Protein AF-0000000078983022 (afdb_homodimer)

Solvent-accessible surface area (backbone atoms only — not comparable to full-atom values): 29493 Å² total; per-residue (Å²): 124,82,78,79,50,70,63,56,61,50,49,46,60,62,44,46,67,91,56,93,69,57,63,48,58,48,50,51,35,32,40,56,67,71,28,56,52,91,87,38,58,45,30,54,67,38,52,44,62,33,37,40,83,76,70,50,48,67,67,56,51,52,51,30,51,51,51,36,36,74,72,46,35,33,43,73,49,76,54,89,94,40,47,32,37,28,59,23,74,58,29,38,52,59,44,58,72,48,41,59,65,60,68,48,87,75,76,80,64,66,86,43,29,16,38,40,37,23,66,65,70,68,28,35,52,55,49,52,56,47,51,72,38,95,63,36,40,75,78,37,98,44,31,34,39,34,67,36,73,63,69,89,84,40,68,59,27,33,24,25,37,43,45,82,76,33,71,17,66,72,57,30,45,68,67,54,35,66,68,56,52,49,51,36,49,51,51,28,50,46,39,48,52,48,54,73,71,51,74,70,89,79,64,49,61,54,56,36,48,30,50,48,29,37,49,49,39,56,44,42,63,51,44,75,67,48,73,81,63,54,73,76,58,52,56,91,81,65,44,61,69,61,23,50,52,33,51,51,54,51,46,69,76,43,64,85,56,60,56,63,69,54,54,55,77,110,124,81,79,79,50,70,63,56,60,51,49,47,60,62,44,46,69,90,57,92,70,56,63,48,57,48,50,51,34,32,40,57,66,71,28,57,53,91,88,37,60,45,30,54,68,37,52,44,63,34,36,39,83,76,70,52,46,68,67,57,50,52,52,28,51,50,50,35,36,73,71,45,36,32,43,74,49,76,55,89,93,41,49,31,35,28,61,21,74,59,29,36,53,61,45,58,72,48,41,60,65,61,68,49,86,76,75,80,67,65,86,43,29,17,37,39,37,24,68,64,70,68,26,34,52,52,50,51,57,46,50,73,38,94,63,35,40,75,80,38,98,46,30,33,39,33,66,37,74,63,69,89,86,38,68,59,27,33,23,26,37,44,45,82,76,32,68,18,65,72,58,31,45,68,66,54,35,66,68,56,52,48,51,38,49,51,50,27,49,45,40,47,51,48,55,72,71,50,73,71,88,80,63,49,59,53,55,36,48,29,49,47,29,36,49,48,38,56,46,42,62,50,44,75,66,48,71,84,63,56,74,75,59,53,56,90,82,64,44,62,68,62,23,50,52,32,51,51,54,52,46,67,76,41,62,85,55,60,58,64,67,54,53,54,78,108

InterPro domains:
  IPR011965 Phenylacetic acid degradation operon negative regulatory protein PaaX [PIRSF020623] (9-246)
  IPR012906 Transcriptional repressor PaaX-like, N-terminal [PF07848] (24-90)
  IPR013225 Transcriptional repressor PaaX-like, C-terminal [PF08223] (203-245)
  IPR036388 Winged helix-like DNA-binding domain superfamily [G3DSA:1.10.10.10] (21-104)
  IPR036390 Winged helix DNA-binding domain superfamily [SSF46785] (40-102)

Sequence (532 aa):
MTRHTPWFDTAVTRLADPQNQRVWSIIVSLLGDLARRKGDRISGSALTRITQPMGIKPEAMRVALHRLRKDGWIESSREGRSSVHYLSEYGRTQSDRVTPRIYTRTPELPEAWHILIAEDGSSLNTLNDLLLTDTYIGIGRTVALGSGPVPGDCDDLAGFEVSARAIPGWLQTRLFPEDLGTACQSLHQDCAELRAAGVPGLLTPFQVATLRTLLVHRWRRVALRHPDLPAAFQPRGWMGPACREQVFALLDALPLPPLPALNEAEMTRHTPWFDTAVTRLADPQNQRVWSIIVSLLGDLARRKGDRISGSALTRITQPMGIKPEAMRVALHRLRKDGWIESSREGRSSVHYLSEYGRTQSDRVTPRIYTRTPELPEAWHILIAEDGSSLNTLNDLLLTDTYIGIGRTVALGSGPVPGDCDDLAGFEVSARAIPGWLQTRLFPEDLGTACQSLHQDCAELRAAGVPGLLTPFQVATLRTLLVHRWRRVALRHPDLPAAFQPRGWMGPACREQVFALLDALPLPPLPALNEAE

Foldseek 3Di:
DPPPPVLLLLLLVLLQDPPPDQPLLLVLLLQLQQPLDPPGKAWLVLVCLLCVSNVQDSVSNVVSQVVCVVVQQKDWDDDDPIIIMHGGPVNSVVSVVCVCLLPPLDDDFFPKKKKKFADDDPRQVVVVVVCVDLAWDDQDSGMIMGGDADDPPNVRIDMDIDDDDDADPVSLCVQQPPVLQVLLVSLLVSLVVSVVVPDDPDDALSSLSNSSSSLSSSSSVNRSSHDRHDPSSHDPPRCNSVSSNSSVVSCVSRDRDHNCSSHVVD/DPPPPVLLLLLLVLLQDPPPDQLLLLVLLLQLQQPLDDPGKAWLVLVCLLCVSNVQDSVSNVVSQVVCVVVQQKDWDDDDPIIIMHGGPVNSVVSVVCVCLLPPLDDDFFPKKKKKFADDDPRQVVVVVVCVDLAWDDQDSGMIMGGDADDPPNVRIDMDIDDDDDADPVSLCVQQPPVLQVLLVSLLVSLVVSVVVPDDPDDALSSLSNSSSSLSSSSSVNSSSHDRHDPSSHDPPRCNSVSSNSSVVSCVSRDRDHSCSSHVVD

Organism: Ruegeria pomeroyi (strain ATCC 700808 / DSM 15171 / DSS-3) (NCBI:txid246200)

Nearest PDB structures (foldseek):
  3l09-assembly2_C  TM=8.494E-01  e=8.749E-16  Jannaschia sp. CCS1
  8a39-assembly2_BP1-2  TM=8.095E-01  e=1.792E-13  Escherichia coli W
  4y66-assembly2_C  TM=5.696E-01  e=6.146E-02  Giardia lamblia ATCC 50803
  8q87-assembly1_Aj  TM=5.608E-01  e=5.267E-01  Gallus gallus
  8cq7-assembly1_M  TM=4.837E-01  e=9.937E-01  Candida albicans

Structure (mmCIF, N/CA/C/O backbone):
data_AF-0000000078983022-model_v1
#
loop_
_entity.id
_entity.type
_entity.pdbx_description
1 polymer 'PaaX domain protein'
#
loop_
_atom_site.group_PDB
_atom_site.id
_atom_site.type_symbol
_atom_site.label_atom_id
_atom_site.label_alt_id
_atom_site.label_comp_id
_atom_site.label_asym_id
_atom_site.label_entity_id
_atom_site.label_seq_id
_atom_site.pdbx_PDB_ins_code
_atom_site.Cartn_x
_atom_site.Cartn_y
_atom_site.Cartn_z
_atom_site.occupancy
_atom_site.B_iso_or_equiv
_atom_site.auth_seq_id
_atom_site.auth_comp_id
_atom_site.auth_asym_id
_atom_site.auth_atom_id
_atom_site.pdbx_PDB_model_num
ATOM 1 N N . MET A 1 1 ? -10.453 58.125 26.984 1 31.95 1 MET A N 1
ATOM 2 C CA . MET A 1 1 ? -11.406 57.031 27.016 1 31.95 1 MET A CA 1
ATOM 3 C C . MET A 1 1 ? -11.156 56.062 25.859 1 31.95 1 MET A C 1
ATOM 5 O O . MET A 1 1 ? -11.305 56.438 24.688 1 31.95 1 MET A O 1
ATOM 9 N N . THR A 1 2 ? -10.07 55.281 25.859 1 42.16 2 THR A N 1
ATOM 10 C CA . THR A 1 2 ? -9.695 54.438 24.75 1 42.16 2 THR A CA 1
ATOM 11 C C . THR A 1 2 ? -10.922 53.781 24.125 1 42.16 2 THR A C 1
ATOM 13 O O . THR A 1 2 ? -11.766 53.219 24.828 1 42.16 2 THR A O 1
ATOM 16 N N . ARG A 1 3 ? -11.508 54.375 23.172 1 46.09 3 ARG A N 1
ATOM 17 C CA . ARG A 1 3 ? -12.727 54.031 22.469 1 46.09 3 ARG A CA 1
ATOM 18 C C . ARG A 1 3 ? -12.914 52.5 22.438 1 46.09 3 ARG A C 1
ATOM 20 O O . ARG A 1 3 ? -12.094 51.781 21.875 1 46.09 3 ARG A O 1
ATOM 27 N N . HIS A 1 4 ? -13.484 51.875 23.531 1 53.34 4 HIS A N 1
ATOM 28 C CA . HIS A 1 4 ? -13.898 50.5 23.703 1 53.34 4 HIS A CA 1
ATOM 29 C C . HIS A 1 4 ? -14.633 50 22.453 1 53.34 4 HIS A C 1
ATOM 31 O O . HIS A 1 4 ? -15.641 50.562 22.047 1 53.34 4 HIS A O 1
ATOM 37 N N . THR A 1 5 ? -13.914 49.469 21.438 1 65.31 5 THR A N 1
ATOM 38 C CA . THR A 1 5 ? -14.531 48.844 20.266 1 65.31 5 THR A CA 1
ATOM 39 C C . THR A 1 5 ? -15.156 47.5 20.609 1 65.31 5 THR A C 1
ATOM 41 O O . THR A 1 5 ? -14.453 46.5 20.703 1 65.31 5 THR A O 1
ATOM 44 N N . PRO A 1 6 ? -16.469 47.5 21.047 1 85.44 6 PRO A N 1
ATOM 45 C CA . PRO A 1 6 ? -17.188 46.281 21.422 1 85.44 6 PRO A CA 1
ATOM 46 C C . PRO A 1 6 ? -16.859 45.094 20.5 1 85.44 6 PRO A C 1
ATOM 48 O O . PRO A 1 6 ? -16.734 43.969 20.969 1 85.44 6 PRO A O 1
ATOM 51 N N . TRP A 1 7 ? -16.562 45.406 19.312 1 93.12 7 TRP A N 1
ATOM 52 C CA . TRP A 1 7 ? -16.25 44.344 18.359 1 93.12 7 TRP A CA 1
ATOM 53 C C . TRP A 1 7 ? -14.898 43.719 18.656 1 93.12 7 TRP A C 1
ATOM 55 O O . TRP A 1 7 ? -14.75 42.5 18.609 1 93.12 7 TRP A O 1
ATOM 65 N N . PHE A 1 8 ? -13.898 44.531 18.969 1 95.12 8 PHE A N 1
ATOM 66 C CA . PHE A 1 8 ? -12.547 44.062 19.25 1 95.12 8 PHE A CA 1
ATOM 67 C C . PHE A 1 8 ? -12.539 43.125 20.453 1 95.12 8 PHE A C 1
ATOM 69 O O . PHE A 1 8 ? -11.945 42.031 20.391 1 95.12 8 PHE A O 1
ATOM 76 N N . ASP A 1 9 ? -13.172 43.531 21.5 1 93.81 9 ASP A N 1
ATOM 77 C CA . ASP A 1 9 ? -13.211 42.688 22.703 1 93.81 9 ASP A CA 1
ATOM 78 C C . ASP A 1 9 ? -13.867 41.344 22.438 1 93.81 9 ASP A C 1
ATOM 80 O O . ASP A 1 9 ? -13.391 40.312 22.906 1 93.81 9 ASP A O 1
ATOM 84 N N . THR A 1 10 ? -14.914 41.406 21.672 1 93.94 10 THR A N 1
ATOM 85 C CA . THR A 1 10 ? -15.602 40.188 21.297 1 93.94 10 THR A CA 1
ATOM 86 C C . THR A 1 10 ? -14.695 39.281 20.438 1 93.94 10 THR A C 1
ATOM 88 O O . THR A 1 10 ? -14.648 38.062 20.641 1 93.94 10 THR A O 1
ATOM 91 N N . ALA A 1 11 ? -14 39.906 19.5 1 96.38 11 ALA A N 1
ATOM 92 C CA . ALA A 1 11 ? -13.109 39.188 18.609 1 96.38 11 ALA A CA 1
ATOM 93 C C . ALA A 1 11 ? -11.969 38.5 19.375 1 96.38 11 ALA A C 1
ATOM 95 O O . ALA A 1 11 ? -11.633 37.344 19.109 1 96.38 11 ALA A O 1
ATOM 96 N N . VAL A 1 12 ? -11.391 39.188 20.328 1 95.69 12 VAL A N 1
ATOM 97 C CA . VAL A 1 12 ? -10.305 38.656 21.125 1 95.69 12 VAL A CA 1
ATOM 98 C C . VAL A 1 12 ? -10.805 37.438 21.922 1 95.69 12 VAL A C 1
ATOM 100 O O . VAL A 1 12 ? -10.148 36.406 21.953 1 95.69 12 VAL A O 1
ATOM 103 N N . THR A 1 13 ? -11.984 37.562 22.5 1 92.69 13 THR A N 1
ATOM 104 C CA . THR A 1 13 ? -12.562 36.469 23.297 1 92.69 13 THR A CA 1
ATOM 105 C C . THR A 1 13 ? -12.852 35.25 22.438 1 92.69 13 THR A C 1
ATOM 107 O O . THR A 1 13 ? -12.555 34.125 22.828 1 92.69 13 THR A O 1
ATOM 110 N N . ARG A 1 14 ? -13.328 35.469 21.25 1 92.62 14 ARG A N 1
ATOM 111 C CA . ARG A 1 14 ? -13.703 34.375 20.359 1 92.62 14 ARG A CA 1
ATOM 112 C C . ARG A 1 14 ? -12.469 33.688 19.797 1 92.62 14 ARG A C 1
ATOM 114 O O . ARG A 1 14 ? -12.469 32.438 19.625 1 92.62 14 ARG A O 1
ATOM 121 N N . LEU A 1 15 ? -11.484 34.469 19.516 1 94.19 15 LEU A N 1
ATOM 122 C CA . LEU A 1 15 ? -10.312 33.906 18.859 1 94.19 15 LEU A CA 1
ATOM 123 C C . LEU A 1 15 ? -9.336 33.344 19.875 1 94.19 15 LEU A C 1
ATOM 125 O O . LEU A 1 15 ? -8.445 32.562 19.516 1 94.19 15 LEU A O 1
ATOM 129 N N . ALA A 1 16 ? -9.484 33.875 21.062 1 87 16 ALA A N 1
ATOM 130 C CA . ALA A 1 16 ? -8.609 33.312 22.094 1 87 16 ALA A CA 1
ATOM 131 C C . ALA A 1 16 ? -8.922 31.859 22.359 1 87 16 ALA A C 1
ATOM 133 O O . ALA A 1 16 ? -10.086 31.453 22.375 1 87 16 ALA A O 1
ATOM 134 N N . ASP A 1 17 ? -7.906 30.953 22.109 1 72.19 17 ASP A N 1
ATOM 135 C CA . ASP A 1 17 ? -8.023 29.5 22.219 1 72.19 17 ASP A CA 1
ATOM 136 C C . ASP A 1 17 ? -8.445 29.094 23.641 1 72.19 17 ASP A C 1
ATOM 138 O O . ASP A 1 17 ? -7.805 29.484 24.609 1 72.19 17 ASP A O 1
ATOM 142 N N . PRO A 1 18 ? -9.633 28.422 23.672 1 57.41 18 PRO A N 1
ATOM 143 C CA . PRO A 1 18 ? -10.062 27.969 25 1 57.41 18 PRO A CA 1
ATOM 144 C C . PRO A 1 18 ? -9.047 27.047 25.672 1 57.41 18 PRO A C 1
ATOM 146 O O . PRO A 1 18 ? -9.094 26.859 26.891 1 57.41 18 PRO A O 1
ATOM 149 N N . GLN A 1 19 ? -8.188 26.469 24.875 1 60.03 19 GLN A N 1
ATOM 150 C CA . GLN A 1 19 ? -7.273 25.484 25.469 1 60.03 19 GLN A CA 1
ATOM 151 C C . GLN A 1 19 ? -5.988 26.156 25.938 1 60.03 19 GLN A C 1
ATOM 153 O O . GLN A 1 19 ? -5.637 27.25 25.469 1 60.03 19 GLN A O 1
ATOM 158 N N . ASN A 1 20 ? -5.574 25.844 27.156 1 58.62 20 ASN A N 1
ATOM 159 C CA . ASN A 1 20 ? -4.363 26.328 27.812 1 58.62 20 ASN A CA 1
ATOM 160 C C . ASN A 1 20 ? -3.236 26.547 26.797 1 58.62 20 ASN A C 1
ATOM 162 O O . ASN A 1 20 ? -2.516 25.609 26.453 1 58.62 20 ASN A O 1
ATOM 166 N N . GLN A 1 21 ? -3.266 27.609 26.156 1 69.06 21 GLN A N 1
ATOM 167 C CA . GLN A 1 21 ? -2.258 27.953 25.172 1 69.06 21 GLN A CA 1
ATOM 168 C C . GLN A 1 21 ? -0.939 28.344 25.828 1 69.06 21 GLN A C 1
ATOM 170 O O . GLN A 1 21 ? -0.934 29.047 26.844 1 69.06 21 GLN A O 1
ATOM 175 N N . ARG A 1 22 ? 0.133 27.766 25.281 1 84.69 22 ARG A N 1
ATOM 176 C CA . ARG A 1 22 ? 1.463 28.141 25.75 1 84.69 22 ARG A CA 1
ATOM 177 C C . ARG A 1 22 ? 1.871 29.5 25.172 1 84.69 22 ARG A C 1
ATOM 179 O O . ARG A 1 22 ? 1.783 29.719 23.953 1 84.69 22 ARG A O 1
ATOM 186 N N . VAL A 1 23 ? 2.186 30.391 26.141 1 93 23 VAL A N 1
ATOM 187 C CA . VAL A 1 23 ? 2.541 31.766 25.766 1 93 23 VAL A CA 1
ATOM 188 C C . VAL A 1 23 ? 3.65 31.734 24.719 1 93 23 VAL A C 1
ATOM 190 O O . VAL A 1 23 ? 3.646 32.531 23.797 1 93 23 VAL A O 1
ATOM 193 N N . TRP A 1 24 ? 4.59 30.797 24.891 1 92.56 24 TRP A N 1
ATOM 194 C CA . TRP A 1 24 ? 5.699 30.766 23.938 1 92.56 24 TRP A CA 1
ATOM 195 C C . TRP A 1 24 ? 5.199 30.484 22.531 1 92.56 24 TRP A C 1
ATOM 197 O O . TRP A 1 24 ? 5.715 31.031 21.562 1 92.56 24 TRP A O 1
ATOM 207 N N . SER A 1 25 ? 4.129 29.688 22.391 1 93.81 25 SER A N 1
ATOM 208 C CA . SER A 1 25 ? 3.605 29.375 21.062 1 93.81 25 SER A CA 1
ATOM 209 C C . SER A 1 25 ? 2.963 30.609 20.438 1 93.81 25 SER A C 1
ATOM 211 O O . SER A 1 25 ? 3.049 30.797 19.219 1 93.81 25 SER A O 1
ATOM 213 N N . ILE A 1 26 ? 2.312 31.422 21.266 1 95.31 26 ILE A N 1
ATOM 214 C CA . ILE A 1 26 ? 1.7 32.656 20.781 1 95.31 26 ILE A CA 1
ATOM 215 C C . ILE A 1 26 ? 2.783 33.594 20.281 1 95.31 26 ILE A C 1
ATOM 217 O O . ILE A 1 26 ? 2.631 34.219 19.219 1 95.31 26 ILE A O 1
ATOM 221 N N . ILE A 1 27 ? 3.859 33.656 21 1 95.81 27 ILE A N 1
ATOM 222 C CA . ILE A 1 27 ? 4.953 34.562 20.625 1 95.81 27 ILE A CA 1
ATOM 223 C C . ILE A 1 27 ? 5.562 34.094 19.297 1 95.81 27 ILE A C 1
ATOM 225 O O . ILE A 1 27 ? 5.875 34.938 18.438 1 95.81 27 ILE A O 1
ATOM 229 N N . VAL A 1 28 ? 5.73 32.844 19.141 1 95.88 28 VAL A N 1
ATOM 230 C CA . VAL A 1 28 ? 6.273 32.312 17.906 1 95.88 28 VAL A CA 1
ATOM 231 C C . VAL A 1 28 ? 5.352 32.656 16.734 1 95.88 28 VAL A C 1
ATOM 233 O O . VAL A 1 28 ? 5.82 33.094 15.68 1 95.88 28 VAL A O 1
ATOM 236 N N . SER A 1 29 ? 4.043 32.562 16.906 1 96.44 29 SER A N 1
ATOM 237 C CA . SER A 1 29 ? 3.082 32.938 15.867 1 96.44 29 SER A CA 1
ATOM 238 C C . SER A 1 29 ? 3.127 34.438 15.586 1 96.44 29 SER A C 1
ATOM 240 O O . SER A 1 29 ? 3.078 34.844 14.422 1 96.44 29 SER A O 1
ATOM 242 N N . LEU A 1 30 ? 3.227 35.156 16.656 1 97.44 30 LEU A N 1
ATOM 243 C CA . LEU A 1 30 ? 3.256 36.625 16.547 1 97.44 30 LEU A CA 1
ATOM 244 C C . LEU A 1 30 ? 4.469 37.094 15.742 1 97.44 30 LEU A C 1
ATOM 246 O O . LEU A 1 30 ? 4.328 37.812 14.758 1 97.44 30 LEU A O 1
ATOM 250 N N . LEU A 1 31 ? 5.652 36.656 16.141 1 97.44 31 LEU A N 1
ATOM 251 C CA . LEU A 1 31 ? 6.867 37.062 15.438 1 97.44 31 LEU A CA 1
ATOM 252 C C . LEU A 1 31 ? 6.906 36.469 14.031 1 97.44 31 LEU A C 1
ATOM 254 O O . LEU A 1 31 ? 7.402 37.125 13.102 1 97.44 31 LEU A O 1
ATOM 258 N N . GLY A 1 32 ? 6.383 35.25 13.883 1 96.5 32 GLY A N 1
ATOM 259 C CA . GLY A 1 32 ? 6.348 34.594 12.586 1 96.5 32 GLY A CA 1
ATOM 260 C C . GLY A 1 32 ? 5.418 35.281 11.594 1 96.5 32 GLY A C 1
ATOM 261 O O . GLY A 1 32 ? 5.523 35.062 10.391 1 96.5 32 GLY A O 1
ATOM 262 N N . ASP A 1 33 ? 4.477 36 12.094 1 97.19 33 ASP A N 1
ATOM 263 C CA . ASP A 1 33 ? 3.541 36.719 11.234 1 97.19 33 ASP A CA 1
ATOM 264 C C . ASP A 1 33 ? 3.957 38.188 11.07 1 97.19 33 ASP A C 1
ATOM 266 O O . ASP A 1 33 ? 4.109 38.688 9.945 1 97.19 33 ASP A O 1
ATOM 270 N N . LEU A 1 34 ? 4.34 38.875 12.18 1 97.5 34 LEU A N 1
ATOM 271 C CA . LEU A 1 34 ? 4.523 40.312 12.188 1 97.5 34 LEU A CA 1
ATOM 272 C C . LEU A 1 34 ? 5.977 40.688 11.914 1 97.5 34 LEU A C 1
ATOM 274 O O . LEU A 1 34 ? 6.27 41.812 11.477 1 97.5 34 LEU A O 1
ATOM 278 N N . ALA A 1 35 ? 6.887 39.812 12.164 1 96.62 35 ALA A N 1
ATOM 279 C CA . ALA A 1 35 ? 8.312 40.094 12.055 1 96.62 35 ALA A CA 1
ATOM 280 C C . ALA A 1 35 ? 9.062 38.906 11.445 1 96.62 35 ALA A C 1
ATOM 282 O O . ALA A 1 35 ? 10.055 38.438 12.008 1 96.62 35 ALA A O 1
ATOM 283 N N . ARG A 1 36 ? 8.664 38.562 10.32 1 93 36 ARG A N 1
ATOM 284 C CA . ARG A 1 36 ? 9.141 37.312 9.688 1 93 36 ARG A CA 1
ATOM 285 C C . ARG A 1 36 ? 10.484 37.562 9 1 93 36 ARG A C 1
ATOM 287 O O . ARG A 1 36 ? 11.336 36.656 8.977 1 93 36 ARG A O 1
ATOM 294 N N . ARG A 1 37 ? 10.828 38.688 8.445 1 92.69 37 ARG A N 1
ATOM 295 C CA . ARG A 1 37 ? 12 38.938 7.609 1 92.69 37 ARG A CA 1
ATOM 296 C C . ARG A 1 37 ? 13.234 39.219 8.469 1 92.69 37 ARG A C 1
ATOM 298 O O . ARG A 1 37 ? 13.117 39.656 9.609 1 92.69 37 ARG A O 1
ATOM 305 N N . LYS A 1 38 ? 14.289 38.875 7.777 1 93.69 38 LYS A N 1
ATOM 306 C CA . LYS A 1 38 ? 15.547 39.219 8.422 1 93.69 38 LYS A CA 1
ATOM 307 C C . LYS A 1 38 ? 15.617 40.719 8.727 1 93.69 38 LYS A C 1
ATOM 309 O O . LYS A 1 38 ? 15.328 41.562 7.867 1 93.69 38 LYS A O 1
ATOM 314 N N . GLY A 1 39 ? 16 41.062 9.977 1 91.94 39 GLY A N 1
ATOM 315 C CA . GLY A 1 39 ? 16.094 42.469 10.367 1 91.94 39 GLY A CA 1
ATOM 316 C C . GLY A 1 39 ? 14.867 42.969 11.102 1 91.94 39 GLY A C 1
ATOM 317 O O . GLY A 1 39 ? 14.922 43.969 11.789 1 91.94 39 GLY A O 1
ATOM 318 N N . ASP A 1 40 ? 13.703 42.312 10.867 1 96 40 ASP A N 1
ATOM 319 C CA . ASP A 1 40 ? 12.492 42.688 11.594 1 96 40 ASP A CA 1
ATOM 320 C C . ASP A 1 40 ? 12.664 42.469 13.102 1 96 40 ASP A C 1
ATOM 322 O O . ASP A 1 40 ? 13.258 41.5 13.531 1 96 40 ASP A O 1
ATOM 326 N N . ARG A 1 41 ? 12.188 43.406 13.867 1 95.5 41 ARG A N 1
ATOM 327 C CA . ARG A 1 41 ? 12.258 43.281 15.32 1 95.5 41 ARG A CA 1
ATOM 328 C C . ARG A 1 41 ? 11.062 43.969 15.977 1 95.5 41 ARG A C 1
ATOM 330 O O . ARG A 1 41 ? 10.461 44.875 15.391 1 95.5 41 ARG A O 1
ATOM 337 N N . ILE A 1 42 ? 10.727 43.531 17.062 1 96.62 42 ILE A N 1
ATOM 338 C CA . ILE A 1 42 ? 9.625 44.125 17.828 1 96.62 42 ILE A CA 1
ATOM 339 C C . ILE A 1 42 ? 10.086 44.375 19.266 1 96.62 42 ILE A C 1
ATOM 341 O O . ILE A 1 42 ? 10.734 43.531 19.875 1 96.62 42 ILE A O 1
ATOM 345 N N . SER A 1 43 ? 9.766 45.562 19.797 1 95.62 43 SER A N 1
ATOM 346 C CA . SER A 1 43 ? 10.172 45.938 21.141 1 95.62 43 SER A CA 1
ATOM 347 C C . SER A 1 43 ? 9.398 45.156 22.203 1 95.62 43 SER A C 1
ATOM 349 O O . SER A 1 43 ? 8.289 44.688 21.938 1 95.62 43 SER A O 1
ATOM 351 N N . GLY A 1 44 ? 10.047 45 23.375 1 94.56 44 GLY A N 1
ATOM 352 C CA . GLY A 1 44 ? 9.359 44.375 24.484 1 94.56 44 GLY A CA 1
ATOM 353 C C . GLY A 1 44 ? 8.039 45.031 24.828 1 94.56 44 GLY A C 1
ATOM 354 O O . GLY A 1 44 ? 7.051 44.344 25.125 1 94.56 44 GLY A O 1
ATOM 355 N N . SER A 1 45 ? 8.031 46.344 24.797 1 93.44 45 SER A N 1
ATOM 356 C CA . SER A 1 45 ? 6.816 47.094 25.094 1 93.44 45 SER A CA 1
ATOM 357 C C . SER A 1 45 ? 5.719 46.812 24.078 1 93.44 45 SER A C 1
ATOM 359 O O . SER A 1 45 ? 4.547 46.688 24.438 1 93.44 45 SER A O 1
ATOM 361 N N . ALA A 1 46 ? 6.098 46.75 22.844 1 95.75 46 ALA A N 1
ATOM 362 C CA . ALA A 1 46 ? 5.133 46.438 21.797 1 95.75 46 ALA A CA 1
ATOM 363 C C . ALA A 1 46 ? 4.57 45 21.984 1 95.75 46 ALA A C 1
ATOM 365 O O . ALA A 1 46 ? 3.363 44.812 21.828 1 95.75 46 ALA A O 1
ATOM 366 N N . LEU A 1 47 ? 5.453 44.062 22.281 1 96.81 47 LEU A N 1
ATOM 367 C CA . LEU A 1 47 ? 5.004 42.688 22.531 1 96.81 47 LEU A CA 1
ATOM 368 C C . LEU A 1 47 ? 3.988 42.656 23.672 1 96.81 47 LEU A C 1
ATOM 370 O O . LEU A 1 47 ? 2.955 41.969 23.547 1 96.81 47 LEU A O 1
ATOM 374 N N . THR A 1 48 ? 4.293 43.344 24.656 1 94.69 48 THR A N 1
ATOM 375 C CA . THR A 1 48 ? 3.412 43.375 25.812 1 94.69 48 THR A CA 1
ATOM 376 C C . THR A 1 48 ? 2.068 44 25.453 1 94.69 48 THR A C 1
ATOM 378 O O . THR A 1 48 ? 1.016 43.5 25.828 1 94.69 48 THR A O 1
ATOM 381 N N . ARG A 1 49 ? 2.078 45.062 24.703 1 95.5 49 ARG A N 1
ATOM 382 C CA . ARG A 1 49 ? 0.855 45.781 24.312 1 95.5 49 ARG A CA 1
ATOM 383 C C . ARG A 1 49 ? -0.008 44.906 23.406 1 95.5 49 ARG A C 1
ATOM 385 O O . ARG A 1 49 ? -1.237 44.938 23.484 1 95.5 49 ARG A O 1
ATOM 392 N N . ILE A 1 50 ? 0.624 44.156 22.578 1 97.06 50 ILE A N 1
ATOM 393 C CA . ILE A 1 50 ? -0.09 43.281 21.641 1 97.06 50 ILE A CA 1
ATOM 394 C C . ILE A 1 50 ? -0.744 42.125 22.391 1 97.06 50 ILE A C 1
ATOM 396 O O . ILE A 1 50 ? -1.85 41.719 22.047 1 97.06 50 ILE A O 1
ATOM 400 N N . THR A 1 51 ? -0.091 41.625 23.469 1 95.94 51 THR A N 1
ATOM 401 C CA . THR A 1 51 ? -0.535 40.375 24.062 1 95.94 51 THR A CA 1
ATOM 402 C C . THR A 1 51 ? -1.396 40.656 25.297 1 95.94 51 THR A C 1
ATOM 404 O O . THR A 1 51 ? -2.098 39.75 25.766 1 95.94 51 THR A O 1
ATOM 407 N N . GLN A 1 52 ? -1.365 41.844 25.719 1 94.69 52 GLN A N 1
ATOM 408 C CA . GLN A 1 52 ? -2.09 42.188 26.938 1 94.69 52 GLN A CA 1
ATOM 409 C C . GLN A 1 52 ? -3.582 41.906 26.797 1 94.69 52 GLN A C 1
ATOM 411 O O . GLN A 1 52 ? -4.199 41.312 27.688 1 94.69 52 GLN A O 1
ATOM 416 N N . PRO A 1 53 ? -4.188 42.281 25.672 1 94.75 53 PRO A N 1
ATOM 417 C CA . PRO A 1 53 ? -5.621 42 25.531 1 94.75 53 PRO A CA 1
ATOM 418 C C . PRO A 1 53 ? -5.945 40.531 25.531 1 94.75 53 PRO A C 1
ATOM 420 O O . PRO A 1 53 ? -7.102 40.125 25.719 1 94.75 53 PRO A O 1
ATOM 423 N N . MET A 1 54 ? -4.965 39.656 25.312 1 94 54 MET A N 1
ATOM 424 C CA . MET A 1 54 ? -5.156 38.219 25.266 1 94 54 MET A CA 1
ATOM 425 C C . MET A 1 54 ? -5.148 37.625 26.672 1 94 54 MET A C 1
ATOM 427 O O . MET A 1 54 ? -5.34 36.406 26.844 1 94 54 MET A O 1
ATOM 431 N N . GLY A 1 55 ? -4.805 38.406 27.594 1 91.69 55 GLY A N 1
ATOM 432 C CA . GLY A 1 55 ? -4.75 37.938 28.969 1 91.69 55 GLY A CA 1
ATOM 433 C C . GLY A 1 55 ? -3.367 37.5 29.391 1 91.69 55 GLY A C 1
ATOM 434 O O . GLY A 1 55 ? -3.211 36.844 30.438 1 91.69 55 GLY A O 1
ATOM 435 N N . ILE A 1 56 ? -2.379 37.812 28.641 1 94 56 ILE A N 1
ATOM 436 C CA . ILE A 1 56 ? -1.016 37.406 28.969 1 94 56 ILE A CA 1
ATOM 437 C C . ILE A 1 56 ? -0.353 38.5 29.828 1 94 56 ILE A C 1
ATOM 439 O O . ILE A 1 56 ? -0.184 39.625 29.375 1 94 56 ILE A O 1
ATOM 443 N N . LYS A 1 57 ? 0.061 38.062 30.969 1 94.06 57 LYS A N 1
ATOM 444 C CA . LYS A 1 57 ? 0.718 39 31.891 1 94.06 57 LYS A CA 1
ATOM 445 C C . LYS A 1 57 ? 2.156 39.281 31.453 1 94.06 57 LYS A C 1
ATOM 447 O O . LYS A 1 57 ? 2.812 38.406 30.891 1 94.06 57 LYS A O 1
ATOM 452 N N . PRO A 1 58 ? 2.551 40.469 31.844 1 93.25 58 PRO A N 1
ATOM 453 C CA . PRO A 1 58 ? 3.926 40.812 31.484 1 93.25 58 PRO A CA 1
ATOM 454 C C . PRO A 1 58 ? 4.949 39.812 32 1 93.25 58 PRO A C 1
ATOM 456 O O . PRO A 1 58 ? 5.926 39.5 31.312 1 93.25 58 PRO A O 1
ATOM 459 N N . GLU A 1 59 ? 4.715 39.281 33.188 1 94.94 59 GLU A N 1
ATOM 460 C CA . GLU A 1 59 ? 5.637 38.312 33.75 1 94.94 59 GLU A CA 1
ATOM 461 C C . GLU A 1 59 ? 5.688 37.031 32.938 1 94.94 59 GLU A C 1
ATOM 463 O O . GLU A 1 59 ? 6.762 36.469 32.688 1 94.94 59 GLU A O 1
ATOM 468 N N . ALA A 1 60 ? 4.52 36.594 32.531 1 94.19 60 ALA A N 1
ATOM 469 C CA . ALA A 1 60 ? 4.449 35.406 31.703 1 94.19 60 ALA A CA 1
ATOM 470 C C . ALA A 1 60 ? 5.141 35.625 30.359 1 94.19 60 ALA A C 1
ATOM 472 O O . ALA A 1 60 ? 5.781 34.719 29.828 1 94.19 60 ALA A O 1
ATOM 473 N N . MET A 1 61 ? 5.016 36.812 29.828 1 94.12 61 MET A N 1
ATOM 474 C CA . MET A 1 61 ? 5.672 37.188 28.578 1 94.12 61 MET A CA 1
ATOM 475 C C . MET A 1 61 ? 7.188 37.125 28.719 1 94.12 61 MET A C 1
ATOM 477 O O . MET A 1 61 ? 7.879 36.562 27.859 1 94.12 61 MET A O 1
ATOM 481 N N . ARG A 1 62 ? 7.641 37.688 29.812 1 93.69 62 ARG A N 1
ATOM 482 C CA . ARG A 1 62 ? 9.078 37.688 30.062 1 93.69 62 ARG A CA 1
ATOM 483 C C . ARG A 1 62 ? 9.625 36.281 30.203 1 93.69 62 ARG A C 1
ATOM 485 O O . ARG A 1 62 ? 10.695 35.969 29.672 1 93.69 62 ARG A O 1
ATOM 492 N N . VAL A 1 63 ? 8.938 35.438 30.859 1 95.44 63 VAL A N 1
ATOM 493 C CA . VAL A 1 63 ? 9.328 34.062 31.031 1 95.44 63 VAL A CA 1
ATOM 494 C C . VAL A 1 63 ? 9.367 33.344 29.688 1 95.44 63 VAL A C 1
ATOM 496 O O . VAL A 1 63 ? 10.328 32.625 29.375 1 95.44 63 VAL A O 1
ATOM 499 N N . ALA A 1 64 ? 8.32 33.562 28.875 1 95.88 64 ALA A N 1
ATOM 500 C CA . ALA A 1 64 ? 8.242 32.938 27.547 1 95.88 64 ALA A CA 1
ATOM 501 C C . ALA A 1 64 ? 9.391 33.406 26.656 1 95.88 64 ALA A C 1
ATOM 503 O O . ALA A 1 64 ? 9.992 32.594 25.938 1 95.88 64 ALA A O 1
ATOM 504 N N . LEU A 1 65 ? 9.719 34.688 26.688 1 95.75 65 LEU A N 1
ATOM 505 C CA . LEU A 1 65 ? 10.812 35.25 25.906 1 95.75 65 LEU A CA 1
ATOM 506 C C . LEU A 1 65 ? 12.148 34.625 26.328 1 95.75 65 LEU A C 1
ATOM 508 O O . LEU A 1 65 ? 12.984 34.312 25.484 1 95.75 65 LEU A O 1
ATOM 512 N N . HIS A 1 66 ? 12.281 34.562 27.594 1 95.88 66 HIS A N 1
ATOM 513 C CA . HIS A 1 66 ? 13.5 33.969 28.109 1 95.88 66 HIS A CA 1
ATOM 514 C C . HIS A 1 66 ? 13.648 32.531 27.625 1 95.88 66 HIS A C 1
ATOM 516 O O . HIS A 1 66 ? 14.734 32.125 27.188 1 95.88 66 HIS A O 1
ATOM 522 N N . ARG A 1 67 ? 12.648 31.75 27.766 1 95.5 67 ARG A N 1
ATOM 523 C CA . ARG A 1 67 ? 12.672 30.359 27.328 1 95.5 67 ARG A CA 1
ATOM 524 C C . ARG A 1 67 ? 12.961 30.266 25.828 1 95.5 67 ARG A C 1
ATOM 526 O O . ARG A 1 67 ? 13.75 29.422 25.406 1 95.5 67 ARG A O 1
ATOM 533 N N . LEU A 1 68 ? 12.305 31.047 25 1 97.12 68 LEU A N 1
ATOM 534 C CA . LEU A 1 68 ? 12.492 31.031 23.562 1 97.12 68 LEU A CA 1
ATOM 535 C C . LEU A 1 68 ? 13.922 31.391 23.188 1 97.12 68 LEU A C 1
ATOM 537 O O . LEU A 1 68 ? 14.477 30.859 22.234 1 97.12 68 LEU A O 1
ATOM 541 N N . ARG A 1 69 ? 14.484 32.312 23.953 1 96.62 69 ARG A N 1
ATOM 542 C CA . ARG A 1 69 ? 15.891 32.656 23.75 1 96.62 69 ARG A CA 1
ATOM 543 C C . ARG A 1 69 ? 16.812 31.5 24.109 1 96.62 69 ARG A C 1
ATOM 545 O O . ARG A 1 69 ? 17.75 31.203 23.359 1 96.62 69 ARG A O 1
ATOM 552 N N . LYS A 1 70 ? 16.531 30.906 25.219 1 96.75 70 LYS A N 1
ATOM 553 C CA . LYS A 1 70 ? 17.312 29.766 25.672 1 96.75 70 LYS A CA 1
ATOM 554 C C . LYS A 1 70 ? 17.25 28.625 24.656 1 96.75 70 LYS A C 1
ATOM 556 O O . LYS A 1 70 ? 18.266 27.953 24.406 1 96.75 70 LYS A O 1
ATOM 561 N N . ASP A 1 71 ? 16.078 28.469 24.094 1 96 71 ASP A N 1
ATOM 562 C CA . ASP A 1 71 ? 15.875 27.391 23.109 1 96 71 ASP A CA 1
ATOM 563 C C . ASP A 1 71 ? 16.422 27.797 21.734 1 96 71 ASP A C 1
ATOM 565 O O . ASP A 1 71 ? 16.391 27 20.797 1 96 71 ASP A O 1
ATOM 569 N N . GLY A 1 72 ? 16.875 29 21.562 1 97.06 72 GLY A N 1
ATOM 570 C CA . GLY A 1 72 ? 17.531 29.453 20.359 1 97.06 72 GLY A CA 1
ATOM 571 C C . GLY A 1 72 ? 16.578 29.969 19.297 1 97.06 72 GLY A C 1
ATOM 572 O O . GLY A 1 72 ? 16.969 30.188 18.156 1 97.06 72 GLY A O 1
ATOM 573 N N . TRP A 1 73 ? 15.336 30.125 19.625 1 96.25 73 TRP A N 1
ATOM 574 C CA . TRP A 1 73 ? 14.305 30.516 18.672 1 96.25 73 TRP A CA 1
ATOM 575 C C . TRP A 1 73 ? 14.328 32.031 18.422 1 96.25 73 TRP A C 1
ATOM 577 O O . TRP A 1 73 ? 14.016 32.5 17.328 1 96.25 73 TRP A O 1
ATOM 587 N N . ILE A 1 74 ? 14.609 32.844 19.469 1 96.88 74 ILE A N 1
ATOM 588 C CA . ILE A 1 74 ? 14.586 34.312 19.391 1 96.88 74 ILE A CA 1
ATOM 589 C C . ILE A 1 74 ? 15.883 34.875 19.938 1 96.88 74 ILE A C 1
ATOM 591 O O . ILE A 1 74 ? 16.578 34.219 20.719 1 96.88 74 ILE A O 1
ATOM 595 N N . GLU A 1 75 ? 16.25 36 19.469 1 97.19 75 GLU A N 1
ATOM 596 C CA . GLU A 1 75 ? 17.344 36.812 19.984 1 97.19 75 GLU A CA 1
ATOM 597 C C . GLU A 1 75 ? 16.844 38.188 20.453 1 97.19 75 GLU A C 1
ATOM 599 O O . GLU A 1 75 ? 15.766 38.625 20.047 1 97.19 75 GLU A O 1
ATOM 604 N N . SER A 1 76 ? 17.516 38.719 21.359 1 95.25 76 SER A N 1
ATOM 605 C CA . SER A 1 76 ? 17.172 40.031 21.891 1 95.25 76 SER A CA 1
ATOM 606 C C . SER A 1 76 ? 18.391 40.969 21.906 1 95.25 76 SER A C 1
ATOM 608 O O . SER A 1 76 ? 19.516 40.5 22.047 1 95.25 76 SER A O 1
ATOM 610 N N . SER A 1 77 ? 18.156 42.188 21.672 1 93.19 77 SER A N 1
ATOM 611 C CA . SER A 1 77 ? 19.188 43.219 21.797 1 93.19 77 SER A CA 1
ATOM 612 C C . SER A 1 77 ? 18.625 44.469 22.438 1 93.19 77 SER A C 1
ATOM 614 O O . SER A 1 77 ? 17.406 44.625 22.578 1 93.19 77 SER A O 1
ATOM 616 N N . ARG A 1 78 ? 19.547 45.344 22.891 1 92.88 78 ARG A N 1
ATOM 617 C CA . ARG A 1 78 ? 19.141 46.594 23.5 1 92.88 78 ARG A CA 1
ATOM 618 C C . ARG A 1 78 ? 19.219 47.75 22.5 1 92.88 78 ARG A C 1
ATOM 620 O O . ARG A 1 78 ? 20.203 47.844 21.766 1 92.88 78 ARG A O 1
ATOM 627 N N . GLU A 1 79 ? 18.203 48.406 22.453 1 86.56 79 GLU A N 1
ATOM 628 C CA . GLU A 1 79 ? 18.172 49.625 21.703 1 86.56 79 GLU A CA 1
ATOM 629 C C . GLU A 1 79 ? 17.75 50.812 22.578 1 86.56 79 GLU A C 1
ATOM 631 O O . GLU A 1 79 ? 16.562 51.062 22.766 1 86.56 79 GLU A O 1
ATOM 636 N N . GLY A 1 80 ? 18.719 51.594 22.891 1 84.5 80 GLY A N 1
ATOM 637 C CA . GLY A 1 80 ? 18.438 52.594 23.891 1 84.5 80 GLY A CA 1
ATOM 638 C C . GLY A 1 80 ? 18 52.031 25.219 1 84.5 80 GLY A C 1
ATOM 639 O O . GLY A 1 80 ? 18.719 51.219 25.828 1 84.5 80 GLY A O 1
ATOM 640 N N . ARG A 1 81 ? 16.875 52.438 25.641 1 85.19 81 ARG A N 1
ATOM 641 C CA . ARG A 1 81 ? 16.359 51.969 26.938 1 85.19 81 ARG A CA 1
ATOM 642 C C . ARG A 1 81 ? 15.414 50.781 26.766 1 85.19 81 ARG A C 1
ATOM 644 O O . ARG A 1 81 ? 14.875 50.281 27.734 1 85.19 81 ARG A O 1
ATOM 651 N N . SER A 1 82 ? 15.25 50.406 25.531 1 86.88 82 SER A N 1
ATOM 652 C CA . SER A 1 82 ? 14.273 49.375 25.266 1 86.88 82 SER A CA 1
ATOM 653 C C . SER A 1 82 ? 14.945 48.125 24.703 1 86.88 82 SER A C 1
ATOM 655 O O . SER A 1 82 ? 15.984 48.219 24.047 1 86.88 82 SER A O 1
ATOM 657 N N . SER A 1 83 ? 14.398 47.031 25.172 1 92.94 83 SER A N 1
ATOM 658 C CA . SER A 1 83 ? 14.836 45.781 24.578 1 92.94 83 SER A CA 1
ATOM 659 C C . SER A 1 83 ? 14 45.438 23.344 1 92.94 83 SER A C 1
ATOM 661 O O . SER A 1 83 ? 12.789 45.656 23.328 1 92.94 83 SER A O 1
ATOM 663 N N . VAL A 1 84 ? 14.664 44.969 22.297 1 95.62 84 VAL A N 1
ATOM 664 C CA . VAL A 1 84 ? 13.984 44.5 21.094 1 95.62 84 VAL A CA 1
ATOM 665 C C . VAL A 1 84 ? 14.219 43.031 20.891 1 95.62 84 VAL A C 1
ATOM 667 O O . VAL A 1 84 ? 15.258 42.5 21.281 1 95.62 84 VAL A O 1
ATOM 670 N N . HIS A 1 85 ? 13.242 42.375 20.297 1 96.81 85 HIS A N 1
ATOM 671 C CA . HIS A 1 85 ? 13.25 40.938 20.109 1 96.81 85 HIS A CA 1
ATOM 672 C C . HIS A 1 85 ? 12.992 40.562 18.656 1 96.81 85 HIS A C 1
ATOM 674 O O . HIS A 1 85 ? 12.203 41.219 17.969 1 96.81 85 HIS A O 1
ATOM 680 N N . TYR A 1 86 ? 13.68 39.531 18.172 1 97.25 86 TYR A N 1
ATOM 681 C CA . TYR A 1 86 ? 13.523 39.062 16.797 1 97.25 86 TYR A CA 1
ATOM 682 C C . TYR A 1 86 ? 13.844 37.594 16.672 1 97.25 86 TYR A C 1
ATOM 684 O O . TYR A 1 86 ? 14.469 37 17.547 1 97.25 86 TYR A O 1
ATOM 692 N N . LEU A 1 87 ? 13.32 36.938 15.586 1 97.56 87 LEU A N 1
ATOM 693 C CA . LEU A 1 87 ? 13.617 35.562 15.32 1 97.56 87 LEU A CA 1
ATOM 694 C C . LEU A 1 87 ? 15.109 35.344 15.055 1 97.56 87 LEU A C 1
ATOM 696 O O . LEU A 1 87 ? 15.719 36.125 14.305 1 97.56 87 LEU A O 1
ATOM 700 N N . SER A 1 88 ? 15.664 34.312 15.719 1 97.81 88 SER A N 1
ATOM 701 C CA . SER A 1 88 ? 17.031 33.906 15.375 1 97.81 88 SER A CA 1
ATOM 702 C C . SER A 1 88 ? 17.094 33.344 13.969 1 97.81 88 SER A C 1
ATOM 704 O O . SER A 1 88 ? 16.062 33.188 13.305 1 97.81 88 SER A O 1
ATOM 706 N N . GLU A 1 89 ? 18.328 33.062 13.516 1 97.12 89 GLU A N 1
ATOM 707 C CA . GLU A 1 89 ? 18.453 32.375 12.234 1 97.12 89 GLU A CA 1
ATOM 708 C C . GLU A 1 89 ? 17.734 31.016 12.258 1 97.12 89 GLU A C 1
ATOM 710 O O . GLU A 1 89 ? 17.062 30.656 11.297 1 97.12 89 GLU A O 1
ATOM 715 N N . TYR A 1 90 ? 17.891 30.328 13.328 1 96.5 90 TYR A N 1
ATOM 716 C CA . TYR A 1 90 ? 17.203 29.062 13.516 1 96.5 90 TYR A CA 1
ATOM 717 C C . TYR A 1 90 ? 15.695 29.25 13.5 1 96.5 90 TYR A C 1
ATOM 719 O O . TYR A 1 90 ? 14.984 28.562 12.75 1 96.5 90 TYR A O 1
ATOM 727 N N . GLY A 1 91 ? 15.203 30.141 14.281 1 96.38 91 GLY A N 1
ATOM 728 C CA . GLY A 1 91 ? 13.773 30.422 14.352 1 96.38 91 GLY A CA 1
ATOM 729 C C . GLY A 1 91 ? 13.172 30.797 13.016 1 96.38 91 GLY A C 1
ATOM 730 O O . GLY A 1 91 ? 12.078 30.359 12.664 1 96.38 91 GLY A O 1
ATOM 731 N N . ARG A 1 92 ? 1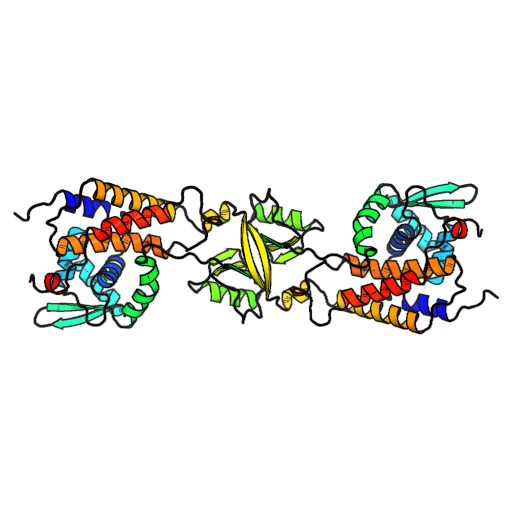3.93 31.594 12.32 1 97.06 92 ARG A N 1
ATOM 732 C CA . ARG A 1 92 ? 13.469 32.031 11 1 97.06 92 ARG A CA 1
ATOM 733 C C . ARG A 1 92 ? 13.406 30.844 10.039 1 97.06 92 ARG A C 1
ATOM 735 O O . ARG A 1 92 ? 12.438 30.703 9.281 1 97.06 92 ARG A O 1
ATOM 742 N N . THR A 1 93 ? 14.406 30.062 10.094 1 95.88 93 THR A N 1
ATOM 743 C CA . THR A 1 93 ? 14.445 28.875 9.227 1 95.88 93 THR A CA 1
ATOM 744 C C . THR A 1 93 ? 13.273 27.953 9.531 1 95.88 93 THR A C 1
ATOM 746 O O . THR A 1 93 ? 12.609 27.453 8.617 1 95.88 93 THR A O 1
ATOM 749 N N . GLN A 1 94 ? 13.078 27.734 10.828 1 93.88 94 GLN A N 1
ATOM 750 C CA . GLN A 1 94 ? 11.977 26.859 11.25 1 93.88 94 GLN A CA 1
ATOM 751 C C . GLN A 1 94 ? 10.633 27.453 10.844 1 93.88 94 GLN A C 1
ATOM 753 O O . GLN A 1 94 ? 9.734 26.734 10.414 1 93.88 94 GLN A O 1
ATOM 758 N N . SER A 1 95 ? 10.469 28.766 10.945 1 95.31 95 SER A N 1
ATOM 759 C CA . SER A 1 95 ? 9.219 29.438 10.578 1 95.31 95 SER A CA 1
ATOM 760 C C . SER A 1 95 ? 9 29.391 9.07 1 95.31 95 SER A C 1
ATOM 762 O O . SER A 1 95 ? 7.879 29.141 8.617 1 95.31 95 SER A O 1
ATOM 764 N N . ASP A 1 96 ? 10.047 29.562 8.328 1 94.88 96 ASP A N 1
ATOM 765 C CA . ASP A 1 96 ? 9.961 29.594 6.875 1 94.88 96 ASP A CA 1
ATOM 766 C C . ASP A 1 96 ? 9.531 28.234 6.328 1 94.88 96 ASP A C 1
ATOM 768 O O . ASP A 1 96 ? 8.859 28.156 5.301 1 94.88 96 ASP A O 1
ATOM 772 N N . ARG A 1 97 ? 9.883 27.203 6.969 1 90.56 97 ARG A N 1
ATOM 773 C CA . ARG A 1 97 ? 9.562 25.844 6.543 1 90.56 97 ARG A CA 1
ATOM 774 C C . ARG A 1 97 ? 8.055 25.625 6.512 1 90.56 97 ARG A C 1
ATOM 776 O O . ARG A 1 97 ? 7.543 24.922 5.641 1 90.56 97 ARG A O 1
ATOM 783 N N . VAL A 1 98 ? 7.348 26.266 7.418 1 91.75 98 VAL A N 1
ATOM 784 C CA . VAL A 1 98 ? 5.93 25.953 7.555 1 91.75 98 VAL A CA 1
ATOM 785 C C . VAL A 1 98 ? 5.086 27.109 7.039 1 91.75 98 VAL A C 1
ATOM 787 O O . VAL A 1 98 ? 3.875 26.984 6.859 1 91.75 98 VAL A O 1
ATOM 790 N N . THR A 1 99 ? 5.715 28.234 6.695 1 94.75 99 THR A N 1
ATOM 791 C CA . THR A 1 99 ? 5.027 29.453 6.27 1 94.75 99 THR A CA 1
ATOM 792 C C . THR A 1 99 ? 4.125 29.172 5.074 1 94.75 99 THR A C 1
ATOM 794 O O . THR A 1 99 ? 2.957 29.578 5.059 1 94.75 99 THR A O 1
ATOM 797 N N . PRO A 1 100 ? 4.57 28.359 4.133 1 91.88 100 PRO A N 1
ATOM 798 C CA . PRO A 1 100 ? 3.689 28.109 2.988 1 91.88 100 PRO A CA 1
ATOM 799 C C . PRO A 1 100 ? 2.408 27.375 3.377 1 91.88 100 PRO A C 1
ATOM 801 O O . PRO A 1 100 ? 1.336 27.688 2.842 1 91.88 100 PRO A O 1
ATOM 804 N N . ARG A 1 101 ? 2.486 26.516 4.293 1 91.12 101 ARG A N 1
ATOM 805 C CA . ARG A 1 101 ? 1.321 25.75 4.727 1 91.12 101 ARG A CA 1
ATOM 806 C C . ARG A 1 101 ? 0.313 26.641 5.441 1 91.12 101 ARG A C 1
ATOM 808 O O . ARG A 1 101 ? -0.895 26.406 5.363 1 91.12 101 ARG A O 1
ATOM 815 N N . ILE A 1 102 ? 0.833 27.625 6.027 1 94.88 102 ILE A N 1
ATOM 816 C CA . ILE A 1 102 ? -0.012 28.5 6.836 1 94.88 102 ILE A CA 1
ATOM 817 C C . ILE A 1 102 ? -0.657 29.562 5.945 1 94.88 102 ILE A C 1
ATOM 819 O O . ILE A 1 102 ? -1.838 29.875 6.105 1 94.88 102 ILE A O 1
ATOM 823 N N . TYR A 1 103 ? 0.058 30.047 4.953 1 96.25 103 TYR A N 1
ATOM 824 C CA . TYR A 1 103 ? -0.382 31.281 4.324 1 96.25 103 TYR A CA 1
ATOM 825 C C . TYR A 1 103 ? -0.798 31.047 2.877 1 96.25 103 TYR A C 1
ATOM 827 O O . TYR A 1 103 ? -1.215 31.984 2.186 1 96.25 103 TYR A O 1
ATOM 835 N N . THR A 1 104 ? -0.685 29.859 2.402 1 93.88 104 THR A N 1
ATOM 836 C CA . THR A 1 104 ? -1.182 29.578 1.06 1 93.88 104 THR A CA 1
ATOM 837 C C . THR A 1 104 ? -2.707 29.531 1.045 1 93.88 104 THR A C 1
ATOM 839 O O . THR A 1 104 ? -3.316 28.688 1.704 1 93.88 104 THR A O 1
ATOM 842 N N . ARG A 1 105 ? -3.25 30.391 0.287 1 94 105 ARG A N 1
ATOM 843 C CA . ARG A 1 105 ? -4.699 30.547 0.246 1 94 105 ARG A CA 1
ATOM 844 C C . ARG A 1 105 ? -5.367 29.359 -0.435 1 94 105 ARG A C 1
ATOM 846 O O . ARG A 1 105 ? -6.406 28.875 0.021 1 94 105 ARG A O 1
ATOM 853 N N . THR A 1 106 ? -4.746 28.922 -1.564 1 90.5 106 THR A N 1
ATOM 854 C CA . THR A 1 106 ? -5.273 27.812 -2.348 1 90.5 106 THR A CA 1
ATOM 855 C C . THR A 1 106 ? -4.211 26.734 -2.547 1 90.5 106 THR A C 1
ATOM 857 O O . THR A 1 106 ? -3.535 26.703 -3.578 1 90.5 106 THR A O 1
ATOM 860 N N . PRO A 1 107 ? -4.113 25.906 -1.571 1 86.81 107 PRO A N 1
ATOM 861 C CA . PRO A 1 107 ? -3.088 24.875 -1.721 1 86.81 107 PRO A CA 1
ATOM 862 C C . PRO A 1 107 ? -3.346 23.969 -2.916 1 86.81 107 PRO A C 1
ATOM 864 O O . PRO A 1 107 ? -4.496 23.641 -3.217 1 86.81 107 PRO A O 1
ATOM 867 N N . GLU A 1 108 ? -2.264 23.688 -3.633 1 84.31 108 GLU A N 1
ATOM 868 C CA . GLU A 1 108 ? -2.318 22.672 -4.684 1 84.31 108 GLU A CA 1
ATOM 869 C C . GLU A 1 108 ? -2.088 21.281 -4.117 1 84.31 108 GLU A C 1
ATOM 871 O O . GLU A 1 108 ? -1.083 21.031 -3.445 1 84.31 108 GLU A O 1
ATOM 876 N N . LEU A 1 109 ? -3.049 20.469 -4.297 1 81.88 109 LEU A N 1
ATOM 877 C CA . LEU A 1 109 ? -2.924 19.109 -3.779 1 81.88 109 LEU A CA 1
ATOM 878 C C . LEU A 1 109 ? -2.123 18.234 -4.734 1 81.88 109 LEU A C 1
ATOM 880 O O . LEU A 1 109 ? -2.273 18.344 -5.953 1 81.88 109 LEU A O 1
ATOM 884 N N . PRO A 1 110 ? -1.188 17.5 -4.137 1 81.31 110 PRO A N 1
ATOM 885 C CA . PRO A 1 110 ? -0.457 16.578 -5.008 1 81.31 110 PRO A CA 1
ATOM 886 C C . PRO A 1 110 ? -1.379 15.625 -5.766 1 81.31 110 PRO A C 1
ATOM 888 O O . PRO A 1 110 ? -2.398 15.188 -5.23 1 81.31 110 PRO A O 1
ATOM 891 N N . GLU A 1 111 ? -1.07 15.422 -6.996 1 79.81 111 GLU A N 1
ATOM 892 C CA . GLU A 1 111 ? -1.883 14.547 -7.836 1 79.81 111 GLU A CA 1
ATOM 893 C C . GLU A 1 111 ? -1.41 13.102 -7.742 1 79.81 111 GLU A C 1
ATOM 895 O O . GLU A 1 111 ? -2.203 12.172 -7.906 1 79.81 111 GLU A O 1
ATOM 900 N N . ALA A 1 112 ? -0.084 13.016 -7.559 1 87.56 112 ALA A N 1
ATOM 901 C CA . ALA A 1 112 ? 0.507 11.68 -7.504 1 87.56 112 ALA A CA 1
ATOM 902 C C . ALA A 1 112 ? 0.843 11.289 -6.066 1 87.56 112 ALA A C 1
ATOM 904 O O . ALA A 1 112 ? 1.331 12.109 -5.289 1 87.56 112 ALA A O 1
ATOM 905 N N . TRP A 1 113 ? 0.533 10.117 -5.723 1 93.5 113 TRP A N 1
ATOM 906 C CA . TRP A 1 113 ? 0.838 9.57 -4.402 1 93.5 113 TRP A CA 1
ATOM 907 C C . TRP A 1 113 ? 1.489 8.195 -4.516 1 93.5 113 TRP A C 1
ATOM 909 O O . TRP A 1 113 ? 1.385 7.539 -5.555 1 93.5 113 TRP A O 1
ATOM 919 N N . HIS A 1 114 ? 2.238 7.883 -3.502 1 95.69 114 HIS A N 1
ATOM 920 C CA . HIS A 1 114 ? 2.824 6.551 -3.455 1 95.69 114 HIS A CA 1
ATOM 921 C C . HIS A 1 114 ? 2.779 5.977 -2.043 1 95.69 114 HIS A C 1
ATOM 923 O O . HIS A 1 114 ? 2.621 6.719 -1.071 1 95.69 114 HIS A O 1
ATOM 929 N N . ILE A 1 115 ? 2.846 4.707 -1.987 1 96.5 115 ILE A N 1
ATOM 930 C CA . ILE A 1 115 ? 2.959 4.02 -0.705 1 96.5 115 ILE A CA 1
ATOM 931 C C . ILE A 1 115 ? 4.289 3.277 -0.634 1 96.5 115 ILE A C 1
ATOM 933 O O . ILE A 1 115 ? 4.777 2.766 -1.646 1 96.5 115 ILE A O 1
ATOM 937 N N . LEU A 1 116 ? 4.855 3.342 0.518 1 96.88 116 LEU A N 1
ATOM 938 C CA . LEU A 1 116 ? 6.023 2.535 0.846 1 96.88 116 LEU A CA 1
ATOM 939 C C . LEU A 1 116 ? 5.676 1.466 1.876 1 96.88 116 LEU A C 1
ATOM 941 O O . LEU A 1 116 ? 4.938 1.731 2.828 1 96.88 116 LEU A O 1
ATOM 945 N N . ILE A 1 117 ? 6.117 0.262 1.598 1 97.06 117 ILE A N 1
ATOM 946 C CA . ILE A 1 117 ? 5.82 -0.865 2.475 1 97.06 117 ILE A CA 1
ATOM 947 C C . ILE A 1 117 ? 7.117 -1.477 2.992 1 97.06 117 ILE A C 1
ATOM 949 O O . ILE A 1 117 ? 8.039 -1.748 2.215 1 97.06 117 ILE A O 1
ATOM 953 N N . ALA A 1 118 ? 7.164 -1.657 4.305 1 96.44 118 ALA A N 1
ATOM 954 C CA . ALA A 1 118 ? 8.32 -2.293 4.934 1 96.44 118 ALA A CA 1
ATOM 955 C C . ALA A 1 118 ? 7.98 -3.711 5.387 1 96.44 118 ALA A C 1
ATOM 957 O O . ALA A 1 118 ? 6.812 -4.043 5.602 1 96.44 118 ALA A O 1
ATOM 958 N N . GLU A 1 119 ? 8.914 -4.551 5.379 1 91.5 119 GLU A N 1
ATOM 959 C CA . GLU A 1 119 ? 8.805 -5.844 6.043 1 91.5 119 GLU A CA 1
ATOM 960 C C . GLU A 1 119 ? 9.164 -5.738 7.523 1 91.5 119 GLU A C 1
ATOM 962 O O . GLU A 1 119 ? 8.617 -4.898 8.242 1 91.5 119 GLU A O 1
ATOM 967 N N . ASP A 1 120 ? 9.984 -6.426 8.141 1 87.12 120 ASP A N 1
ATOM 968 C CA . ASP A 1 120 ? 10.523 -6.324 9.492 1 87.12 120 ASP A CA 1
ATOM 969 C C . ASP A 1 120 ? 12.008 -5.957 9.469 1 87.12 120 ASP A C 1
ATOM 971 O O . ASP A 1 120 ? 12.586 -5.746 8.398 1 87.12 120 ASP A O 1
ATOM 975 N N . GLY A 1 121 ? 12.508 -5.676 10.648 1 88.94 121 GLY A N 1
ATOM 976 C CA . GLY A 1 121 ? 13.945 -5.465 10.773 1 88.94 121 GLY A CA 1
ATOM 977 C C . GLY A 1 121 ? 14.398 -4.133 10.211 1 88.94 121 GLY A C 1
ATOM 978 O O . GLY A 1 121 ? 13.844 -3.086 10.555 1 88.94 121 GLY A O 1
ATOM 979 N N . SER A 1 122 ? 15.367 -4.223 9.312 1 89.25 122 SER A N 1
ATOM 980 C CA . SER A 1 122 ? 16.047 -3.037 8.789 1 89.25 122 SER A CA 1
ATOM 981 C C . SER A 1 122 ? 15.094 -2.186 7.953 1 89.25 122 SER A C 1
ATOM 983 O O . SER A 1 122 ? 15.125 -0.956 8.031 1 89.25 122 SER A O 1
ATOM 985 N N . SER A 1 123 ? 14.266 -2.795 7.148 1 93.06 123 SER A N 1
ATOM 986 C CA . SER A 1 123 ? 13.352 -2.043 6.297 1 93.06 123 SER A CA 1
ATOM 987 C C . SER A 1 123 ? 12.352 -1.238 7.125 1 93.06 123 SER A C 1
ATOM 989 O O . SER A 1 123 ? 11.992 -0.119 6.758 1 93.06 123 SER A O 1
ATOM 991 N N . LEU A 1 124 ? 11.961 -1.814 8.273 1 93.12 124 LEU A N 1
ATOM 992 C CA . LEU A 1 124 ? 11.047 -1.1 9.156 1 93.12 124 LEU A CA 1
ATOM 993 C C . LEU A 1 124 ? 11.727 0.123 9.773 1 93.12 124 LEU A C 1
ATOM 995 O O . LEU A 1 124 ? 11.102 1.172 9.93 1 93.12 124 LEU A O 1
ATOM 999 N N . ASN A 1 125 ? 12.961 -0.025 10.141 1 93.25 125 ASN A N 1
ATOM 1000 C CA . ASN A 1 125 ? 13.719 1.114 10.648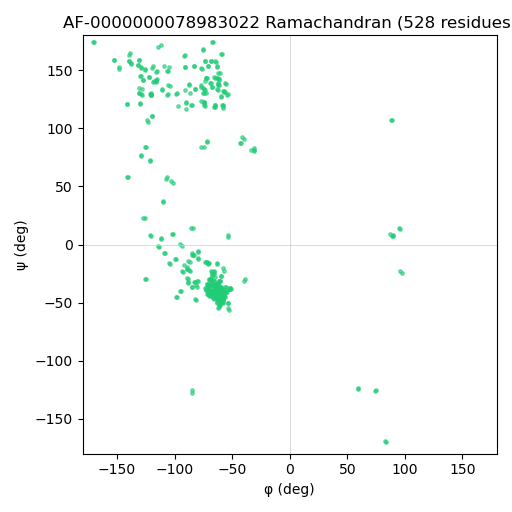 1 93.25 125 ASN A CA 1
ATOM 1001 C C . ASN A 1 125 ? 13.797 2.24 9.617 1 93.25 125 ASN A C 1
ATOM 1003 O O . ASN A 1 125 ? 13.648 3.414 9.969 1 93.25 125 ASN A O 1
ATOM 1007 N N . THR A 1 126 ? 14.055 1.842 8.406 1 93.5 126 THR A N 1
ATOM 1008 C CA . THR A 1 126 ? 14.102 2.814 7.324 1 93.5 126 THR A CA 1
ATOM 1009 C C . THR A 1 126 ? 12.766 3.547 7.199 1 93.5 126 THR A C 1
ATOM 1011 O O . THR A 1 126 ? 12.734 4.773 7.078 1 93.5 126 THR A O 1
ATOM 1014 N N . LEU A 1 127 ? 11.664 2.846 7.227 1 94.06 127 LEU A N 1
ATOM 1015 C CA . LEU A 1 127 ? 10.336 3.439 7.133 1 94.06 127 LEU A CA 1
ATOM 1016 C C . LEU A 1 127 ? 10.078 4.379 8.305 1 94.06 127 LEU A C 1
ATOM 1018 O O . LEU A 1 127 ? 9.555 5.48 8.125 1 94.06 127 LEU A O 1
ATOM 1022 N N . ASN A 1 128 ? 10.477 3.93 9.508 1 92.56 128 ASN A N 1
ATOM 1023 C CA . ASN A 1 128 ? 10.297 4.754 10.695 1 92.56 128 ASN A CA 1
ATOM 1024 C C . ASN A 1 128 ? 11.062 6.07 10.586 1 92.56 128 ASN A C 1
ATOM 1026 O O . ASN A 1 128 ? 10.57 7.113 11.023 1 92.56 128 ASN A O 1
ATOM 1030 N N . ASP A 1 129 ? 12.227 5.969 10.086 1 91.5 129 ASP A N 1
ATOM 1031 C CA . ASP A 1 129 ? 13.008 7.18 9.875 1 91.5 129 ASP A CA 1
ATOM 1032 C C . ASP A 1 129 ? 12.281 8.148 8.938 1 91.5 129 ASP A C 1
ATOM 1034 O O . ASP A 1 129 ? 12.273 9.359 9.172 1 91.5 129 ASP A O 1
ATOM 1038 N N . LEU A 1 130 ? 11.688 7.668 7.891 1 90.88 130 LEU A N 1
ATOM 1039 C CA . LEU A 1 130 ? 10.93 8.492 6.957 1 90.88 130 LEU A CA 1
ATOM 1040 C C . LEU A 1 130 ? 9.719 9.117 7.637 1 90.88 130 LEU A C 1
ATOM 1042 O O . LEU A 1 130 ? 9.367 10.266 7.359 1 90.88 130 LEU A O 1
ATOM 1046 N N . LEU A 1 131 ? 9.148 8.367 8.547 1 91.06 131 LEU A N 1
ATOM 1047 C CA . LEU A 1 131 ? 7.941 8.82 9.234 1 91.06 131 LEU A CA 1
ATOM 1048 C C . LEU A 1 131 ? 8.258 9.945 10.211 1 91.06 131 LEU A C 1
ATOM 1050 O O . LEU A 1 131 ? 7.352 10.641 10.68 1 91.06 131 LEU A O 1
ATOM 1054 N N . LEU A 1 132 ? 9.539 10.078 10.484 1 86.69 132 LEU A N 1
ATOM 1055 C CA . LEU A 1 132 ? 9.961 11.188 11.328 1 86.69 132 LEU A CA 1
ATOM 1056 C C . LEU A 1 132 ? 10.031 12.484 10.531 1 86.69 132 LEU A C 1
ATOM 1058 O O . LEU A 1 132 ? 10.102 13.578 11.117 1 86.69 132 LEU A O 1
ATOM 1062 N N . THR A 1 133 ? 9.945 12.266 9.273 1 79.62 133 THR A N 1
ATOM 1063 C CA . THR A 1 133 ? 9.945 13.453 8.43 1 79.62 133 THR A CA 1
ATOM 1064 C C . THR A 1 133 ? 8.523 13.938 8.172 1 79.62 133 THR A C 1
ATOM 1066 O O . THR A 1 133 ? 7.555 13.234 8.484 1 79.62 133 THR A O 1
ATOM 1069 N N . ASP A 1 134 ? 8.289 15.172 7.734 1 76.56 134 ASP A N 1
ATOM 1070 C CA . ASP A 1 134 ? 6.969 15.734 7.473 1 76.56 134 ASP A CA 1
ATOM 1071 C C . ASP A 1 134 ? 6.477 15.359 6.078 1 76.56 134 ASP A C 1
ATOM 1073 O O . ASP A 1 134 ? 5.406 15.797 5.652 1 76.56 134 ASP A O 1
ATOM 1077 N N . THR A 1 135 ? 7.156 14.43 5.547 1 82.12 135 THR A N 1
ATOM 1078 C CA . THR A 1 135 ? 6.871 14.156 4.141 1 82.12 135 THR A CA 1
ATOM 1079 C C . THR A 1 135 ? 6.051 12.875 3.994 1 82.12 135 THR A C 1
ATOM 1081 O O . THR A 1 135 ? 5.453 12.633 2.943 1 82.12 135 THR A O 1
ATOM 1084 N N . TYR A 1 136 ? 6.051 12.117 5.066 1 91.62 136 TYR A N 1
ATOM 1085 C CA . TYR A 1 136 ? 5.332 10.852 4.984 1 91.62 136 TYR A CA 1
ATOM 1086 C C . TYR A 1 136 ? 4.316 10.727 6.113 1 91.62 136 TYR A C 1
ATOM 1088 O O . TYR A 1 136 ? 4.504 11.297 7.191 1 91.62 136 TYR A O 1
ATOM 1096 N N . ILE A 1 137 ? 3.324 10 5.758 1 91.75 137 ILE A N 1
ATOM 1097 C CA . ILE A 1 137 ? 2.24 9.75 6.699 1 91.75 137 ILE A CA 1
ATOM 1098 C C . ILE A 1 137 ? 2.09 8.25 6.926 1 91.75 137 ILE A C 1
ATOM 1100 O O . ILE A 1 137 ? 2.062 7.469 5.969 1 91.75 137 ILE A O 1
ATOM 1104 N N . GLY A 1 138 ? 2.059 7.844 8.195 1 92.69 138 GLY A N 1
ATOM 1105 C CA . GLY A 1 138 ? 1.805 6.441 8.492 1 92.69 138 GLY A CA 1
ATOM 1106 C C . GLY A 1 138 ? 0.353 6.047 8.297 1 92.69 138 GLY A C 1
ATOM 1107 O O . GLY A 1 138 ? -0.537 6.602 8.945 1 92.69 138 GLY A O 1
ATOM 1108 N N . ILE A 1 139 ? 0.078 5.055 7.457 1 92.81 139 ILE A N 1
ATOM 1109 C CA . ILE A 1 139 ? -1.308 4.648 7.25 1 92.81 139 ILE A CA 1
ATOM 1110 C C . ILE A 1 139 ? -1.47 3.174 7.613 1 92.81 139 ILE A C 1
ATOM 1112 O O . ILE A 1 139 ? -2.479 2.553 7.273 1 92.81 139 ILE A O 1
ATOM 1116 N N . GLY A 1 140 ? -0.482 2.623 8.156 1 88.69 140 GLY A N 1
ATOM 1117 C CA . GLY A 1 140 ? -0.42 1.263 8.664 1 88.69 140 GLY A CA 1
ATOM 1118 C C . GLY A 1 140 ? 0.846 0.979 9.453 1 88.69 140 GLY A C 1
ATOM 1119 O O . GLY A 1 140 ? 1.76 1.804 9.484 1 88.69 140 GLY A O 1
ATOM 1120 N N . ARG A 1 141 ? 0.891 -0.194 10.023 1 84.12 141 ARG A N 1
ATOM 1121 C CA . ARG A 1 141 ? 2.037 -0.545 10.859 1 84.12 141 ARG A CA 1
ATOM 1122 C C . ARG A 1 141 ? 3.33 -0.514 10.055 1 84.12 141 ARG A C 1
ATOM 1124 O O . ARG A 1 141 ? 4.375 -0.108 10.562 1 84.12 141 ARG A O 1
ATOM 1131 N N . THR A 1 142 ? 3.264 -0.93 8.859 1 93.94 142 THR A N 1
ATOM 1132 C CA . THR A 1 142 ? 4.449 -1.027 8.008 1 93.94 142 THR A CA 1
ATOM 1133 C C . THR A 1 142 ? 4.227 -0.299 6.688 1 93.94 142 THR A C 1
ATOM 1135 O O . THR A 1 142 ? 4.812 -0.665 5.668 1 93.94 142 THR A O 1
ATOM 1138 N N . VAL A 1 143 ? 3.307 0.637 6.699 1 96.12 143 VAL A N 1
ATOM 1139 C CA . VAL A 1 143 ? 2.943 1.294 5.449 1 96.12 143 VAL A CA 1
ATOM 1140 C C . VAL A 1 143 ? 2.955 2.809 5.637 1 96.12 143 VAL A C 1
ATOM 1142 O O . VAL A 1 143 ? 2.379 3.326 6.598 1 96.12 143 VAL A O 1
ATOM 1145 N N . ALA A 1 144 ? 3.617 3.473 4.738 1 95.06 144 ALA A N 1
ATOM 1146 C CA . ALA A 1 144 ? 3.654 4.934 4.742 1 95.06 144 ALA A CA 1
ATOM 1147 C C . ALA A 1 144 ? 3.135 5.5 3.424 1 95.06 144 ALA A C 1
ATOM 1149 O O . ALA A 1 144 ? 3.316 4.891 2.365 1 95.06 144 ALA A O 1
ATOM 1150 N N . LEU A 1 145 ? 2.457 6.598 3.471 1 94.75 145 LEU A N 1
ATOM 1151 C CA . LEU A 1 145 ? 1.937 7.336 2.324 1 94.75 145 LEU A CA 1
ATOM 1152 C C . LEU A 1 145 ? 2.744 8.602 2.082 1 94.75 145 LEU A C 1
ATOM 1154 O O . LEU A 1 145 ? 3.049 9.344 3.025 1 94.75 145 LEU A O 1
ATOM 1158 N N . GLY A 1 146 ? 3.193 8.828 0.9 1 92.88 146 GLY A N 1
ATOM 1159 C CA . GLY A 1 146 ? 3.914 10.023 0.505 1 92.88 146 GLY A CA 1
ATOM 1160 C C . GLY A 1 146 ? 3.371 10.664 -0.762 1 92.88 146 GLY A C 1
ATOM 1161 O O . GLY A 1 146 ? 2.662 10.008 -1.532 1 92.88 146 GLY A O 1
ATOM 1162 N N . SER A 1 147 ? 3.676 11.914 -0.891 1 90.75 147 SER A N 1
ATOM 1163 C CA . SER A 1 147 ? 3.258 12.633 -2.09 1 90.75 147 SER A CA 1
ATOM 1164 C C . SER A 1 147 ? 4.324 12.57 -3.176 1 90.75 147 SER A C 1
ATOM 1166 O O . SER A 1 147 ? 5.512 12.414 -2.877 1 90.75 147 SER A O 1
ATOM 1168 N N . GLY A 1 148 ? 3.828 12.672 -4.43 1 89.38 148 GLY A N 1
ATOM 1169 C CA . GLY A 1 148 ? 4.758 12.633 -5.547 1 89.38 148 GLY A CA 1
ATOM 1170 C C . GLY A 1 148 ? 5.133 11.219 -5.961 1 89.38 148 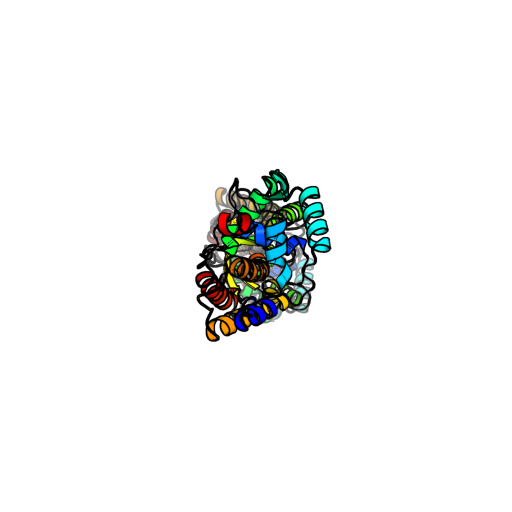GLY A C 1
ATOM 1171 O O . GLY A 1 148 ? 4.465 10.258 -5.578 1 89.38 148 GLY A O 1
ATOM 1172 N N . PRO A 1 149 ? 6.121 11.094 -6.828 1 89.62 149 PRO A N 1
ATOM 1173 C CA . PRO A 1 149 ? 6.555 9.773 -7.289 1 89.62 149 PRO A CA 1
ATOM 1174 C C . PRO A 1 149 ? 7.332 9.008 -6.227 1 89.62 149 PRO A C 1
ATOM 1176 O O . PRO A 1 149 ? 7.82 9.602 -5.262 1 89.62 149 PRO A O 1
ATOM 1179 N N . VAL A 1 150 ? 7.348 7.68 -6.391 1 92 150 VAL A N 1
ATOM 1180 C CA . VAL A 1 150 ? 8.164 6.848 -5.52 1 92 150 VAL A CA 1
ATOM 1181 C C . VAL A 1 150 ? 9.625 7.293 -5.598 1 92 150 VAL A C 1
ATOM 1183 O O . VAL A 1 150 ? 10.156 7.504 -6.688 1 92 150 VAL A O 1
ATOM 1186 N N . PRO A 1 151 ? 10.219 7.469 -4.43 1 87.81 151 PRO A N 1
ATOM 1187 C CA . PRO A 1 151 ? 11.633 7.863 -4.461 1 87.81 151 PRO A CA 1
ATOM 1188 C C . PRO A 1 151 ? 12.523 6.816 -5.121 1 87.81 151 PRO A C 1
ATOM 1190 O O . PRO A 1 151 ? 12.234 5.621 -5.047 1 87.81 151 PRO A O 1
ATOM 1193 N N . GLY A 1 152 ? 13.555 7.195 -5.871 1 82.81 152 GLY A N 1
ATOM 1194 C CA . GLY A 1 152 ? 14.469 6.312 -6.578 1 82.81 152 GLY A CA 1
ATOM 1195 C C . GLY A 1 152 ? 15.305 5.453 -5.648 1 82.81 152 GLY A C 1
ATOM 1196 O O . GLY A 1 152 ? 15.805 4.402 -6.055 1 82.81 152 GLY A O 1
ATOM 1197 N N . ASP A 1 153 ? 15.57 5.902 -4.445 1 78.31 153 ASP A N 1
ATOM 1198 C CA . ASP A 1 153 ? 16.469 5.195 -3.535 1 78.31 153 ASP A CA 1
ATOM 1199 C C . ASP A 1 153 ? 15.672 4.41 -2.49 1 78.31 153 ASP A C 1
ATOM 1201 O O . ASP A 1 153 ? 15.961 4.496 -1.294 1 78.31 153 ASP A O 1
ATOM 1205 N N . CYS A 1 154 ? 14.727 3.562 -2.879 1 80.25 154 CYS A N 1
ATOM 1206 C CA . CYS A 1 154 ? 13.906 2.758 -1.983 1 80.25 154 CYS A CA 1
ATOM 1207 C C . CYS A 1 154 ? 14.328 1.295 -2.018 1 80.25 154 CYS A C 1
ATOM 1209 O O . CYS A 1 154 ? 13.5 0.406 -2.205 1 80.25 154 CYS A O 1
ATOM 1211 N N . ASP A 1 155 ? 15.617 1.004 -1.697 1 86.31 155 ASP A N 1
ATOM 1212 C CA . ASP A 1 155 ? 16.156 -0.332 -1.932 1 86.31 155 ASP A CA 1
ATOM 1213 C C . ASP A 1 155 ? 15.531 -1.352 -0.983 1 86.31 155 ASP A C 1
ATOM 1215 O O . ASP A 1 155 ? 15.375 -2.521 -1.337 1 86.31 155 ASP A O 1
ATOM 1219 N N . ASP A 1 156 ? 15.172 -0.911 0.162 1 93.5 156 ASP A N 1
ATOM 1220 C CA . ASP A 1 156 ? 14.703 -1.915 1.113 1 93.5 156 ASP A CA 1
ATOM 1221 C C . ASP A 1 156 ? 13.211 -1.759 1.389 1 93.5 156 ASP A C 1
ATOM 1223 O O . ASP A 1 156 ? 12.656 -2.447 2.25 1 93.5 156 ASP A O 1
ATOM 1227 N N . LEU A 1 157 ? 12.539 -0.857 0.669 1 96.62 157 LEU A N 1
ATOM 1228 C CA . LEU A 1 157 ? 11.094 -0.675 0.787 1 96.62 157 LEU A CA 1
ATOM 1229 C C . LEU A 1 157 ? 10.398 -0.985 -0.534 1 96.62 157 LEU A C 1
ATOM 1231 O O . LEU A 1 157 ? 10.914 -0.648 -1.604 1 96.62 157 LEU A O 1
ATOM 1235 N N . ALA A 1 158 ? 9.242 -1.641 -0.435 1 96.56 158 ALA A N 1
ATOM 1236 C CA . ALA A 1 158 ? 8.406 -1.766 -1.625 1 96.56 158 ALA A CA 1
ATOM 1237 C C . ALA A 1 158 ? 7.688 -0.454 -1.932 1 96.56 158 ALA A C 1
ATOM 1239 O O . ALA A 1 158 ? 7.113 0.172 -1.037 1 96.56 158 ALA A O 1
ATOM 1240 N N . GLY A 1 159 ? 7.758 -0.001 -3.141 1 96.44 159 GLY A N 1
ATOM 1241 C CA . GLY A 1 159 ? 7.164 1.267 -3.533 1 96.44 159 GLY A CA 1
ATOM 1242 C C . GLY A 1 159 ? 6.117 1.122 -4.621 1 96.44 159 GLY A C 1
ATOM 1243 O O . GLY A 1 159 ? 6.375 0.516 -5.664 1 96.44 159 GLY A O 1
ATOM 1244 N N . PHE A 1 160 ? 4.938 1.683 -4.414 1 96.25 160 PHE A N 1
ATOM 1245 C CA . PHE A 1 160 ? 3.836 1.641 -5.367 1 96.25 160 PHE A CA 1
ATOM 1246 C C . PHE A 1 160 ? 3.279 3.037 -5.613 1 96.25 160 PHE A C 1
ATOM 1248 O O . PHE A 1 160 ? 3.014 3.781 -4.664 1 96.25 160 PHE A O 1
ATOM 1255 N N . GLU A 1 161 ? 3.143 3.443 -6.859 1 95.56 161 GLU A N 1
ATOM 1256 C CA . GLU A 1 161 ? 2.254 4.562 -7.148 1 95.56 161 GLU A CA 1
ATOM 1257 C C . GLU A 1 161 ? 0.792 4.18 -6.93 1 95.56 161 GLU A C 1
ATOM 1259 O O . GLU A 1 161 ? 0.376 3.074 -7.281 1 95.56 161 GLU A O 1
ATOM 1264 N N . VAL A 1 162 ? 0.07 5.145 -6.332 1 95.12 162 VAL A N 1
ATOM 1265 C CA . VAL A 1 162 ? -1.236 4.664 -5.891 1 95.12 162 VAL A CA 1
ATOM 1266 C C . VAL A 1 162 ? -2.305 5.707 -6.215 1 95.12 162 VAL A C 1
ATOM 1268 O O . VAL A 1 162 ? -2.002 6.895 -6.352 1 95.12 162 VAL A O 1
ATOM 1271 N N . SER A 1 163 ? -3.527 5.199 -6.336 1 93.69 163 SER A N 1
ATOM 1272 C CA . SER A 1 163 ? -4.77 5.965 -6.348 1 93.69 163 SER A CA 1
ATOM 1273 C C . SER A 1 163 ? -5.785 5.391 -5.367 1 93.69 163 SER A C 1
ATOM 1275 O O . SER A 1 163 ? -6.152 4.219 -5.465 1 93.69 163 SER A O 1
ATOM 1277 N N . ALA A 1 164 ? -6.184 6.223 -4.457 1 93.25 164 ALA A N 1
ATOM 1278 C CA . ALA A 1 164 ? -7.105 5.754 -3.426 1 93.25 164 ALA A CA 1
ATOM 1279 C C . ALA A 1 164 ? -8.469 5.426 -4.02 1 93.25 164 ALA A C 1
ATOM 1281 O O . ALA A 1 164 ? -9.016 6.203 -4.809 1 93.25 164 ALA A O 1
ATOM 1282 N N . ARG A 1 165 ? -8.992 4.254 -3.57 1 93.19 165 ARG A N 1
ATOM 1283 C CA . ARG A 1 165 ? -10.305 3.84 -4.059 1 93.19 165 ARG A CA 1
ATOM 1284 C C . ARG A 1 165 ? -11.258 3.566 -2.9 1 93.19 165 ARG A C 1
ATOM 1286 O O . ARG A 1 165 ? -12.477 3.688 -3.051 1 93.19 165 ARG A O 1
ATOM 1293 N N . ALA A 1 166 ? -10.719 3.164 -1.821 1 94.56 166 ALA A N 1
ATOM 1294 C CA . ALA A 1 166 ? -11.5 2.877 -0.62 1 94.56 166 ALA A CA 1
ATOM 1295 C C . ALA A 1 166 ? -10.766 3.334 0.635 1 94.56 166 ALA A C 1
ATOM 1297 O O . ALA A 1 166 ? -9.641 2.895 0.898 1 94.56 166 ALA A O 1
ATOM 1298 N N . ILE A 1 167 ? -11.438 4.227 1.358 1 94.31 167 ILE A N 1
ATOM 1299 C CA . ILE A 1 167 ? -10.867 4.715 2.607 1 94.31 167 ILE A CA 1
ATOM 1300 C C . ILE A 1 167 ? -11.797 4.371 3.77 1 94.31 167 ILE A C 1
ATOM 1302 O O . ILE A 1 167 ? -12.859 4.973 3.92 1 94.31 167 ILE A O 1
ATOM 1306 N N . PRO A 1 168 ? -11.328 3.453 4.594 1 94.62 168 PRO A N 1
ATOM 1307 C CA . PRO A 1 168 ? -12.18 3.037 5.707 1 94.62 168 PRO A CA 1
ATOM 1308 C C . PRO A 1 168 ? -12.234 4.07 6.832 1 94.62 168 PRO A C 1
ATOM 1310 O O . PRO A 1 168 ? -11.391 4.969 6.887 1 94.62 168 PRO A O 1
ATOM 1313 N N . GLY A 1 169 ? -13.188 3.852 7.738 1 92.44 169 GLY A N 1
ATOM 1314 C CA . GLY A 1 169 ? -13.398 4.781 8.836 1 92.44 169 GLY A CA 1
ATOM 1315 C C . GLY A 1 169 ? -12.195 4.914 9.75 1 92.44 169 GLY A C 1
ATOM 1316 O O . GLY A 1 169 ? -11.859 6.016 10.18 1 92.44 169 GLY A O 1
ATOM 1317 N N . TRP A 1 170 ? -11.57 3.811 10.008 1 92.56 170 TRP A N 1
ATOM 1318 C CA . TRP A 1 170 ? -10.445 3.861 10.93 1 92.56 170 TRP A CA 1
ATOM 1319 C C . TRP A 1 170 ? -9.32 4.723 10.359 1 92.56 170 TRP A C 1
ATOM 1321 O O . TRP A 1 170 ? -8.625 5.422 11.109 1 92.56 170 TRP A O 1
ATOM 1331 N N . LEU A 1 171 ? -9.102 4.68 9.047 1 93.5 171 LEU A N 1
ATOM 1332 C CA . LEU A 1 171 ? -8.055 5.48 8.422 1 93.5 171 LEU A CA 1
ATOM 1333 C C . LEU A 1 171 ? -8.438 6.953 8.391 1 93.5 171 LEU A C 1
ATOM 1335 O O . LEU A 1 171 ? -7.605 7.824 8.641 1 93.5 171 LEU A O 1
ATOM 1339 N N . GLN A 1 172 ? -9.664 7.258 8.133 1 92.25 172 GLN A N 1
ATOM 1340 C CA . GLN A 1 172 ? -10.141 8.633 8.172 1 92.25 172 GLN A CA 1
ATOM 1341 C C . GLN A 1 172 ? -9.961 9.242 9.562 1 92.25 172 GLN A C 1
ATOM 1343 O O . GLN A 1 172 ? -9.539 10.391 9.695 1 92.25 172 GLN A O 1
ATOM 1348 N N . THR A 1 173 ? -10.312 8.438 10.531 1 91 173 THR A N 1
ATOM 1349 C CA . THR A 1 173 ? -10.188 8.906 11.906 1 91 173 THR A CA 1
ATOM 1350 C C . THR A 1 173 ? -8.727 9.18 12.258 1 91 173 THR A C 1
ATOM 1352 O O . THR A 1 173 ? -8.422 10.133 12.984 1 91 173 THR A O 1
ATOM 1355 N N . ARG A 1 174 ? -7.898 8.414 11.75 1 90 174 ARG A N 1
ATOM 1356 C CA . ARG A 1 174 ? -6.469 8.586 11.984 1 90 174 ARG A CA 1
ATOM 1357 C C . ARG A 1 174 ? -5.941 9.836 11.281 1 90 174 ARG A C 1
ATOM 1359 O O . ARG A 1 174 ? -5.164 10.594 11.859 1 90 174 ARG A O 1
ATOM 1366 N N . LEU A 1 175 ? -6.375 10.031 10.07 1 91.38 175 LEU A N 1
ATOM 1367 C CA . LEU A 1 175 ? -5.871 11.125 9.242 1 91.38 175 LEU A CA 1
ATOM 1368 C C . LEU A 1 175 ? -6.539 12.438 9.617 1 91.38 175 LEU A C 1
ATOM 1370 O O . LEU A 1 175 ? -5.945 13.508 9.453 1 91.38 175 LEU A O 1
ATOM 1374 N N . PHE A 1 176 ? -7.793 12.344 10.062 1 92.44 176 PHE A N 1
ATOM 1375 C CA . PHE A 1 176 ? -8.602 13.5 10.438 1 92.44 176 PHE A CA 1
ATOM 1376 C C . PHE A 1 176 ? -9.211 13.305 11.82 1 92.44 176 PHE A C 1
ATOM 1378 O O . PHE A 1 176 ? -10.43 13.156 11.953 1 92.44 176 PHE A O 1
ATOM 1385 N N . PRO A 1 177 ? -8.359 13.484 12.828 1 92 177 PRO A N 1
ATOM 1386 C CA . PRO A 1 177 ? -8.859 13.234 14.18 1 92 177 PRO A CA 1
ATOM 1387 C C . PRO A 1 177 ? -9.992 14.188 14.57 1 92 177 PRO A C 1
ATOM 1389 O O . PRO A 1 177 ? -10.055 15.312 14.07 1 92 177 PRO A O 1
ATOM 1392 N N . GLU A 1 178 ? -10.781 13.688 15.445 1 92.19 178 GLU A N 1
ATOM 1393 C CA . GLU A 1 178 ? -11.984 14.414 15.859 1 92.19 178 GLU A CA 1
ATOM 1394 C C . GLU A 1 178 ? -11.633 15.789 16.422 1 92.19 178 GLU A C 1
ATOM 1396 O O . GLU A 1 178 ? -12.336 16.766 16.156 1 92.19 178 GLU A O 1
ATOM 1401 N N . ASP A 1 179 ? -10.664 15.797 17.203 1 93.19 179 ASP A N 1
ATOM 1402 C CA . ASP A 1 179 ? -10.289 17.078 17.812 1 93.19 179 ASP A CA 1
ATOM 1403 C C . ASP A 1 179 ? -9.867 18.094 16.75 1 93.19 179 ASP A C 1
ATOM 1405 O O . ASP A 1 179 ? -10.117 19.281 16.891 1 93.19 179 ASP A O 1
ATOM 1409 N N . LEU A 1 180 ? -9.258 17.641 15.711 1 93.31 180 LEU A N 1
ATOM 1410 C CA . LEU A 1 180 ? -8.906 18.516 14.602 1 93.31 180 LEU A CA 1
ATOM 1411 C C . LEU A 1 180 ? -10.156 19.031 13.898 1 93.31 180 LEU A C 1
ATOM 1413 O O . LEU A 1 180 ? -10.242 20.219 13.562 1 93.31 180 LEU A O 1
ATOM 1417 N N . GLY A 1 181 ? -11.086 18.156 13.688 1 92.62 181 GLY A N 1
ATOM 1418 C CA . GLY A 1 181 ? -12.352 18.562 13.094 1 92.62 181 GLY A CA 1
ATOM 1419 C C . GLY A 1 181 ? -13.094 19.594 13.906 1 92.62 181 GLY A C 1
ATOM 1420 O O . GLY A 1 181 ? -13.594 20.578 13.359 1 92.62 181 GLY A O 1
ATOM 1421 N N . THR A 1 182 ? -13.07 19.391 15.141 1 93.69 182 THR A N 1
ATOM 1422 C CA . THR A 1 182 ? -13.727 20.328 16.047 1 93.69 182 THR A CA 1
ATOM 1423 C C . THR A 1 182 ? -13.031 21.688 16.031 1 93.69 182 THR A C 1
ATOM 1425 O O . THR A 1 182 ? -13.688 22.719 16.016 1 93.69 182 THR A O 1
ATOM 1428 N N . ALA A 1 183 ? -11.742 21.562 16.078 1 93.12 183 ALA A N 1
ATOM 1429 C CA . ALA A 1 183 ? -10.969 22.812 16.031 1 93.12 183 ALA A CA 1
ATOM 1430 C C . ALA A 1 183 ? -11.25 23.578 14.742 1 93.12 183 ALA A C 1
ATOM 1432 O O . ALA A 1 183 ? -11.414 24.797 14.766 1 93.12 183 ALA A O 1
ATOM 1433 N N . CYS A 1 184 ? -11.305 22.891 13.695 1 93.5 184 CYS A N 1
ATOM 1434 C CA . CYS A 1 184 ? -11.586 23.484 12.391 1 93.5 184 CYS A CA 1
ATOM 1435 C C . CYS A 1 184 ? -12.977 24.094 12.359 1 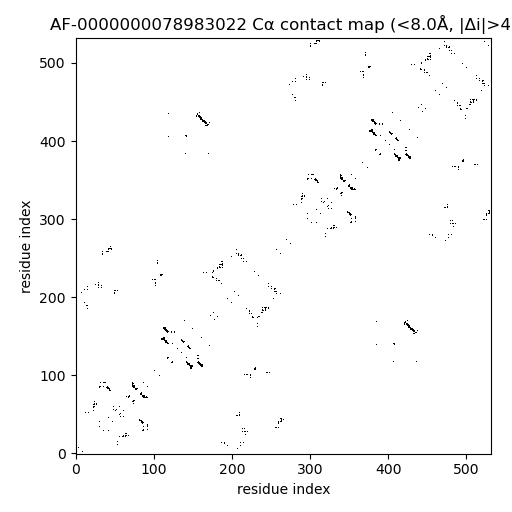93.5 184 CYS A C 1
ATOM 1437 O O . CYS A 1 184 ? -13.156 25.234 11.914 1 93.5 184 CYS A O 1
ATOM 1439 N N . GLN A 1 185 ? -13.906 23.391 12.82 1 95.06 185 GLN A N 1
ATOM 1440 C CA . GLN A 1 185 ? -15.289 23.859 12.844 1 95.06 185 GLN A CA 1
ATOM 1441 C C . GLN A 1 185 ? -15.438 25.094 13.727 1 95.06 185 GLN A C 1
ATOM 1443 O O . GLN A 1 185 ? -16.109 26.062 13.352 1 95.06 185 GLN A O 1
ATOM 1448 N N . SER A 1 186 ? -14.867 25.016 14.859 1 95.38 186 SER A N 1
ATOM 1449 C CA . SER A 1 186 ? -14.93 26.141 15.789 1 95.38 186 SER A CA 1
ATOM 1450 C C . SER A 1 186 ? -14.297 27.391 15.188 1 95.38 186 SER A C 1
ATOM 1452 O O . SER A 1 186 ? -14.867 28.469 15.258 1 95.38 186 SER A O 1
ATOM 1454 N N . LEU A 1 187 ? -13.133 27.219 14.641 1 96.44 187 LEU A N 1
ATOM 1455 C CA . LEU A 1 187 ? -12.453 28.344 14.031 1 96.44 187 LEU A CA 1
ATOM 1456 C C . LEU A 1 187 ? -13.266 28.922 12.867 1 96.44 187 LEU A C 1
ATOM 1458 O O . LEU A 1 187 ? -13.383 30.141 12.727 1 96.44 187 LEU A O 1
ATOM 1462 N N . HIS A 1 188 ? -13.773 28.047 12.062 1 97.12 188 HIS A N 1
ATOM 1463 C CA . HIS A 1 188 ? -14.648 28.469 10.969 1 97.12 188 HIS A CA 1
ATOM 1464 C C . HIS A 1 188 ? -15.797 29.328 11.484 1 97.12 188 HIS A C 1
ATOM 1466 O O . HIS A 1 188 ? -16.047 30.406 10.945 1 97.12 188 HIS A O 1
ATOM 1472 N N . GLN A 1 189 ? -16.453 28.859 12.461 1 96.94 189 GLN A N 1
ATOM 1473 C CA . GLN A 1 189 ? -17.594 29.562 13.023 1 96.94 189 GLN A CA 1
ATOM 1474 C C . GLN A 1 189 ? -17.188 30.906 13.594 1 96.94 189 GLN A C 1
ATOM 1476 O O . GLN A 1 189 ? -17.875 31.922 13.367 1 96.94 189 GLN A O 1
ATOM 1481 N N . ASP A 1 190 ? -16.125 30.922 14.352 1 96.69 190 ASP A N 1
ATOM 1482 C CA . ASP A 1 190 ? -15.641 32.156 14.945 1 96.69 190 ASP A CA 1
ATOM 1483 C C . ASP A 1 190 ? -15.32 33.188 13.867 1 96.69 190 ASP A C 1
ATOM 1485 O O . ASP A 1 190 ? -15.734 34.344 13.977 1 96.69 190 ASP A O 1
ATOM 1489 N N . CYS A 1 191 ? -14.648 32.781 12.852 1 97.62 191 CYS A N 1
ATOM 1490 C CA . CYS A 1 191 ? -14.297 33.719 11.773 1 97.62 191 CYS A CA 1
ATOM 1491 C C . CYS A 1 191 ? -15.547 34.219 11.055 1 97.62 191 CYS A C 1
ATOM 1493 O O . CYS A 1 191 ? -15.664 35.406 10.773 1 97.62 191 CYS A O 1
ATOM 1495 N N . ALA A 1 192 ? -16.438 33.344 10.789 1 96.5 192 ALA A N 1
ATOM 1496 C CA . ALA A 1 192 ? -17.656 33.688 10.078 1 96.5 192 ALA A CA 1
ATOM 1497 C C . ALA A 1 192 ? -18.484 34.688 10.859 1 96.5 192 ALA A C 1
ATOM 1499 O O . ALA A 1 192 ? -19 35.656 10.297 1 96.5 192 ALA A O 1
ATOM 1500 N N . GLU A 1 193 ? -18.594 34.5 12.086 1 96.25 193 GLU A N 1
ATOM 1501 C CA . GLU A 1 193 ? -19.375 35.406 12.938 1 96.25 193 GLU A CA 1
ATOM 1502 C C . GLU A 1 193 ? -18.719 36.781 13.023 1 96.25 193 GLU A C 1
ATOM 1504 O O . GLU A 1 193 ? -19.406 37.812 13.008 1 96.25 193 GLU A O 1
ATOM 1509 N N . LEU A 1 194 ? -17.453 36.781 13.156 1 96.56 194 LEU A N 1
ATOM 1510 C CA . LEU A 1 194 ? -16.734 38.031 13.234 1 96.56 194 LEU A CA 1
ATOM 1511 C C . LEU A 1 194 ? -16.875 38.812 11.93 1 96.56 194 LEU A C 1
ATOM 1513 O O . LEU A 1 194 ? -17.047 40.031 11.945 1 96.56 194 LEU A O 1
ATOM 1517 N N . ARG A 1 195 ? -16.828 38.125 10.898 1 95.19 195 ARG A N 1
ATOM 1518 C CA . ARG A 1 195 ? -16.984 38.781 9.602 1 95.19 195 ARG A CA 1
ATOM 1519 C C . ARG A 1 195 ? -18.406 39.312 9.422 1 95.19 195 ARG A C 1
ATOM 1521 O O . ARG A 1 195 ? -18.609 40.406 8.914 1 95.19 195 ARG A O 1
ATOM 1528 N N . ALA A 1 196 ? -19.312 38.531 9.805 1 94.75 196 ALA A N 1
ATOM 1529 C CA . ALA A 1 196 ? -20.703 38.906 9.695 1 94.75 196 ALA A CA 1
ATOM 1530 C C . ALA A 1 196 ? -21 40.156 10.523 1 94.75 196 ALA A C 1
ATOM 1532 O O . ALA A 1 196 ? -21.828 41 10.141 1 94.75 196 ALA A O 1
ATOM 1533 N N . ALA A 1 197 ? -20.359 40.281 11.695 1 93.75 197 ALA A N 1
ATOM 1534 C CA . ALA A 1 197 ? -20.547 41.438 12.57 1 93.75 197 ALA A CA 1
ATOM 1535 C C . ALA A 1 197 ? -19.891 42.688 11.969 1 93.75 197 ALA A C 1
ATOM 1537 O O . ALA A 1 197 ? -20.188 43.812 12.391 1 93.75 197 ALA A O 1
ATOM 1538 N N . GLY A 1 198 ? -19 42.562 10.969 1 91.5 198 GLY A N 1
ATOM 1539 C CA . GLY A 1 198 ? -18.359 43.688 10.297 1 91.5 198 GLY A CA 1
ATOM 1540 C C . GLY A 1 198 ? -17.078 44.125 10.984 1 91.5 198 GLY A C 1
ATOM 1541 O O . GLY A 1 198 ? -17.125 44.719 12.07 1 91.5 198 GLY A O 1
ATOM 1542 N N . VAL A 1 199 ? -15.992 43.875 10.461 1 89.19 199 VAL A N 1
ATOM 1543 C CA . VAL A 1 199 ? -14.703 44.312 10.977 1 89.19 199 VAL A CA 1
ATOM 1544 C C . VAL A 1 199 ? -14.633 45.844 10.922 1 89.19 199 VAL A C 1
ATOM 1546 O O . VAL A 1 199 ? -14.812 46.438 9.859 1 89.19 199 VAL A O 1
ATOM 1549 N N . PRO A 1 200 ? -14.461 46.375 12.102 1 88.75 200 PRO A N 1
ATOM 1550 C CA . PRO A 1 200 ? -14.422 47.844 12.117 1 88.75 200 PRO A CA 1
ATOM 1551 C C . PRO A 1 200 ? -13.273 48.406 11.289 1 88.75 200 PRO A C 1
ATOM 1553 O O . PRO A 1 200 ? -12.188 47.844 11.258 1 88.75 200 PRO A O 1
ATOM 1556 N N . GLY A 1 201 ? -13.484 49.562 10.562 1 81.5 201 GLY A N 1
ATOM 1557 C CA . GLY A 1 201 ? -12.453 50.219 9.797 1 81.5 201 GLY A CA 1
ATOM 1558 C C . GLY A 1 201 ? -11.438 50.938 10.664 1 81.5 201 GLY A C 1
ATOM 1559 O O . GLY A 1 201 ? -10.344 51.281 10.203 1 81.5 201 GLY A O 1
ATOM 1560 N N . LEU A 1 202 ? -11.672 51.188 11.906 1 85.12 202 LEU A N 1
ATOM 1561 C CA . LEU A 1 202 ? -10.836 52.062 12.719 1 85.12 202 LEU A CA 1
ATOM 1562 C C . LEU A 1 202 ? -10.055 51.281 13.75 1 85.12 202 LEU A C 1
ATOM 1564 O O . LEU A 1 202 ? -9.773 51.75 14.844 1 85.12 202 LEU A O 1
ATOM 1568 N N . LEU A 1 203 ? -9.609 50.094 13.414 1 93.5 203 LEU A N 1
ATOM 1569 C CA . LEU A 1 203 ? -8.75 49.375 14.352 1 93.5 203 LEU A CA 1
ATOM 1570 C C . LEU A 1 203 ? -7.344 49.938 14.367 1 93.5 203 LEU A C 1
ATOM 1572 O O . LEU A 1 203 ? -6.809 50.312 13.32 1 93.5 203 LEU A O 1
ATOM 1576 N N . THR A 1 204 ? -6.805 50.125 15.641 1 94.31 204 THR A N 1
ATOM 1577 C CA . THR A 1 204 ? -5.418 50.562 15.766 1 94.31 204 THR A CA 1
ATOM 1578 C C . THR A 1 204 ? -4.457 49.469 15.297 1 94.31 204 THR A C 1
ATOM 1580 O O . THR A 1 204 ? -4.824 48.312 15.25 1 94.31 204 THR A O 1
ATOM 1583 N N . PRO A 1 205 ? -3.262 49.906 14.945 1 95.75 205 PRO A N 1
ATOM 1584 C CA . PRO A 1 205 ? -2.256 48.906 14.578 1 95.75 205 PRO A CA 1
ATOM 1585 C C . PRO A 1 205 ? -2.084 47.812 15.641 1 95.75 205 PRO A C 1
ATOM 1587 O O . PRO A 1 205 ? -1.915 46.625 15.305 1 95.75 205 PRO A O 1
ATOM 1590 N N . PHE A 1 206 ? -2.129 48.125 16.891 1 96.5 206 PHE A N 1
ATOM 1591 C CA . PHE A 1 206 ? -1.963 47.156 17.969 1 96.5 206 PHE A CA 1
ATOM 1592 C C . PHE A 1 206 ? -3.143 46.188 18.016 1 96.5 206 PHE A C 1
ATOM 1594 O O . PHE A 1 206 ? -2.965 45 18.266 1 96.5 206 PHE A O 1
ATOM 1601 N N . GLN A 1 207 ? -4.324 46.75 17.828 1 96.62 207 GLN A N 1
ATOM 1602 C CA . GLN A 1 207 ? -5.508 45.875 17.812 1 96.62 207 GLN A CA 1
ATOM 1603 C C . GLN A 1 207 ? -5.457 44.906 16.656 1 96.62 207 GLN A C 1
ATOM 1605 O O . GLN A 1 207 ? -5.785 43.719 16.812 1 96.62 207 GLN A O 1
ATOM 1610 N N . VAL A 1 208 ? -5.02 45.375 15.492 1 97.19 208 VAL A N 1
ATOM 1611 C CA . VAL A 1 208 ? -4.875 44.531 14.32 1 97.19 208 VAL A CA 1
ATOM 1612 C C . VAL A 1 208 ? -3.838 43.438 14.609 1 97.19 208 VAL A C 1
ATOM 1614 O O . VAL A 1 208 ? -4.074 42.25 14.344 1 97.19 208 VAL A O 1
ATOM 1617 N N . ALA A 1 209 ? -2.74 43.812 15.203 1 97.94 209 ALA A N 1
ATOM 1618 C CA . ALA A 1 209 ? -1.672 42.875 15.539 1 97.94 209 ALA A CA 1
ATOM 1619 C C . ALA A 1 209 ? -2.166 41.812 16.5 1 97.94 209 ALA A C 1
ATOM 1621 O O . ALA A 1 209 ? -1.855 40.625 16.328 1 97.94 209 ALA A O 1
ATOM 1622 N N . THR A 1 210 ? -2.922 42.25 17.484 1 97.38 210 THR A N 1
ATOM 1623 C CA . THR A 1 210 ? -3.484 41.312 18.453 1 97.38 210 THR A CA 1
ATOM 1624 C C . THR A 1 210 ? -4.375 40.281 17.766 1 97.38 210 THR A C 1
ATOM 1626 O O . THR A 1 210 ? -4.188 39.094 17.938 1 97.38 210 THR A O 1
ATOM 1629 N N . LEU A 1 211 ? -5.242 40.719 16.953 1 97.56 211 LEU A N 1
ATOM 1630 C CA . LEU A 1 211 ? -6.227 39.875 16.312 1 97.56 211 LEU A CA 1
ATOM 1631 C C . LEU A 1 211 ? -5.562 38.938 15.297 1 97.56 211 LEU A C 1
ATOM 1633 O O . LEU A 1 211 ? -5.883 37.75 15.227 1 97.56 211 LEU A O 1
ATOM 1637 N N . ARG A 1 212 ? -4.641 39.5 14.523 1 97.62 212 ARG A N 1
ATOM 1638 C CA . ARG A 1 212 ? -3.902 38.656 13.562 1 97.62 212 ARG A CA 1
ATOM 1639 C C . ARG A 1 212 ? -3.137 37.562 14.273 1 97.62 212 ARG A C 1
ATOM 1641 O O . ARG A 1 212 ? -3.119 36.406 13.805 1 97.62 212 ARG A O 1
ATOM 1648 N N . THR A 1 213 ? -2.527 37.906 15.367 1 97.31 213 THR A N 1
ATOM 1649 C CA . THR A 1 213 ? -1.761 36.906 16.125 1 97.31 213 THR A CA 1
ATOM 1650 C C . THR A 1 213 ? -2.654 35.781 16.578 1 97.31 213 THR A C 1
ATOM 1652 O O . THR A 1 213 ? -2.32 34.594 16.375 1 97.31 213 THR A O 1
ATOM 1655 N N . LEU A 1 214 ? -3.787 36.125 17.156 1 96.81 214 LEU A N 1
ATOM 1656 C CA . LEU A 1 214 ? -4.711 35.094 17.656 1 96.81 214 LEU A CA 1
ATOM 1657 C C . LEU A 1 214 ? -5.23 34.25 16.5 1 96.81 214 LEU A C 1
ATOM 1659 O O . LEU A 1 214 ? -5.281 33 16.609 1 96.81 214 LEU A O 1
ATOM 1663 N N . LEU A 1 215 ? -5.586 34.875 15.398 1 97.31 215 LEU A N 1
ATOM 1664 C CA . LEU A 1 215 ? -6.117 34.188 14.227 1 97.31 215 LEU A CA 1
ATOM 1665 C C . LEU A 1 215 ? -5.082 33.25 13.648 1 97.31 215 LEU A C 1
ATOM 1667 O O . LEU A 1 215 ? -5.367 32.062 13.438 1 97.31 215 LEU A O 1
ATOM 1671 N N . VAL A 1 216 ? -3.898 33.719 13.43 1 97.06 216 VAL A N 1
ATOM 1672 C CA . VAL A 1 216 ? -2.832 32.938 12.828 1 97.06 216 VAL A CA 1
ATOM 1673 C C . VAL A 1 216 ? -2.441 31.797 13.781 1 97.06 216 VAL A C 1
ATOM 1675 O O . VAL A 1 216 ? -2.184 30.688 13.336 1 97.06 216 VAL A O 1
ATOM 1678 N N . HIS A 1 217 ? -2.391 32.094 15.047 1 96.19 217 HIS A N 1
ATOM 1679 C CA . HIS A 1 217 ? -2.027 31.062 16.016 1 96.19 217 HIS A CA 1
ATOM 1680 C C . HIS A 1 217 ? -3.002 29.891 15.977 1 96.19 217 HIS A C 1
ATOM 1682 O O . HIS A 1 217 ? -2.582 28.734 15.93 1 96.19 217 HIS A O 1
ATOM 1688 N N . ARG A 1 218 ? -4.242 30.188 15.977 1 94.88 218 ARG A N 1
ATOM 1689 C CA . ARG A 1 218 ? -5.254 29.141 15.922 1 94.88 218 ARG A CA 1
ATOM 1690 C C . ARG A 1 218 ? -5.211 28.406 14.586 1 94.88 218 ARG A C 1
ATOM 1692 O O . ARG A 1 218 ? -5.328 27.172 14.539 1 94.88 218 ARG A O 1
ATOM 1699 N N . TRP A 1 219 ? -5.039 29.125 13.562 1 95.88 219 TRP A N 1
ATOM 1700 C CA . TRP A 1 219 ? -5.008 28.547 12.227 1 95.88 219 TRP A CA 1
ATOM 1701 C C . TRP A 1 219 ? -3.791 27.641 12.055 1 95.88 219 TRP A C 1
ATOM 1703 O O . TRP A 1 219 ? -3.9 26.531 11.516 1 95.88 219 TRP A O 1
ATOM 1713 N N . ARG A 1 220 ? -2.652 28.141 12.477 1 94.38 220 ARG A N 1
ATOM 1714 C CA . ARG A 1 220 ? -1.419 27.359 12.398 1 94.38 220 ARG A CA 1
ATOM 1715 C C . ARG A 1 220 ? -1.594 25.984 13.039 1 94.38 220 ARG A C 1
ATOM 1717 O O . ARG A 1 220 ? -1.122 24.984 12.5 1 94.38 220 ARG A O 1
ATOM 1724 N N . ARG A 1 221 ? -2.309 25.938 14.086 1 91.88 221 ARG A N 1
ATOM 1725 C CA . ARG A 1 221 ? -2.523 24.688 14.82 1 91.88 221 ARG A CA 1
ATOM 1726 C C . ARG A 1 221 ? -3.402 23.734 14.023 1 91.88 221 ARG A C 1
ATOM 1728 O O . ARG A 1 221 ? -3.25 22.516 14.125 1 91.88 221 ARG A O 1
ATOM 1735 N N . VAL A 1 222 ? -4.242 24.266 13.258 1 92.31 222 VAL A N 1
ATOM 1736 C CA . VAL A 1 222 ? -5.098 23.469 12.391 1 92.31 222 VAL A CA 1
ATOM 1737 C C . VAL A 1 222 ? -4.336 23.078 11.125 1 92.31 222 VAL A C 1
ATOM 1739 O O . VAL A 1 222 ? -4.258 21.891 10.773 1 92.31 222 VAL A O 1
ATOM 1742 N N . ALA A 1 223 ? -3.688 24.031 10.523 1 92.25 223 ALA A N 1
ATOM 1743 C CA . ALA A 1 223 ? -3.066 23.875 9.211 1 92.25 223 ALA A CA 1
ATOM 1744 C C . ALA A 1 223 ? -1.879 22.922 9.273 1 92.25 223 ALA A C 1
ATOM 1746 O O . ALA A 1 223 ? -1.617 22.188 8.32 1 92.25 223 ALA A O 1
ATOM 1747 N N . LEU A 1 224 ? -1.166 22.891 10.375 1 90.62 224 LEU A N 1
ATOM 1748 C CA . LEU A 1 224 ? 0.07 22.125 10.445 1 90.62 224 LEU A CA 1
ATOM 1749 C C . LEU A 1 224 ? -0.211 20.688 10.883 1 90.62 224 LEU A C 1
ATOM 1751 O O . LEU A 1 224 ? 0.648 19.812 10.742 1 90.62 224 LEU A O 1
ATOM 1755 N N . ARG A 1 225 ? -1.4 20.438 11.391 1 87.06 225 ARG A N 1
ATOM 1756 C CA . ARG A 1 225 ? -1.767 19.094 11.797 1 87.06 225 ARG A CA 1
ATOM 1757 C C . ARG A 1 225 ? -2.398 18.328 10.641 1 87.06 225 ARG A C 1
ATOM 1759 O O . ARG A 1 225 ? -2.482 17.094 10.672 1 87.06 225 ARG A O 1
ATOM 1766 N N . HIS A 1 226 ? -2.863 19.047 9.641 1 75.88 226 HIS A N 1
ATOM 1767 C CA . HIS A 1 226 ? -3.613 18.422 8.555 1 75.88 226 HIS A CA 1
ATOM 1768 C C . HIS A 1 226 ? -2.711 18.141 7.359 1 75.88 226 HIS A C 1
ATOM 1770 O O . HIS A 1 226 ? -2.113 19.047 6.785 1 75.88 226 HIS A O 1
ATOM 1776 N N . PRO A 1 227 ? -2.643 16.859 7.047 1 72.62 227 PRO A N 1
ATOM 1777 C CA . PRO A 1 227 ? -1.935 16.625 5.785 1 72.62 227 PRO A CA 1
ATOM 1778 C C . PRO A 1 227 ? -2.746 17.031 4.562 1 72.62 227 PRO A C 1
ATOM 1780 O O . PRO A 1 227 ? -3.979 17.062 4.617 1 72.62 227 PRO A O 1
ATOM 1783 N N . ASP A 1 228 ? -2.088 17.562 3.559 1 79.06 228 ASP A N 1
ATOM 1784 C CA . ASP A 1 228 ? -2.707 17.906 2.285 1 79.06 228 ASP A CA 1
ATOM 1785 C C . ASP A 1 228 ? -3 16.672 1.451 1 79.06 228 ASP A C 1
ATOM 1787 O O . ASP A 1 228 ? -2.209 16.297 0.583 1 79.06 228 ASP A O 1
ATOM 1791 N N . LEU A 1 229 ? -4.16 16.078 1.764 1 85 229 LEU A N 1
ATOM 1792 C CA . LEU A 1 229 ? -4.551 14.836 1.117 1 85 229 LEU A CA 1
ATOM 1793 C C . LEU A 1 229 ? -5.645 15.078 0.081 1 85 229 LEU A C 1
ATOM 1795 O O . LEU A 1 229 ? -6.418 16.031 0.199 1 85 229 LEU A O 1
ATOM 1799 N N . PRO A 1 230 ? -5.637 14.172 -0.899 1 80.62 230 PRO A N 1
ATOM 1800 C CA . PRO A 1 230 ? -6.734 14.273 -1.861 1 80.62 230 PRO A CA 1
ATOM 1801 C C . PRO A 1 230 ? -8.109 14.125 -1.207 1 80.62 230 PRO A C 1
ATOM 1803 O O . PRO A 1 230 ? -8.211 13.633 -0.081 1 80.62 230 PRO A O 1
ATOM 1806 N N . ALA A 1 231 ? -9.102 14.531 -1.974 1 82.5 231 ALA A N 1
ATOM 1807 C CA . ALA A 1 231 ? -10.484 14.539 -1.492 1 82.5 231 ALA A CA 1
ATOM 1808 C C . ALA A 1 231 ? -10.938 13.133 -1.098 1 82.5 231 ALA A C 1
ATOM 1810 O O . ALA A 1 231 ? -11.734 12.969 -0.172 1 82.5 231 ALA A O 1
ATOM 1811 N N . ALA A 1 232 ? -10.344 12.156 -1.713 1 86.5 232 ALA A N 1
ATOM 1812 C CA . ALA A 1 232 ? -10.758 10.766 -1.492 1 86.5 232 ALA A CA 1
ATOM 1813 C C . ALA A 1 232 ? -10.477 10.336 -0.056 1 86.5 232 ALA A C 1
ATOM 1815 O O . ALA A 1 232 ? -11.125 9.43 0.464 1 86.5 232 ALA A O 1
ATOM 1816 N N . PHE A 1 233 ? -9.547 10.984 0.626 1 89.88 233 PHE A N 1
ATOM 1817 C CA . PHE A 1 233 ? -9.18 10.594 1.983 1 89.88 233 PHE A CA 1
ATOM 1818 C C . PHE A 1 233 ? -10.055 11.312 3.006 1 89.88 233 PHE A C 1
ATOM 1820 O O . PHE A 1 233 ? -10.094 10.922 4.176 1 89.88 233 PHE A O 1
ATOM 1827 N N . GLN A 1 234 ? -10.641 12.43 2.545 1 88.69 234 GLN A N 1
ATOM 1828 C CA . GLN A 1 234 ? -11.32 13.32 3.482 1 88.69 234 GLN A CA 1
ATOM 1829 C C . GLN A 1 234 ? -12.68 12.766 3.893 1 88.69 234 GLN A C 1
ATOM 1831 O O . GLN A 1 234 ? -13.398 12.195 3.064 1 88.69 234 GLN A O 1
ATOM 1836 N N . PRO A 1 235 ? -12.938 12.859 5.211 1 89.5 235 PRO A N 1
ATOM 1837 C CA . PRO A 1 235 ? -14.289 12.484 5.621 1 89.5 235 PRO A CA 1
ATOM 1838 C C . PRO A 1 235 ? -15.359 13.406 5.047 1 89.5 235 PRO A C 1
ATOM 1840 O O . PRO A 1 235 ? -15.062 14.531 4.652 1 89.5 235 PRO A O 1
ATOM 1843 N N . ARG A 1 236 ? -16.578 12.852 4.988 1 86.56 236 ARG A N 1
ATOM 1844 C CA . ARG A 1 236 ? -17.703 13.672 4.539 1 86.56 236 ARG A CA 1
ATOM 1845 C C . ARG A 1 236 ? -17.891 14.883 5.445 1 86.56 236 ARG A C 1
ATOM 1847 O O . ARG A 1 236 ? -17.859 14.758 6.672 1 86.56 236 ARG A O 1
ATOM 1854 N N . GLY A 1 237 ? -17.938 16.062 4.797 1 87.69 237 GLY A N 1
ATOM 1855 C CA . GLY A 1 237 ? -18.203 17.266 5.559 1 87.69 237 GLY A CA 1
ATOM 1856 C C . GLY A 1 237 ? -16.953 17.922 6.102 1 87.69 237 GLY A C 1
ATOM 1857 O O . GLY A 1 237 ? -17.016 18.797 6.961 1 87.69 237 GLY A O 1
ATOM 1858 N N . TRP A 1 238 ? -15.844 17.438 5.711 1 90.5 238 TRP A N 1
ATOM 1859 C CA . TRP A 1 238 ? -14.602 18.047 6.164 1 90.5 238 TRP A CA 1
ATOM 1860 C C . TRP A 1 238 ? -14.586 19.531 5.863 1 90.5 238 TRP A C 1
ATOM 1862 O O . TRP A 1 238 ? -14.82 19.953 4.727 1 90.5 238 TRP A O 1
ATOM 1872 N N . MET A 1 239 ? -14.273 20.344 6.91 1 91.25 239 MET A N 1
ATOM 1873 C CA . MET A 1 239 ? -14.445 21.797 6.82 1 91.25 239 MET A CA 1
ATOM 1874 C C . MET A 1 239 ? -13.102 22.484 6.574 1 91.25 239 MET A C 1
ATOM 1876 O O . MET A 1 239 ? -13.016 23.719 6.609 1 91.25 239 MET A O 1
ATOM 1880 N N . GLY A 1 240 ? -12.125 21.688 6.305 1 91.06 240 GLY A N 1
ATOM 1881 C CA . GLY A 1 240 ? -10.789 22.266 6.148 1 91.06 240 GLY A CA 1
ATOM 1882 C C . GLY A 1 240 ? -10.742 23.391 5.141 1 91.06 240 GLY A C 1
ATOM 1883 O O . GLY A 1 240 ? -10.383 24.531 5.484 1 91.06 240 GLY A O 1
ATOM 1884 N N . PRO A 1 241 ? -11.195 23.141 3.928 1 91 241 PRO A N 1
ATOM 1885 C CA . PRO A 1 241 ? -11.164 24.188 2.904 1 91 241 PRO A CA 1
ATOM 1886 C C . PRO A 1 241 ? -12.055 25.375 3.25 1 91 241 PRO A C 1
ATOM 1888 O O . PRO A 1 241 ? -11.656 26.531 3.041 1 91 241 PRO A O 1
ATOM 1891 N N . ALA A 1 242 ? -13.203 25.141 3.75 1 94.25 242 ALA A N 1
ATOM 1892 C CA . ALA A 1 242 ? -14.109 26.219 4.141 1 94.25 242 ALA A CA 1
ATOM 1893 C C . ALA A 1 242 ? -13.523 27.047 5.277 1 94.25 242 ALA A C 1
ATOM 1895 O O . ALA A 1 242 ? -13.656 28.266 5.293 1 94.25 242 ALA A O 1
ATOM 1896 N N . CYS A 1 243 ? -12.945 26.344 6.219 1 96.19 243 CYS A N 1
ATOM 1897 C CA . CYS A 1 243 ? -12.281 27.047 7.32 1 96.19 243 CYS A CA 1
ATOM 1898 C C . CYS A 1 243 ? -11.164 27.953 6.809 1 96.19 243 CYS A C 1
ATOM 1900 O O . CYS A 1 243 ? -11.078 29.109 7.195 1 96.19 243 CYS A O 1
ATOM 1902 N N . ARG A 1 244 ? -10.359 27.438 5.941 1 95.81 244 ARG A N 1
ATOM 1903 C CA . ARG A 1 244 ? -9.281 28.219 5.344 1 95.81 244 ARG A CA 1
ATOM 1904 C C . ARG A 1 244 ? -9.82 29.469 4.664 1 95.81 244 ARG A C 1
ATOM 1906 O O . ARG A 1 244 ? -9.258 30.562 4.824 1 95.81 244 ARG A O 1
ATOM 1913 N N . GLU A 1 245 ? -10.828 29.328 3.949 1 96.44 245 GLU A N 1
ATOM 1914 C CA . GLU A 1 245 ? -11.43 30.469 3.258 1 96.44 245 GLU A CA 1
ATOM 1915 C C . GLU A 1 245 ? -11.844 31.562 4.242 1 96.44 245 GLU A C 1
ATOM 1917 O O . GLU A 1 245 ? -11.609 32.75 4 1 96.44 245 GLU A O 1
ATOM 1922 N N . GLN A 1 246 ? -12.453 31.141 5.324 1 97.62 246 GLN A N 1
ATOM 1923 C CA . GLN A 1 246 ? -12.898 32.125 6.32 1 97.62 246 GLN A CA 1
ATOM 1924 C C . GLN A 1 246 ? -11.719 32.781 7.012 1 97.62 246 GLN A C 1
ATOM 1926 O O . GLN A 1 246 ? -11.758 33.969 7.312 1 97.62 246 GLN A O 1
ATOM 1931 N N . VAL A 1 247 ? -10.75 32 7.32 1 98 247 VAL A N 1
ATOM 1932 C CA . VAL A 1 247 ? -9.547 32.531 7.949 1 98 247 VAL A CA 1
ATOM 1933 C C . VAL A 1 247 ? -8.922 33.594 7.051 1 98 247 VAL A C 1
ATOM 1935 O O . VAL A 1 247 ? -8.633 34.719 7.508 1 98 247 VAL A O 1
ATOM 1938 N N . PHE A 1 248 ? -8.805 33.281 5.801 1 97.75 248 PHE A N 1
ATOM 1939 C CA . PHE A 1 248 ? -8.148 34.219 4.883 1 97.75 248 PHE A CA 1
ATOM 1940 C C . PHE A 1 248 ? -9.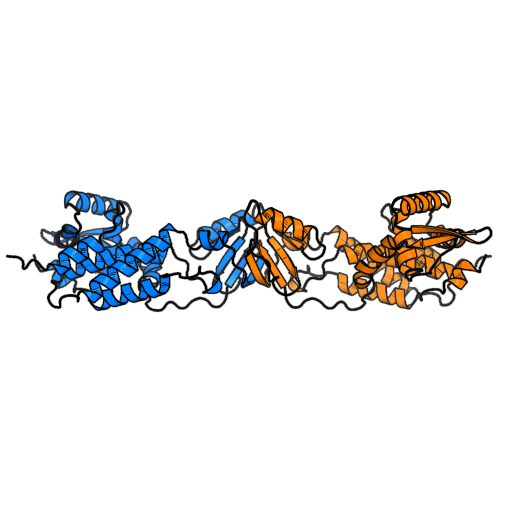031 35.438 4.621 1 97.75 248 PHE A C 1
ATOM 1942 O O . PHE A 1 248 ? -8.523 36.531 4.438 1 97.75 248 PHE A O 1
ATOM 1949 N N . ALA A 1 249 ? -10.297 35.25 4.59 1 97.19 249 ALA A N 1
ATOM 1950 C CA . ALA A 1 249 ? -11.203 36.375 4.477 1 97.19 249 ALA A CA 1
ATOM 1951 C C . ALA A 1 249 ? -11.023 37.344 5.645 1 97.19 249 ALA A C 1
ATOM 1953 O O . ALA A 1 249 ? -11.031 38.562 5.457 1 97.19 249 ALA A O 1
ATOM 1954 N N . LEU A 1 250 ? -10.898 36.812 6.805 1 97.5 250 LEU A N 1
ATOM 1955 C CA . LEU A 1 250 ? -10.695 37.656 7.98 1 97.5 250 LEU A CA 1
ATOM 1956 C C . LEU A 1 250 ? -9.312 38.312 7.957 1 97.5 250 LEU A C 1
ATOM 1958 O O . LEU A 1 250 ? -9.156 39.469 8.305 1 97.5 250 LEU A O 1
ATOM 1962 N N . LEU A 1 251 ? -8.336 37.531 7.547 1 97.06 251 LEU A N 1
ATOM 1963 C CA . LEU A 1 251 ? -6.988 38.094 7.426 1 97.06 251 LEU A CA 1
ATOM 1964 C C . LEU A 1 251 ? -6.957 39.25 6.445 1 97.06 251 LEU A C 1
ATOM 1966 O O . LEU A 1 251 ? -6.227 40.219 6.648 1 97.06 251 LEU A O 1
ATOM 1970 N N . ASP A 1 252 ? -7.715 39.156 5.395 1 96.19 252 ASP A N 1
ATOM 1971 C CA . ASP A 1 252 ? -7.797 40.219 4.41 1 96.19 252 ASP A CA 1
ATOM 1972 C C . ASP A 1 252 ? -8.312 41.531 5.043 1 96.19 252 ASP A C 1
ATOM 1974 O O . ASP A 1 252 ? -7.941 42.625 4.621 1 96.19 252 ASP A O 1
ATOM 1978 N N . ALA A 1 253 ? -9.133 41.406 6.023 1 95.25 253 ALA A N 1
ATOM 1979 C CA . ALA A 1 253 ? -9.719 42.531 6.715 1 95.25 253 ALA A CA 1
ATOM 1980 C C . ALA A 1 253 ? -8.797 43.062 7.816 1 95.25 253 ALA A C 1
ATOM 1982 O O . ALA A 1 253 ? -9.062 44.094 8.43 1 95.25 253 ALA A O 1
ATOM 1983 N N . LEU A 1 254 ? -7.742 42.312 8.062 1 96.31 254 LEU A N 1
ATOM 1984 C CA . LEU A 1 254 ? -6.762 42.656 9.086 1 96.31 254 LEU A CA 1
ATOM 1985 C C . LEU A 1 254 ? -5.371 42.812 8.477 1 96.31 254 LEU A C 1
ATOM 1987 O O . LEU A 1 254 ? -4.477 42 8.766 1 96.31 254 LEU A O 1
ATOM 1991 N N . PRO A 1 255 ? -5.188 43.875 7.77 1 93.94 255 PRO A N 1
ATOM 1992 C CA . PRO A 1 255 ? -3.906 44 7.078 1 93.94 255 PRO A CA 1
ATOM 1993 C C . PRO A 1 255 ? -2.719 44.062 8.039 1 93.94 255 PRO A C 1
ATOM 1995 O O . PRO A 1 255 ? -2.832 44.625 9.133 1 93.94 255 PRO A O 1
ATOM 1998 N N . LEU A 1 256 ? -1.582 43.531 7.609 1 95.5 256 LEU A N 1
ATOM 1999 C CA . LEU A 1 256 ? -0.358 43.531 8.398 1 95.5 256 LEU A CA 1
ATOM 2000 C C . LEU A 1 256 ? 0.073 44.938 8.773 1 95.5 256 LEU A C 1
ATOM 2002 O O . LEU A 1 256 ? 0.349 45.75 7.898 1 95.5 256 LEU A O 1
ATOM 2006 N N . PRO A 1 257 ? 0.149 45.188 10.102 1 95.56 257 PRO A N 1
ATOM 2007 C CA . PRO A 1 257 ? 0.606 46.531 10.492 1 95.56 257 PRO A CA 1
ATOM 2008 C C . PRO A 1 257 ? 2.098 46.75 10.25 1 95.56 257 PRO A C 1
ATOM 2010 O O . PRO A 1 257 ? 2.893 45.812 10.414 1 95.56 257 PRO A O 1
ATOM 2013 N N . PRO A 1 258 ? 2.438 48.031 9.812 1 94.19 258 PRO A N 1
ATOM 2014 C CA . PRO A 1 258 ? 3.873 48.281 9.688 1 94.19 258 PRO A CA 1
ATOM 2015 C C . PRO A 1 258 ? 4.602 48.25 11.031 1 94.19 258 PRO A C 1
ATOM 2017 O O . PRO A 1 258 ? 4.066 48.688 12.039 1 94.19 258 PRO A O 1
ATOM 2020 N N . LEU A 1 259 ? 5.797 47.75 11.039 1 94 259 LEU A N 1
ATOM 2021 C CA . LEU A 1 259 ? 6.555 47.531 12.266 1 94 259 LEU A CA 1
ATOM 2022 C C . LEU A 1 259 ? 6.828 48.844 12.969 1 94 259 LEU A C 1
ATOM 2024 O O . LEU A 1 259 ? 6.746 48.938 14.195 1 94 259 LEU A O 1
ATOM 2028 N N . PRO A 1 260 ? 7.145 49.906 12.211 1 92.44 260 PRO A N 1
ATOM 2029 C CA . PRO A 1 260 ? 7.375 51.188 12.891 1 92.44 260 PRO A CA 1
ATOM 2030 C C . PRO A 1 260 ? 6.152 51.688 13.656 1 92.44 260 PRO A C 1
ATOM 2032 O O . PRO A 1 260 ? 6.293 52.344 14.695 1 92.44 260 PRO A O 1
ATOM 2035 N N . ALA A 1 261 ? 5.008 51.406 13.211 1 93.19 261 ALA A N 1
ATOM 2036 C CA . ALA A 1 261 ? 3.783 51.812 13.906 1 93.19 261 ALA A CA 1
ATOM 2037 C C . ALA A 1 261 ? 3.641 51.062 15.234 1 93.19 261 ALA A C 1
ATOM 2039 O O . ALA A 1 261 ? 3.012 51.562 16.172 1 93.19 261 ALA A O 1
ATOM 2040 N N . LEU A 1 262 ? 4.23 49.906 15.352 1 93.75 262 LEU A N 1
ATOM 2041 C CA . LEU A 1 262 ? 4.172 49.125 16.578 1 93.75 262 LEU A CA 1
ATOM 2042 C C . LEU A 1 262 ? 5.309 49.5 17.516 1 93.75 262 LEU A C 1
ATOM 2044 O O . LEU A 1 262 ? 5.152 49.438 18.734 1 93.75 262 LEU A O 1
ATOM 2048 N N . ASN A 1 263 ? 6.395 49.938 16.969 1 90.75 263 ASN A N 1
ATOM 2049 C CA . ASN A 1 263 ? 7.566 50.188 17.797 1 90.75 263 ASN A CA 1
ATOM 2050 C C . ASN A 1 263 ? 7.629 51.656 18.219 1 90.75 263 ASN A C 1
ATOM 2052 O O . ASN A 1 263 ? 8.25 52 19.219 1 90.75 263 ASN A O 1
ATOM 2056 N N . GLU A 1 264 ? 7.293 52.656 17.312 1 74.62 264 GLU A N 1
ATOM 2057 C CA . GLU A 1 264 ? 7.395 54.094 17.625 1 74.62 264 GLU A CA 1
ATOM 2058 C C . GLU A 1 264 ? 6.316 54.5 18.609 1 74.62 264 GLU A C 1
ATOM 2060 O O . GLU A 1 264 ? 6.473 55.531 19.297 1 74.62 264 GLU A O 1
ATOM 2065 N N . ALA A 1 265 ? 5.113 53.969 18.625 1 58.72 265 ALA A N 1
ATOM 2066 C CA . ALA A 1 265 ? 4.074 54.469 19.5 1 58.72 265 ALA A CA 1
ATOM 2067 C C . ALA A 1 265 ? 4.551 54.5 20.953 1 58.72 265 ALA A C 1
ATOM 2069 O O . ALA A 1 265 ? 3.771 54.781 21.859 1 58.72 265 ALA A O 1
ATOM 2070 N N . GLU A 1 266 ? 5.855 54.219 21.281 1 45.41 266 GLU A N 1
ATOM 2071 C CA . GLU A 1 266 ? 6.262 54.562 22.641 1 45.41 266 GLU A CA 1
ATOM 2072 C C . GLU A 1 266 ? 6.453 56.094 22.781 1 45.41 266 GLU A C 1
ATOM 2074 O O . GLU A 1 266 ? 6.934 56.75 21.859 1 45.41 266 GLU A O 1
ATOM 2079 N N . MET B 1 1 ? 10.766 -58.688 -27.188 1 31.22 1 MET B N 1
ATOM 2080 C CA . MET B 1 1 ? 11.812 -57.781 -26.734 1 31.22 1 MET B CA 1
ATOM 2081 C C . MET B 1 1 ? 11.32 -56.344 -26.734 1 31.22 1 MET B C 1
ATOM 2083 O O . MET B 1 1 ? 10.992 -55.781 -27.781 1 31.22 1 MET B O 1
ATOM 2087 N N . THR B 1 2 ? 10.453 -55.938 -25.781 1 41.97 2 THR B N 1
ATOM 2088 C CA . THR B 1 2 ? 9.836 -54.625 -25.781 1 41.97 2 THR B CA 1
ATOM 2089 C C . THR B 1 2 ? 10.859 -53.562 -26.172 1 41.97 2 THR B C 1
ATOM 2091 O O . THR B 1 2 ? 11.953 -53.5 -25.609 1 41.97 2 THR B O 1
ATOM 2094 N N . ARG B 1 3 ? 10.969 -53.219 -27.391 1 46.09 3 ARG B N 1
ATOM 2095 C CA . ARG B 1 3 ? 11.906 -52.281 -27.984 1 46.09 3 ARG B CA 1
ATOM 2096 C C . ARG B 1 3 ? 12.281 -51.156 -27.016 1 46.09 3 ARG B C 1
ATOM 2098 O O . ARG B 1 3 ? 11.422 -50.375 -26.578 1 46.09 3 ARG B O 1
ATOM 2105 N N . HIS B 1 4 ? 13.258 -51.438 -26.078 1 53.19 4 HIS B N 1
ATOM 2106 C CA . HIS B 1 4 ? 13.891 -50.5 -25.156 1 53.19 4 HIS B CA 1
ATOM 2107 C C . HIS B 1 4 ? 14.211 -49.188 -25.844 1 53.19 4 HIS B C 1
ATOM 2109 O O . HIS B 1 4 ? 14.906 -49.156 -26.859 1 53.19 4 HIS B O 1
ATOM 2115 N N . THR B 1 5 ? 13.25 -48.219 -25.875 1 65.75 5 THR B N 1
ATOM 2116 C CA . THR B 1 5 ? 13.5 -46.875 -26.406 1 65.75 5 THR B CA 1
ATOM 2117 C C . THR B 1 5 ? 14.383 -46.094 -25.453 1 65.75 5 THR B C 1
ATOM 2119 O O . THR B 1 5 ? 13.906 -45.562 -24.453 1 65.75 5 THR B O 1
ATOM 2122 N N . PRO B 1 6 ? 15.742 -46.188 -25.625 1 85.44 6 PRO B N 1
ATOM 2123 C CA . PRO B 1 6 ? 16.703 -45.469 -24.781 1 85.44 6 PRO B CA 1
ATOM 2124 C C . PRO B 1 6 ? 16.25 -44.062 -24.438 1 85.44 6 PRO B C 1
ATOM 2126 O O . PRO B 1 6 ? 16.469 -43.594 -23.297 1 85.44 6 PRO B O 1
ATOM 2129 N N . TRP B 1 7 ? 15.547 -43.469 -25.297 1 93.06 7 TRP B N 1
ATOM 2130 C CA . TRP B 1 7 ? 15.086 -42.125 -25.047 1 93.06 7 TRP B CA 1
ATOM 2131 C C . TRP B 1 7 ? 14.016 -42.094 -23.969 1 93.06 7 TRP B C 1
ATOM 2133 O O . TRP B 1 7 ? 14.031 -41.219 -23.094 1 93.06 7 TRP B O 1
ATOM 2143 N N . PHE B 1 8 ? 13.07 -43.031 -23.984 1 95.06 8 PHE B N 1
ATOM 2144 C CA . PHE B 1 8 ? 11.977 -43.094 -23.031 1 95.06 8 PHE B CA 1
ATOM 2145 C C . PHE B 1 8 ? 12.508 -43.281 -21.609 1 95.06 8 PHE B C 1
ATOM 2147 O O . PHE B 1 8 ? 12.086 -42.562 -20.688 1 95.06 8 PHE B O 1
ATOM 2154 N N . ASP B 1 9 ? 13.398 -44.219 -21.453 1 93.75 9 ASP B N 1
ATOM 2155 C CA . ASP B 1 9 ? 13.953 -44.469 -20.125 1 93.75 9 ASP B CA 1
ATOM 2156 C C . ASP B 1 9 ? 14.664 -43.25 -19.578 1 93.75 9 ASP B C 1
ATOM 2158 O O . ASP B 1 9 ? 14.531 -42.938 -18.391 1 93.75 9 ASP B O 1
ATOM 2162 N N . THR B 1 10 ? 15.383 -42.594 -20.438 1 93.88 10 THR B N 1
ATOM 2163 C CA . THR B 1 10 ? 16.062 -41.375 -20.047 1 93.88 10 THR B CA 1
ATOM 2164 C C . THR B 1 10 ? 15.055 -40.281 -19.672 1 93.88 10 THR B C 1
ATOM 2166 O O . THR B 1 10 ? 15.25 -39.562 -18.672 1 93.88 10 THR B O 1
ATOM 2169 N N . ALA B 1 11 ? 14 -40.156 -20.453 1 96.38 11 ALA B N 1
ATOM 2170 C CA . ALA B 1 11 ? 12.969 -39.156 -20.219 1 96.38 11 ALA B CA 1
ATOM 2171 C C . ALA B 1 11 ? 12.266 -39.375 -18.891 1 96.38 11 ALA B C 1
ATOM 2173 O O . ALA B 1 11 ? 12.023 -38.438 -18.125 1 96.38 11 ALA B O 1
ATOM 2174 N N . VAL B 1 12 ? 11.953 -40.625 -18.578 1 95.62 12 VAL B N 1
ATOM 2175 C CA . VAL B 1 12 ? 11.297 -40.969 -17.312 1 95.62 12 VAL B CA 1
ATOM 2176 C C . VAL B 1 12 ? 12.195 -40.594 -16.141 1 95.62 12 VAL B C 1
ATOM 2178 O O . VAL B 1 12 ? 11.734 -40 -15.172 1 95.62 12 VAL B O 1
ATOM 2181 N N . THR B 1 13 ? 13.477 -40.906 -16.25 1 92.69 13 THR B N 1
ATOM 2182 C CA . THR B 1 13 ? 14.43 -40.625 -15.188 1 92.69 13 THR B CA 1
ATOM 2183 C C . THR B 1 13 ? 14.57 -39.125 -14.977 1 92.69 13 THR B C 1
ATOM 2185 O O . THR B 1 13 ? 14.594 -38.656 -13.836 1 92.69 13 THR B O 1
ATOM 2188 N N . ARG B 1 14 ? 14.586 -38.375 -16.031 1 92.5 14 ARG B N 1
ATOM 2189 C CA . ARG B 1 14 ? 14.789 -36.906 -15.961 1 92.5 14 ARG B CA 1
ATOM 2190 C C . ARG B 1 14 ? 13.547 -36.219 -15.414 1 92.5 14 ARG B C 1
ATOM 2192 O O . ARG B 1 14 ? 13.648 -35.25 -14.672 1 92.5 14 ARG B O 1
ATOM 2199 N N . LEU B 1 15 ? 12.422 -36.75 -15.82 1 94.06 15 LEU B N 1
ATOM 2200 C CA . LEU B 1 15 ? 11.18 -36.062 -15.461 1 94.06 15 LEU B CA 1
ATOM 2201 C C . LEU B 1 15 ? 10.695 -36.531 -14.086 1 94.06 15 LEU B C 1
ATOM 2203 O O . LEU B 1 15 ? 9.852 -35.875 -13.477 1 94.06 15 LEU B O 1
ATOM 2207 N N . ALA B 1 16 ? 11.164 -37.688 -13.758 1 86.75 16 ALA B N 1
ATOM 2208 C CA . ALA B 1 16 ? 10.773 -38.156 -12.43 1 86.75 16 ALA B CA 1
ATOM 2209 C C . ALA B 1 16 ? 11.359 -37.281 -11.336 1 86.75 16 ALA B C 1
ATOM 2211 O O . ALA B 1 16 ? 12.5 -36.812 -11.438 1 86.75 16 ALA B O 1
ATOM 2212 N N . ASP B 1 17 ? 10.414 -36.625 -10.516 1 71.88 17 ASP B N 1
ATOM 2213 C CA . ASP B 1 17 ? 10.75 -35.656 -9.469 1 71.88 17 ASP B CA 1
ATOM 2214 C C . ASP B 1 17 ? 11.688 -36.281 -8.438 1 71.88 17 ASP B C 1
ATOM 2216 O O . ASP B 1 17 ? 11.383 -37.344 -7.867 1 71.88 17 ASP B O 1
ATOM 2220 N N . PRO B 1 18 ? 12.922 -35.656 -8.367 1 56.78 18 PRO B N 1
ATOM 2221 C CA . PRO B 1 18 ? 13.844 -36.188 -7.355 1 56.78 18 PRO B CA 1
ATOM 2222 C C . PRO B 1 18 ? 13.258 -36.156 -5.945 1 56.78 18 PRO B C 1
ATOM 2224 O O . PRO B 1 18 ? 13.742 -36.844 -5.055 1 56.78 18 PRO B O 1
ATOM 2227 N N . GLN B 1 19 ? 12.297 -35.281 -5.738 1 59.16 19 GLN B N 1
ATOM 2228 C CA . GLN B 1 19 ? 11.789 -35.125 -4.379 1 59.16 19 GLN B CA 1
ATOM 2229 C C . GLN B 1 19 ? 10.672 -36.125 -4.082 1 59.16 19 GLN B C 1
ATOM 2231 O O . GLN B 1 19 ? 10.055 -36.656 -5.004 1 59.16 19 GLN B O 1
ATOM 2236 N N . ASN B 1 20 ? 10.75 -36.844 -2.971 1 57.97 20 ASN B N 1
ATOM 2237 C CA . ASN B 1 20 ? 9.789 -37.844 -2.486 1 57.97 20 ASN B CA 1
ATOM 2238 C C . ASN B 1 20 ? 8.367 -37.5 -2.914 1 57.97 20 ASN B C 1
ATOM 2240 O O . ASN B 1 20 ? 7.695 -36.688 -2.256 1 57.97 20 ASN B O 1
ATOM 2244 N N . GLN B 1 21 ? 8.023 -37.812 -4.113 1 66.5 21 GLN B N 1
ATOM 2245 C CA . GLN B 1 21 ? 6.699 -37.531 -4.664 1 66.5 21 GLN B CA 1
ATOM 2246 C C . GLN B 1 21 ? 5.645 -38.469 -4.051 1 66.5 21 GLN B C 1
ATOM 2248 O O . GLN B 1 21 ? 5.879 -39.656 -3.883 1 66.5 21 GLN B O 1
ATOM 2253 N N . ARG B 1 22 ? 4.555 -37.781 -3.592 1 84.5 22 ARG B N 1
ATOM 2254 C CA . ARG B 1 22 ? 3.422 -38.562 -3.109 1 84.5 22 ARG B CA 1
ATOM 2255 C C . ARG B 1 22 ? 2.646 -39.188 -4.27 1 84.5 22 ARG B C 1
ATOM 2257 O O . ARG B 1 22 ? 2.287 -38.5 -5.219 1 84.5 22 ARG B O 1
ATOM 2264 N N . VAL B 1 23 ? 2.566 -40.562 -4.184 1 92.62 23 VAL B N 1
ATOM 2265 C CA . VAL B 1 23 ? 1.912 -41.312 -5.246 1 92.62 23 VAL B CA 1
ATOM 2266 C C . VAL B 1 23 ? 0.526 -40.719 -5.516 1 92.62 23 VAL B C 1
ATOM 2268 O O . VAL B 1 23 ? 0.094 -40.625 -6.668 1 92.62 23 VAL B O 1
ATOM 2271 N N . TRP B 1 24 ? -0.15 -40.312 -4.445 1 92.25 24 TRP B N 1
ATOM 2272 C CA . TRP B 1 24 ? -1.499 -39.781 -4.637 1 92.25 24 TRP B CA 1
ATOM 2273 C C . TRP B 1 24 ? -1.477 -38.531 -5.5 1 92.25 24 TRP B C 1
ATOM 2275 O O . TRP B 1 24 ? -2.367 -38.312 -6.328 1 92.25 24 TRP B O 1
ATOM 2285 N N . SER B 1 25 ? -0.415 -37.719 -5.395 1 93.62 25 SER B N 1
ATOM 2286 C CA . SER B 1 25 ? -0.343 -36.5 -6.199 1 93.62 25 SER B CA 1
ATOM 2287 C C . SER B 1 25 ? -0.138 -36.812 -7.676 1 93.62 25 SER B C 1
ATOM 2289 O O . SER B 1 25 ? -0.664 -36.125 -8.547 1 93.62 25 SER B O 1
ATOM 2291 N N . ILE B 1 26 ? 0.624 -37.875 -7.941 1 95.19 26 ILE B N 1
ATOM 2292 C CA . ILE B 1 26 ? 0.853 -38.312 -9.312 1 95.19 26 ILE B CA 1
ATOM 2293 C C . ILE B 1 26 ? -0.461 -38.781 -9.93 1 95.19 26 ILE B C 1
ATOM 2295 O O . ILE B 1 26 ? -0.766 -38.469 -11.078 1 95.19 26 ILE B O 1
ATOM 2299 N N . ILE B 1 27 ? -1.213 -39.5 -9.148 1 95.69 27 ILE B N 1
ATOM 2300 C CA . ILE B 1 27 ? -2.48 -40.031 -9.633 1 95.69 27 ILE B CA 1
ATOM 2301 C C . ILE B 1 27 ? -3.436 -38.875 -9.953 1 95.69 27 ILE B C 1
ATOM 2303 O O . ILE B 1 27 ? -4.137 -38.906 -10.969 1 95.69 27 ILE B O 1
ATOM 2307 N N . VAL B 1 28 ? -3.479 -37.906 -9.117 1 95.81 28 VAL B N 1
ATOM 2308 C CA . VAL B 1 28 ? -4.328 -36.75 -9.344 1 95.81 28 VAL B CA 1
ATOM 2309 C C . VAL B 1 28 ? -3.92 -36.062 -10.641 1 95.81 28 VAL B C 1
ATOM 2311 O O . VAL B 1 28 ? -4.773 -35.688 -11.453 1 95.81 28 VAL B O 1
ATOM 2314 N N . SER B 1 29 ? -2.615 -35.875 -10.898 1 96.38 29 SER B N 1
ATOM 2315 C CA . SER B 1 29 ? -2.127 -35.281 -12.133 1 96.38 29 SER B CA 1
ATOM 2316 C C . SER B 1 29 ? -2.477 -36.156 -13.344 1 96.38 29 SER B C 1
ATOM 2318 O O . SER B 1 29 ? -2.885 -35.625 -14.383 1 96.38 29 SER B O 1
ATOM 2320 N N . LEU B 1 30 ? -2.322 -37.406 -13.156 1 97.31 30 LEU B N 1
ATOM 2321 C CA . LEU B 1 30 ? -2.592 -38.375 -14.234 1 97.31 30 LEU B CA 1
ATOM 2322 C C . LEU B 1 30 ? -4.059 -38.312 -14.648 1 97.31 30 LEU B C 1
ATOM 2324 O O . LEU B 1 30 ? -4.363 -38.125 -15.828 1 97.31 30 LEU B O 1
ATOM 2328 N N . LEU B 1 31 ? -4.957 -38.469 -13.703 1 97.44 31 LEU B N 1
ATOM 2329 C CA . LEU B 1 31 ? -6.383 -38.438 -14.016 1 97.44 31 LEU B CA 1
ATOM 2330 C C . LEU B 1 31 ? -6.812 -37.062 -14.477 1 97.44 31 LEU B C 1
ATOM 2332 O O . LEU B 1 31 ? -7.676 -36.938 -15.352 1 97.44 31 LEU B O 1
ATOM 2336 N N . GLY B 1 32 ? -6.207 -36.031 -13.914 1 96.56 32 GLY B N 1
ATOM 2337 C CA . GLY B 1 32 ? -6.523 -34.656 -14.281 1 96.56 32 GLY B CA 1
ATOM 2338 C C . GLY B 1 32 ? -6.09 -34.312 -15.688 1 96.56 32 GLY B C 1
ATOM 2339 O O . GLY B 1 32 ? -6.562 -33.312 -16.266 1 96.56 32 GLY B O 1
ATOM 2340 N N . ASP B 1 33 ? -5.156 -35.031 -16.203 1 97.19 33 ASP B N 1
ATOM 2341 C CA . ASP B 1 33 ? -4.68 -34.781 -17.562 1 97.19 33 ASP B CA 1
ATOM 2342 C C . ASP B 1 33 ? -5.328 -35.75 -18.547 1 97.19 33 ASP B C 1
ATOM 2344 O O . ASP B 1 33 ? -5.93 -35.344 -19.547 1 97.19 33 ASP B O 1
ATOM 2348 N N . LEU B 1 34 ? -5.398 -37.062 -18.203 1 97.5 34 LEU B N 1
ATOM 2349 C CA . LEU B 1 34 ? -5.77 -38.125 -19.141 1 97.5 34 LEU B CA 1
ATOM 2350 C C . LEU B 1 34 ? -7.266 -38.406 -19.078 1 97.5 34 LEU B C 1
ATOM 2352 O O . LEU B 1 34 ? -7.844 -38.906 -20.047 1 97.5 34 LEU B O 1
ATOM 2356 N N . ALA B 1 35 ? -7.902 -38.094 -18 1 96.62 35 ALA B N 1
ATOM 2357 C CA . ALA B 1 35 ? -9.305 -38.438 -17.797 1 96.62 35 ALA B CA 1
ATOM 2358 C C . ALA B 1 35 ? -10.039 -37.312 -17.094 1 96.62 35 ALA B C 1
ATOM 2360 O O . ALA B 1 35 ? -10.703 -37.5 -16.078 1 96.62 35 ALA B O 1
ATOM 2361 N N . ARG B 1 36 ? -10.008 -36.188 -17.688 1 93.06 36 ARG B N 1
ATOM 2362 C CA . ARG B 1 36 ? -10.5 -34.969 -17.062 1 93.06 36 ARG B CA 1
ATOM 2363 C C . ARG B 1 36 ? -12.016 -34.844 -17.203 1 93.06 36 ARG B C 1
ATOM 2365 O O . ARG B 1 36 ? -12.688 -34.344 -16.312 1 93.06 36 ARG B O 1
ATOM 2372 N N . ARG B 1 37 ? -12.664 -35.312 -18.25 1 92.69 37 ARG B N 1
ATOM 2373 C CA . ARG B 1 37 ? -14.07 -35.094 -18.547 1 92.69 37 ARG B CA 1
ATOM 2374 C C . ARG B 1 37 ? -14.969 -36.062 -17.797 1 92.69 37 ARG B C 1
ATOM 2376 O O . ARG B 1 37 ? -14.531 -37.156 -17.422 1 92.69 37 ARG B O 1
ATOM 2383 N N . LYS B 1 38 ? -16.141 -35.5 -17.641 1 93.75 38 LYS B N 1
ATOM 2384 C CA . LYS B 1 38 ? -17.141 -36.375 -17.047 1 93.75 38 LYS B CA 1
ATOM 2385 C C . LYS B 1 38 ? -17.312 -37.656 -17.875 1 93.75 38 LYS B C 1
ATOM 2387 O O . LYS B 1 38 ? -17.438 -37.594 -19.109 1 93.75 38 LYS B O 1
ATOM 2392 N N . GLY B 1 39 ? -17.297 -38.812 -17.203 1 92.06 39 GLY B N 1
ATOM 2393 C CA . GLY B 1 39 ? -17.438 -40.094 -17.891 1 92.06 39 GLY B CA 1
ATOM 2394 C C . GLY B 1 39 ? -16.109 -40.75 -18.203 1 92.06 39 GLY B C 1
ATOM 2395 O O . GLY B 1 39 ? -16.078 -41.969 -18.469 1 92.06 39 GLY B O 1
ATOM 2396 N N . ASP B 1 40 ? -15.023 -39.969 -18.266 1 96.06 40 ASP B N 1
ATOM 2397 C CA . ASP B 1 40 ? -13.703 -40.562 -18.484 1 96.06 40 ASP B CA 1
ATOM 2398 C C . ASP B 1 40 ? -13.328 -41.5 -17.328 1 96.06 40 ASP B C 1
ATOM 2400 O O . ASP B 1 40 ? -13.594 -41.188 -16.172 1 96.06 40 ASP B O 1
ATOM 2404 N N . ARG B 1 41 ? -12.75 -42.594 -17.656 1 95.56 41 ARG B N 1
ATOM 2405 C CA . ARG B 1 41 ? -12.297 -43.562 -16.641 1 95.56 41 ARG B CA 1
ATOM 2406 C C . ARG B 1 41 ? -11.062 -44.312 -17.109 1 95.56 41 ARG B C 1
ATOM 2408 O O . ARG B 1 41 ? -10.836 -44.438 -18.312 1 95.56 41 ARG B O 1
ATOM 2415 N N . ILE B 1 42 ? -10.312 -44.688 -16.234 1 96.62 42 ILE B N 1
ATOM 2416 C CA . ILE B 1 42 ? -9.109 -45.469 -16.516 1 96.62 42 ILE B CA 1
ATOM 2417 C C . ILE B 1 42 ? -9.086 -46.719 -15.648 1 96.62 42 ILE B C 1
ATOM 2419 O O . ILE B 1 42 ? -9.367 -46.656 -14.453 1 96.62 42 ILE B O 1
ATOM 2423 N N . SER B 1 43 ? -8.773 -47.875 -16.266 1 95.62 43 SER B N 1
ATOM 2424 C CA . SER B 1 43 ? -8.75 -49.156 -15.539 1 95.62 43 SER B CA 1
ATOM 2425 C C . SER B 1 43 ? -7.562 -49.219 -14.578 1 95.62 43 SER B C 1
ATOM 2427 O O . SER B 1 43 ? -6.551 -48.531 -14.789 1 95.62 43 SER B O 1
ATOM 2429 N N . GLY B 1 44 ? -7.738 -50.031 -13.516 1 94.56 44 GLY B N 1
ATOM 2430 C CA . GLY B 1 44 ? -6.633 -50.25 -12.602 1 94.56 44 GLY B CA 1
ATOM 2431 C C . GLY B 1 44 ? -5.379 -50.75 -13.289 1 94.56 44 GLY B C 1
ATOM 2432 O O . GLY B 1 44 ? -4.27 -50.344 -12.961 1 94.56 44 GLY B O 1
ATOM 2433 N N . SER B 1 45 ? -5.566 -51.656 -14.227 1 93.44 45 SER B N 1
ATOM 2434 C CA . SER B 1 45 ? -4.438 -52.219 -14.969 1 93.44 45 SER B CA 1
ATOM 2435 C C . SER B 1 45 ? -3.729 -51.125 -15.781 1 93.44 45 SER B C 1
ATOM 2437 O O . SER B 1 45 ? -2.5 -51.125 -15.859 1 93.44 45 SER B O 1
ATOM 2439 N N . ALA B 1 46 ? -4.488 -50.281 -16.375 1 95.75 46 ALA B N 1
ATOM 2440 C CA . ALA B 1 46 ? -3.9 -49.188 -17.141 1 95.75 46 ALA B CA 1
ATOM 2441 C C . ALA B 1 46 ? -3.121 -48.25 -16.234 1 95.75 46 ALA B C 1
ATOM 2443 O O . ALA B 1 46 ? -2.018 -47.812 -16.578 1 95.75 46 ALA B O 1
ATOM 2444 N N . LEU B 1 47 ? -3.707 -47.906 -15.07 1 96.81 47 LEU B N 1
ATOM 2445 C CA . LEU B 1 47 ? -3.016 -47.062 -14.109 1 96.81 47 LEU B CA 1
ATOM 2446 C C . LEU B 1 47 ? -1.678 -47.688 -13.703 1 96.81 47 LEU B C 1
ATOM 2448 O O . LEU B 1 47 ? -0.662 -46.969 -13.664 1 96.81 47 LEU B O 1
ATOM 2452 N N . THR B 1 48 ? -1.719 -48.906 -13.469 1 94.62 48 THR B N 1
ATOM 2453 C CA . THR B 1 48 ? -0.511 -49.594 -13.07 1 94.62 48 THR B CA 1
ATOM 2454 C C . THR B 1 48 ? 0.527 -49.594 -14.188 1 94.62 48 THR B C 1
ATOM 2456 O O . THR B 1 48 ? 1.707 -49.312 -13.938 1 94.62 48 THR B O 1
ATOM 2459 N N . ARG B 1 49 ? 0.113 -49.812 -15.406 1 95.38 49 ARG B N 1
ATOM 2460 C CA . ARG B 1 49 ? 1.021 -49.844 -16.547 1 95.38 49 ARG B CA 1
ATOM 2461 C C . ARG B 1 49 ? 1.634 -48.469 -16.797 1 95.38 49 ARG B C 1
ATOM 2463 O O . ARG B 1 49 ? 2.801 -48.375 -17.188 1 95.38 49 ARG B O 1
ATOM 2470 N N . ILE B 1 50 ? 0.861 -47.438 -16.594 1 97 50 ILE B N 1
ATOM 2471 C CA . ILE B 1 50 ? 1.323 -46.094 -16.812 1 97 50 ILE B CA 1
ATOM 2472 C C . ILE B 1 50 ? 2.348 -45.719 -15.75 1 97 50 ILE B C 1
ATOM 2474 O O . ILE B 1 50 ? 3.32 -45 -16.031 1 97 50 ILE B O 1
ATOM 2478 N N . THR B 1 51 ? 2.174 -46.219 -14.508 1 95.75 51 THR B N 1
ATOM 2479 C CA . THR B 1 51 ? 2.963 -45.688 -13.398 1 95.75 51 THR B CA 1
ATOM 2480 C C . THR B 1 51 ? 4.145 -46.594 -13.094 1 95.75 51 THR B C 1
ATOM 2482 O O . THR B 1 51 ? 5.086 -46.188 -12.398 1 95.75 51 THR B O 1
ATOM 2485 N N . GLN B 1 52 ? 4.09 -47.719 -13.656 1 94.5 52 GLN B N 1
ATOM 2486 C CA . GLN B 1 52 ? 5.133 -48.719 -13.367 1 94.5 52 GLN B CA 1
ATOM 2487 C C . GLN B 1 52 ? 6.508 -48.188 -13.758 1 94.5 52 GLN B C 1
ATOM 2489 O O . GLN B 1 52 ? 7.465 -48.281 -12.992 1 94.5 52 GLN B O 1
ATOM 2494 N N . PRO B 1 53 ? 6.641 -47.594 -14.93 1 94.62 53 PRO B N 1
ATOM 2495 C CA . PRO B 1 53 ? 7.957 -47.094 -15.32 1 94.62 53 PRO B CA 1
ATOM 2496 C C . PRO B 1 53 ? 8.469 -45.969 -14.391 1 94.62 53 PRO B C 1
ATOM 2498 O O . PRO B 1 53 ? 9.664 -45.688 -14.391 1 94.62 53 PRO B O 1
ATOM 2501 N N . MET B 1 54 ? 7.609 -45.375 -13.594 1 93.69 54 MET B N 1
ATOM 2502 C CA . MET B 1 54 ? 7.977 -44.312 -12.68 1 93.69 54 MET B CA 1
ATOM 2503 C C . MET B 1 54 ? 8.531 -44.875 -11.375 1 93.69 54 MET B C 1
ATOM 2505 O O . MET B 1 54 ? 8.938 -44.125 -10.484 1 93.69 54 MET B O 1
ATOM 2509 N N . GLY B 1 55 ? 8.414 -46.094 -11.227 1 91.44 55 GLY B N 1
ATOM 2510 C CA . GLY B 1 55 ? 8.898 -46.75 -10.016 1 91.44 55 GLY B CA 1
ATOM 2511 C C . GLY B 1 55 ? 7.816 -46.938 -8.961 1 91.44 55 GLY B C 1
ATOM 2512 O O . GLY B 1 55 ? 8.117 -47.25 -7.805 1 91.44 55 GLY B O 1
ATOM 2513 N N . ILE B 1 56 ? 6.598 -46.781 -9.32 1 93.81 56 ILE B N 1
ATOM 2514 C CA . ILE B 1 56 ? 5.5 -46.938 -8.375 1 93.81 56 ILE B CA 1
ATOM 2515 C C . ILE B 1 56 ? 5.023 -48.406 -8.375 1 93.81 56 ILE B C 1
ATOM 2517 O O . ILE B 1 56 ? 4.559 -48.906 -9.398 1 93.81 56 ILE B O 1
ATOM 2521 N N . LYS B 1 57 ? 5.094 -48.969 -7.215 1 93.88 57 LYS B N 1
ATOM 2522 C CA . LYS B 1 57 ? 4.664 -50.375 -7.062 1 93.88 57 LYS B CA 1
ATOM 2523 C C . LYS B 1 57 ? 3.143 -50.469 -7.043 1 93.88 57 LYS B C 1
ATOM 2525 O O . LYS B 1 57 ? 2.459 -49.562 -6.578 1 93.88 57 LYS B O 1
ATOM 2530 N N . PRO B 1 58 ? 2.732 -51.625 -7.508 1 93.12 58 PRO B N 1
ATOM 2531 C CA . PRO B 1 58 ? 1.282 -51.844 -7.523 1 93.12 58 PRO B CA 1
ATOM 2532 C C . PRO B 1 58 ? 0.646 -51.656 -6.148 1 93.12 58 PRO B C 1
ATOM 2534 O O . PRO B 1 58 ? -0.451 -51.094 -6.043 1 93.12 58 PRO B O 1
ATOM 2537 N N . GLU B 1 59 ? 1.351 -52.062 -5.102 1 94.75 59 GLU B N 1
ATOM 2538 C CA . GLU B 1 59 ? 0.822 -51.906 -3.748 1 94.75 59 GLU B CA 1
ATOM 2539 C C . GLU B 1 59 ? 0.671 -50.438 -3.367 1 94.75 59 GLU B C 1
ATOM 2541 O O . GLU B 1 59 ? -0.332 -50.031 -2.766 1 94.75 59 GLU B O 1
ATOM 2546 N N . ALA B 1 60 ? 1.686 -49.688 -3.691 1 93.94 60 ALA B N 1
ATOM 2547 C CA . ALA B 1 60 ? 1.634 -48.25 -3.408 1 93.94 60 ALA B CA 1
ATOM 2548 C C . ALA B 1 60 ? 0.504 -47.594 -4.184 1 93.94 60 ALA B C 1
ATOM 2550 O O . ALA B 1 60 ? -0.151 -46.688 -3.676 1 93.94 60 ALA B O 1
ATOM 2551 N N . MET B 1 61 ? 0.277 -48.031 -5.395 1 94 61 MET B N 1
ATOM 2552 C CA . MET B 1 61 ? -0.811 -47.5 -6.223 1 94 61 MET B CA 1
ATOM 2553 C C . MET B 1 61 ? -2.164 -47.781 -5.582 1 94 61 MET B C 1
ATOM 2555 O O . MET B 1 61 ? -3.018 -46.906 -5.5 1 94 61 MET B O 1
ATOM 2559 N N . ARG B 1 62 ? -2.295 -49.031 -5.145 1 93.56 62 ARG B N 1
ATOM 2560 C CA . ARG B 1 62 ? -3.549 -49.438 -4.512 1 93.56 62 ARG B CA 1
ATOM 2561 C C . ARG B 1 62 ? -3.811 -48.594 -3.252 1 93.56 62 ARG B C 1
ATOM 2563 O O . ARG B 1 62 ? -4.941 -48.188 -3.01 1 93.56 62 ARG B O 1
ATOM 2570 N N . VAL B 1 63 ? -2.824 -48.375 -2.467 1 95.31 63 VAL B N 1
ATOM 2571 C CA . VAL B 1 63 ? -2.936 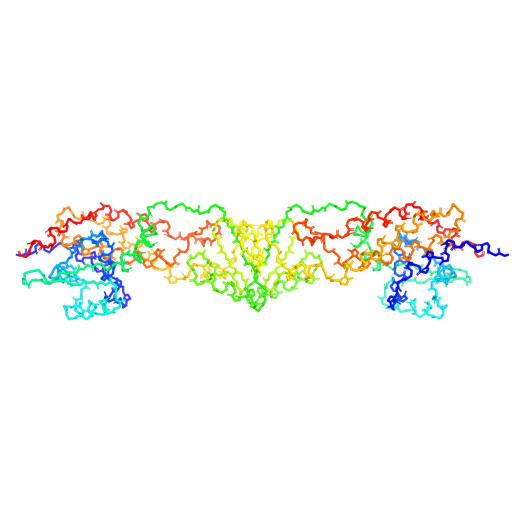-47.594 -1.244 1 95.31 63 VAL B CA 1
ATOM 2572 C C . VAL B 1 63 ? -3.33 -46.156 -1.588 1 95.31 63 VAL B C 1
ATOM 2574 O O . VAL B 1 63 ? -4.227 -45.594 -0.963 1 95.31 63 VAL B O 1
ATOM 2577 N N . ALA B 1 64 ? -2.66 -45.594 -2.611 1 95.69 64 ALA B N 1
ATOM 2578 C CA . ALA B 1 64 ? -2.947 -44.219 -3.035 1 95.69 64 ALA B CA 1
ATOM 2579 C C . ALA B 1 64 ? -4.383 -44.094 -3.541 1 95.69 64 ALA B C 1
ATOM 2581 O O . ALA B 1 64 ? -5.078 -43.125 -3.219 1 95.69 64 ALA B O 1
ATOM 2582 N N . LEU B 1 65 ? -4.859 -45.062 -4.305 1 95.75 65 LEU B N 1
ATOM 2583 C CA . LEU B 1 65 ? -6.227 -45.062 -4.816 1 95.75 65 LEU B CA 1
ATOM 2584 C C . LEU B 1 65 ? -7.234 -45.125 -3.672 1 95.75 65 LEU B C 1
ATOM 2586 O O . LEU B 1 65 ? -8.25 -44.438 -3.691 1 95.75 65 LEU B O 1
ATOM 2590 N N . HIS B 1 66 ? -6.918 -46 -2.791 1 95.81 66 HIS B N 1
ATOM 2591 C CA . HIS B 1 66 ? -7.785 -46.125 -1.624 1 95.81 66 HIS B CA 1
ATOM 2592 C C . HIS B 1 66 ? -7.891 -44.781 -0.877 1 95.81 66 HIS B C 1
ATOM 2594 O O . HIS B 1 66 ? -8.992 -44.375 -0.513 1 95.81 66 HIS B O 1
ATOM 2600 N N . ARG B 1 67 ? -6.805 -44.188 -0.586 1 95.38 67 ARG B N 1
ATOM 2601 C CA . ARG B 1 67 ? -6.781 -42.906 0.117 1 95.38 67 ARG B CA 1
ATOM 2602 C C . ARG B 1 67 ? -7.543 -41.844 -0.658 1 95.38 67 ARG B C 1
ATOM 2604 O O . ARG B 1 67 ? -8.305 -41.062 -0.074 1 95.38 67 ARG B O 1
ATOM 2611 N N . LEU B 1 68 ? -7.324 -41.719 -1.95 1 97.06 68 LEU B N 1
ATOM 2612 C CA . LEU B 1 68 ? -7.988 -40.719 -2.789 1 97.06 68 LEU B CA 1
ATOM 2613 C C . LEU B 1 68 ? -9.5 -40.938 -2.795 1 97.06 68 LEU B C 1
ATOM 2615 O O . LEU B 1 68 ? -10.266 -39.969 -2.842 1 97.06 68 LEU B O 1
ATOM 2619 N N . ARG B 1 69 ? -9.883 -42.188 -2.76 1 96.62 69 ARG B N 1
ATOM 2620 C CA . ARG B 1 69 ? -11.305 -42.5 -2.67 1 96.62 69 ARG B CA 1
ATOM 2621 C C . ARG B 1 69 ? -11.875 -42.094 -1.323 1 96.62 69 ARG B C 1
ATOM 2623 O O . ARG B 1 69 ? -12.953 -41.5 -1.261 1 96.62 69 ARG B O 1
ATOM 2630 N N . LYS B 1 70 ? -11.156 -42.406 -0.297 1 96.69 70 LYS B N 1
ATOM 2631 C CA . LYS B 1 70 ? -11.562 -42.031 1.053 1 96.69 70 LYS B CA 1
ATOM 2632 C C . LYS B 1 70 ? -11.703 -40.5 1.188 1 96.69 70 LYS B C 1
ATOM 2634 O O . LYS B 1 70 ? -12.633 -40.031 1.83 1 96.69 70 LYS B O 1
ATOM 2639 N N . ASP B 1 71 ? -10.789 -39.812 0.544 1 95.94 71 ASP B N 1
ATOM 2640 C CA . ASP B 1 71 ? -10.781 -38.375 0.604 1 95.94 71 ASP B CA 1
ATOM 2641 C C . ASP B 1 71 ? -11.812 -37.781 -0.351 1 95.94 71 ASP B C 1
ATOM 2643 O O . ASP B 1 71 ? -11.992 -36.562 -0.402 1 95.94 71 ASP B O 1
ATOM 2647 N N . GLY B 1 72 ? -12.453 -38.562 -1.171 1 97.06 72 GLY B N 1
ATOM 2648 C CA . GLY B 1 72 ? -13.547 -38.125 -2.025 1 97.06 72 GLY B CA 1
ATOM 2649 C C . GLY B 1 72 ? -13.086 -37.625 -3.373 1 97.06 72 GLY B C 1
ATOM 2650 O O . GLY B 1 72 ? -13.867 -37.031 -4.117 1 97.06 72 GLY B O 1
ATOM 2651 N N . TRP B 1 73 ? -11.836 -37.781 -3.693 1 96.25 73 TRP B N 1
ATOM 2652 C CA . TRP B 1 73 ? -11.266 -37.219 -4.918 1 96.25 73 TRP B CA 1
ATOM 2653 C C . TRP B 1 73 ? -11.578 -38.125 -6.113 1 96.25 73 TRP B C 1
ATOM 2655 O O . TRP B 1 73 ? -11.734 -37.625 -7.238 1 96.25 73 TRP B O 1
ATOM 2665 N N . ILE B 1 74 ? -11.609 -39.469 -5.93 1 96.81 74 ILE B N 1
ATOM 2666 C CA . ILE B 1 74 ? -11.812 -40.438 -7.012 1 96.81 74 ILE B CA 1
ATOM 2667 C C . ILE B 1 74 ? -12.914 -41.406 -6.629 1 96.81 74 ILE B C 1
ATOM 2669 O O . ILE B 1 74 ? -13.211 -41.594 -5.445 1 96.81 74 ILE B O 1
ATOM 2673 N N . GLU B 1 75 ? -13.57 -41.906 -7.594 1 97.19 75 GLU B N 1
ATOM 2674 C CA . GLU B 1 75 ? -14.523 -43.031 -7.465 1 97.19 75 GLU B CA 1
ATOM 2675 C C . GLU B 1 75 ? -14.086 -44.219 -8.289 1 97.19 75 GLU B C 1
ATOM 2677 O O . GLU B 1 75 ? -13.289 -44.094 -9.219 1 97.19 75 GLU B O 1
ATOM 2682 N N . SER B 1 76 ? -14.492 -45.344 -7.871 1 95.25 76 SER B N 1
ATOM 2683 C CA . SER B 1 76 ? -14.172 -46.594 -8.57 1 95.25 76 SER B CA 1
ATOM 2684 C C . SER B 1 76 ? -15.422 -47.438 -8.805 1 95.25 76 SER B C 1
ATOM 2686 O O . SER B 1 76 ? -16.375 -47.375 -8.016 1 95.25 76 SER B O 1
ATOM 2688 N N . SER B 1 77 ? -15.453 -48.094 -9.883 1 93.25 77 SER B N 1
ATOM 2689 C CA . SER B 1 77 ? -16.5 -49.031 -10.188 1 93.25 77 SER B CA 1
ATOM 2690 C C . SER B 1 77 ? -15.945 -50.281 -10.859 1 93.25 77 SER B C 1
ATOM 2692 O O . SER B 1 77 ? -14.781 -50.312 -11.273 1 93.25 77 SER B O 1
ATOM 2694 N N . ARG B 1 78 ? -16.766 -51.344 -10.852 1 92.75 78 ARG B N 1
ATOM 2695 C CA . ARG B 1 78 ? -16.344 -52.594 -11.492 1 92.75 78 ARG B CA 1
ATOM 2696 C C . ARG B 1 78 ? -16.938 -52.688 -12.891 1 92.75 78 ARG B C 1
ATOM 2698 O O . ARG B 1 78 ? -18.109 -52.406 -13.102 1 92.75 78 ARG B O 1
ATOM 2705 N N . GLU B 1 79 ? -16.109 -52.969 -13.719 1 86.5 79 GLU B N 1
ATOM 2706 C CA . GLU B 1 79 ? -16.516 -53.312 -15.086 1 86.5 79 GLU B CA 1
ATOM 2707 C C . GLU B 1 79 ? -15.984 -54.688 -15.492 1 86.5 79 GLU B C 1
ATOM 2709 O O . GLU B 1 79 ? -14.844 -54.812 -15.938 1 86.5 79 GLU B O 1
ATOM 2714 N N . GLY B 1 80 ? -16.875 -55.594 -15.539 1 84.44 80 GLY B N 1
ATOM 2715 C CA . GLY B 1 80 ? -16.422 -56.938 -15.711 1 84.44 80 GLY B CA 1
ATOM 2716 C C . GLY B 1 80 ? -15.477 -57.406 -14.609 1 84.44 80 GLY B C 1
ATOM 2717 O O . GLY B 1 80 ? -15.836 -57.406 -13.43 1 84.44 80 GLY B O 1
ATOM 2718 N N . ARG B 1 81 ? -14.352 -57.844 -15 1 85.06 81 ARG B N 1
ATOM 2719 C CA . ARG B 1 81 ? -13.375 -58.344 -14.047 1 85.06 81 ARG B CA 1
ATOM 2720 C C . ARG B 1 81 ? -12.391 -57.25 -13.633 1 85.06 81 ARG B C 1
ATOM 2722 O O . ARG B 1 81 ? -11.484 -57.5 -12.828 1 85.06 81 ARG B O 1
ATOM 2729 N N . SER B 1 82 ? -12.578 -56.094 -14.203 1 86.88 82 SER B N 1
ATOM 2730 C CA . SER B 1 82 ? -11.609 -55.031 -13.953 1 86.88 82 SER B CA 1
ATOM 2731 C C . SER B 1 82 ? -12.25 -53.875 -13.211 1 86.88 82 SER B C 1
ATOM 2733 O O . SER B 1 82 ? -13.453 -53.625 -13.344 1 86.88 82 SER B O 1
ATOM 2735 N N . SER B 1 83 ? -11.453 -53.344 -12.336 1 93 83 SER B N 1
ATOM 2736 C CA . SER B 1 83 ? -11.883 -52.125 -11.688 1 93 83 SER B CA 1
ATOM 2737 C C . SER B 1 83 ? -11.484 -50.906 -12.5 1 93 83 SER B C 1
ATOM 2739 O O . SER B 1 83 ? -10.391 -50.844 -13.07 1 93 83 SER B O 1
ATOM 2741 N N . VAL B 1 84 ? -12.398 -49.938 -12.609 1 95.69 84 VAL B N 1
ATOM 2742 C CA . VAL B 1 84 ? -12.109 -48.688 -13.289 1 95.69 84 VAL B CA 1
ATOM 2743 C C . VAL B 1 84 ? -12.188 -47.531 -12.289 1 95.69 84 VAL B C 1
ATOM 2745 O O . VAL B 1 84 ? -12.945 -47.594 -11.32 1 95.69 84 VAL B O 1
ATOM 2748 N N . HIS B 1 85 ? -11.383 -46.531 -12.539 1 96.81 85 HIS B N 1
ATOM 2749 C CA . HIS B 1 85 ? -11.25 -45.375 -11.641 1 96.81 85 HIS B CA 1
ATOM 2750 C C . HIS B 1 85 ? -11.453 -44.062 -12.383 1 96.81 85 HIS B C 1
ATOM 2752 O O . HIS B 1 85 ? -11.031 -43.938 -13.531 1 96.81 85 HIS B O 1
ATOM 2758 N N . TYR B 1 86 ? -12.117 -43.094 -11.727 1 97.31 86 TYR B N 1
ATOM 2759 C CA . TYR B 1 86 ? -12.375 -41.812 -12.336 1 97.31 86 TYR B CA 1
ATOM 2760 C C . TYR B 1 86 ? -12.508 -40.719 -11.273 1 97.31 86 TYR B C 1
ATOM 2762 O O . TYR B 1 86 ? -12.711 -41.031 -10.094 1 97.31 86 TYR B O 1
ATOM 2770 N N . LEU B 1 87 ? -12.305 -39.438 -11.688 1 97.56 87 LEU B N 1
ATOM 2771 C CA . LEU B 1 87 ? -12.477 -38.312 -10.781 1 97.56 87 LEU B CA 1
ATOM 2772 C C . LEU B 1 87 ? -13.922 -38.219 -10.305 1 97.56 87 LEU B C 1
ATOM 2774 O O . LEU B 1 87 ? -14.852 -38.312 -11.109 1 97.56 87 LEU B O 1
ATOM 2778 N N . SER B 1 88 ? -14.07 -38.031 -8.969 1 97.81 88 SER B N 1
ATOM 2779 C CA . SER B 1 88 ? -15.398 -37.719 -8.453 1 97.81 88 SER B CA 1
ATOM 2780 C C . SER B 1 88 ? -15.852 -36.344 -8.906 1 97.81 88 SER B C 1
ATOM 2782 O O . SER B 1 88 ? -15.102 -35.625 -9.562 1 97.81 88 SER B O 1
ATOM 2784 N N . GLU B 1 89 ? -17.125 -36 -8.578 1 97.12 89 GLU B N 1
ATOM 2785 C CA . GLU B 1 89 ? -17.594 -34.656 -8.859 1 97.12 89 GLU B CA 1
ATOM 2786 C C . GLU B 1 89 ? -16.719 -33.625 -8.148 1 97.12 89 GLU B C 1
ATOM 2788 O O . GLU B 1 89 ? -16.359 -32.594 -8.734 1 97.12 89 GLU B O 1
ATOM 2793 N N . TYR B 1 90 ? -16.391 -33.906 -6.93 1 96.56 90 TYR B N 1
ATOM 2794 C CA . TYR B 1 90 ?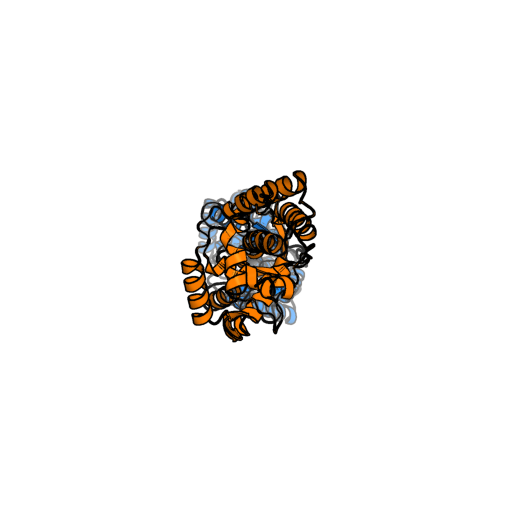 -15.516 -33.062 -6.156 1 96.56 90 TYR B CA 1
ATOM 2795 C C . TYR B 1 90 ? -14.141 -32.938 -6.809 1 96.56 90 TYR B C 1
ATOM 2797 O O . TYR B 1 90 ? -13.648 -31.844 -7.047 1 96.56 90 TYR B O 1
ATOM 2805 N N . GLY B 1 91 ? -13.555 -34.062 -7.121 1 96.38 91 GLY B N 1
ATOM 2806 C CA . GLY B 1 91 ? -12.234 -34.062 -7.742 1 96.38 91 GLY B CA 1
ATOM 2807 C C . GLY B 1 91 ? -12.188 -33.312 -9.062 1 96.38 91 GLY B C 1
ATOM 2808 O O . GLY B 1 91 ? -11.227 -32.594 -9.336 1 96.38 91 GLY B O 1
ATOM 2809 N N . ARG B 1 92 ? -13.234 -33.5 -9.797 1 97.06 92 ARG B N 1
ATOM 2810 C CA . ARG B 1 92 ? -13.32 -32.812 -11.086 1 97.06 92 ARG B CA 1
ATOM 2811 C C . ARG B 1 92 ? -13.414 -31.297 -10.891 1 97.06 92 ARG B C 1
ATOM 2813 O O . ARG B 1 92 ? -12.758 -30.531 -11.594 1 97.06 92 ARG B O 1
ATOM 2820 N N . THR B 1 93 ? -14.227 -30.938 -9.977 1 95.88 93 THR B N 1
ATOM 2821 C CA . THR B 1 93 ? -14.391 -29.516 -9.688 1 95.88 93 THR B CA 1
ATOM 2822 C C . THR B 1 93 ? -13.07 -28.906 -9.234 1 95.88 93 THR B C 1
ATOM 2824 O O . THR B 1 93 ? -12.695 -27.828 -9.695 1 95.88 93 THR B O 1
ATOM 2827 N N . GLN B 1 94 ? -12.414 -29.625 -8.328 1 93.88 94 GLN B N 1
ATOM 2828 C CA . GLN B 1 94 ? -11.133 -29.141 -7.828 1 93.88 94 GLN B CA 1
ATOM 2829 C C . GLN B 1 94 ? -10.094 -29.078 -8.945 1 93.88 94 GLN B C 1
ATOM 2831 O O . GLN B 1 94 ? -9.312 -28.125 -9.016 1 93.88 94 GLN B O 1
ATOM 2836 N N . SER B 1 95 ? -10.094 -30.031 -9.852 1 95.31 95 SER B N 1
ATOM 2837 C CA . SER B 1 95 ? -9.156 -30.047 -10.969 1 95.31 95 SER B CA 1
ATOM 2838 C C . SER B 1 95 ? -9.461 -28.938 -11.969 1 95.31 95 SER B C 1
ATOM 2840 O O . SER B 1 95 ? -8.547 -28.281 -12.469 1 95.31 95 SER B O 1
ATOM 2842 N N . ASP B 1 96 ? -10.711 -28.703 -12.203 1 94.88 96 ASP B N 1
ATOM 2843 C CA . ASP B 1 96 ? -11.133 -27.688 -13.172 1 94.88 96 ASP B CA 1
ATOM 2844 C C . ASP B 1 96 ? -10.734 -26.297 -12.711 1 94.88 96 ASP B C 1
ATOM 2846 O O . ASP B 1 96 ? -10.438 -25.422 -13.531 1 94.88 96 ASP B O 1
ATOM 2850 N N . ARG B 1 97 ? -10.695 -26.078 -11.469 1 90.44 97 ARG B N 1
ATOM 2851 C CA . ARG B 1 97 ? -10.352 -24.781 -10.898 1 90.44 97 ARG B CA 1
ATOM 2852 C C . ARG B 1 97 ? -8.93 -24.375 -11.273 1 90.44 97 ARG B C 1
ATOM 2854 O O . ARG B 1 97 ? -8.656 -23.203 -11.5 1 90.44 97 ARG B O 1
ATOM 2861 N N . VAL B 1 98 ? -8.062 -25.344 -11.375 1 91.62 98 VAL B N 1
ATOM 2862 C CA . VAL B 1 98 ? -6.648 -25.016 -11.539 1 91.62 98 VAL B CA 1
ATOM 2863 C C . VAL B 1 98 ? -6.203 -25.344 -12.961 1 91.62 98 VAL B C 1
ATOM 2865 O O . VAL B 1 98 ? -5.117 -24.938 -13.383 1 91.62 98 VAL B O 1
ATOM 2868 N N . THR B 1 99 ? -7.059 -25.984 -13.758 1 94.75 99 THR B N 1
ATOM 2869 C CA . THR B 1 99 ? -6.73 -26.438 -15.102 1 94.75 99 THR B CA 1
ATOM 2870 C C . THR B 1 99 ? -6.262 -25.266 -15.969 1 94.75 99 THR B C 1
ATOM 2872 O O . THR B 1 99 ? -5.238 -25.375 -16.641 1 94.75 99 THR B O 1
ATOM 2875 N N . PRO B 1 100 ? -6.883 -24.109 -15.836 1 91.94 100 PRO B N 1
ATOM 2876 C CA . PRO B 1 100 ? -6.422 -23.016 -16.688 1 91.94 100 PRO B CA 1
ATOM 2877 C C . PRO B 1 100 ? -4.992 -22.578 -16.359 1 91.94 100 PRO B C 1
ATOM 2879 O O . PRO B 1 100 ? -4.219 -22.25 -17.266 1 91.94 100 PRO B O 1
ATOM 2882 N N . ARG B 1 101 ? -4.629 -22.625 -15.148 1 91.19 101 ARG B N 1
ATOM 2883 C CA . ARG B 1 101 ? -3.291 -22.219 -14.734 1 91.19 101 ARG B CA 1
ATOM 2884 C C . ARG B 1 101 ? -2.238 -23.188 -15.25 1 91.19 101 ARG B C 1
ATOM 2886 O O . ARG B 1 101 ? -1.106 -22.797 -15.539 1 91.19 101 ARG B O 1
ATOM 2893 N N . ILE B 1 102 ? -2.66 -24.359 -15.383 1 94.94 102 ILE B N 1
ATOM 2894 C CA . ILE B 1 102 ? -1.723 -25.406 -15.773 1 94.94 102 ILE B CA 1
ATOM 2895 C C . ILE B 1 102 ? -1.575 -25.438 -17.297 1 94.94 102 ILE B C 1
ATOM 2897 O O . ILE B 1 102 ? -0.468 -25.594 -17.812 1 94.94 102 ILE B O 1
ATOM 2901 N N . TYR B 1 103 ? -2.646 -25.203 -18.016 1 96.31 103 TYR B N 1
ATOM 2902 C CA . TYR B 1 103 ? -2.625 -25.562 -19.438 1 96.31 103 TYR B CA 1
ATOM 2903 C C . TYR B 1 103 ? -2.695 -24.328 -20.312 1 96.31 103 TYR B C 1
ATOM 2905 O O . TYR B 1 103 ? -2.67 -24.438 -21.547 1 96.31 103 TYR B O 1
ATOM 2913 N N . THR B 1 104 ? -2.801 -23.172 -19.75 1 94 104 THR B N 1
ATOM 2914 C CA . THR B 1 104 ? -2.758 -21.984 -20.578 1 94 104 THR B CA 1
ATOM 2915 C C . THR B 1 104 ? -1.339 -21.703 -21.062 1 94 104 THR B C 1
ATOM 2917 O O . THR B 1 104 ? -0.43 -21.484 -20.266 1 94 104 THR B O 1
ATOM 2920 N N . ARG B 1 105 ? -1.213 -21.703 -22.328 1 94.12 105 ARG B N 1
ATOM 2921 C CA . ARG B 1 105 ? 0.098 -21.578 -22.953 1 94.12 105 ARG B CA 1
ATOM 2922 C C . ARG B 1 105 ? 0.654 -20.172 -22.766 1 94.12 105 ARG B C 1
ATOM 2924 O O . ARG B 1 105 ? 1.845 -19.984 -22.5 1 94.12 105 ARG B O 1
ATOM 2931 N N . THR B 1 106 ? -0.247 -19.156 -22.984 1 90.44 106 THR B N 1
ATOM 2932 C CA . THR B 1 106 ? 0.134 -17.766 -22.875 1 90.44 106 THR B CA 1
ATOM 2933 C C . THR B 1 106 ? -0.773 -17.016 -21.891 1 90.44 106 THR B C 1
ATOM 2935 O O . THR B 1 106 ? -1.756 -16.391 -22.297 1 90.44 106 THR B O 1
ATOM 2938 N N . PRO B 1 107 ? -0.409 -17.141 -20.656 1 86.88 107 PRO B N 1
ATOM 2939 C CA . PRO B 1 107 ? -1.265 -16.453 -19.688 1 86.88 107 PRO B CA 1
ATOM 2940 C C . PRO B 1 107 ? -1.308 -14.945 -19.891 1 86.88 107 PRO B C 1
ATOM 2942 O O . PRO B 1 107 ? -0.297 -14.344 -20.266 1 86.88 107 PRO B O 1
ATOM 2945 N N . GLU B 1 108 ? -2.527 -14.414 -19.781 1 84.25 108 GLU B N 1
ATOM 2946 C CA . GLU B 1 108 ? -2.691 -12.961 -19.781 1 84.25 108 GLU B CA 1
ATOM 2947 C C . GLU B 1 108 ? -2.508 -12.391 -18.375 1 84.25 108 GLU B C 1
ATOM 2949 O O . GLU B 1 108 ? -3.174 -12.82 -17.438 1 84.25 108 GLU B O 1
ATOM 2954 N N . LEU B 1 109 ? -1.556 -11.555 -18.266 1 81.94 109 LEU B N 1
ATOM 2955 C CA . LEU B 1 109 ? -1.294 -10.961 -16.953 1 81.94 109 LEU B CA 1
ATOM 2956 C C . LEU B 1 109 ? -2.23 -9.789 -16.703 1 81.94 109 LEU B C 1
ATOM 2958 O O . LEU B 1 109 ? -2.516 -9 -17.609 1 81.94 109 LEU B O 1
ATOM 2962 N N . PRO B 1 110 ? -2.787 -9.797 -15.484 1 81.69 110 PRO B N 1
ATOM 2963 C CA . PRO B 1 110 ? -3.625 -8.641 -15.164 1 81.69 110 PRO B CA 1
ATOM 2964 C C . PRO B 1 110 ? -2.887 -7.316 -15.312 1 81.69 110 PRO B C 1
ATOM 2966 O O . PRO B 1 110 ? -1.691 -7.23 -15.023 1 81.69 110 PRO B O 1
ATOM 2969 N N . GLU B 1 111 ? -3.576 -6.375 -15.844 1 80.56 111 GLU B N 1
ATOM 2970 C CA . GLU B 1 111 ? -2.98 -5.059 -16.062 1 80.56 111 GLU B CA 1
ATOM 2971 C C . GLU B 1 111 ? -3.154 -4.164 -14.836 1 80.56 111 GLU B C 1
ATOM 2973 O O . GLU B 1 111 ? -2.342 -3.268 -14.602 1 80.56 111 GLU B O 1
ATOM 2978 N N . ALA B 1 112 ? -4.293 -4.426 -14.18 1 87.94 112 ALA B N 1
ATOM 2979 C CA . ALA B 1 112 ? -4.609 -3.604 -13.016 1 87.94 112 ALA B CA 1
ATOM 2980 C C . ALA B 1 112 ? -4.391 -4.379 -11.719 1 87.94 112 ALA B C 1
ATOM 2982 O O . ALA B 1 112 ? -4.711 -5.566 -11.641 1 87.94 112 ALA B O 1
ATOM 2983 N N . TRP B 1 113 ? -3.816 -3.748 -10.781 1 93.81 113 TRP B N 1
ATOM 2984 C CA . TRP B 1 113 ? -3.584 -4.336 -9.461 1 93.81 113 TRP B CA 1
ATOM 2985 C C . TRP B 1 113 ? -4.027 -3.383 -8.359 1 93.81 113 TRP B C 1
ATOM 2987 O O . TRP B 1 113 ? -4.172 -2.18 -8.586 1 93.81 113 TRP B O 1
ATOM 2997 N N . HIS B 1 114 ? -4.34 -3.98 -7.246 1 95.75 114 HIS B N 1
ATOM 2998 C CA . HIS B 1 114 ? -4.68 -3.16 -6.09 1 95.75 114 HIS B CA 1
ATOM 2999 C C . HIS B 1 114 ? -4.09 -3.742 -4.809 1 95.75 114 HIS B C 1
ATOM 3001 O O . HIS B 1 114 ? -3.729 -4.922 -4.766 1 95.75 114 HIS B O 1
ATOM 3007 N N . ILE B 1 115 ? -3.945 -2.898 -3.857 1 96.56 115 ILE B N 1
ATOM 3008 C CA . ILE B 1 115 ? -3.537 -3.336 -2.525 1 96.56 115 ILE B CA 1
ATOM 3009 C C . ILE B 1 115 ? -4.652 -3.049 -1.524 1 96.56 115 ILE B C 1
ATOM 3011 O O . ILE B 1 115 ? -5.363 -2.049 -1.646 1 96.56 115 ILE B O 1
ATOM 3015 N N . LEU B 1 116 ? -4.812 -3.973 -0.656 1 96.94 116 LEU B N 1
ATOM 3016 C CA . LEU B 1 116 ? -5.68 -3.799 0.503 1 96.94 116 LEU B CA 1
ATOM 3017 C C . LEU B 1 116 ? -4.863 -3.725 1.788 1 96.94 116 LEU B C 1
ATOM 3019 O O . LEU B 1 116 ? -3.9 -4.473 1.961 1 96.94 116 LEU B O 1
ATOM 3023 N N . ILE B 1 117 ? -5.195 -2.758 2.609 1 97.12 117 ILE B N 1
ATOM 3024 C CA . ILE B 1 117 ? -4.465 -2.541 3.854 1 97.12 117 ILE B CA 1
ATOM 3025 C C . ILE B 1 117 ? -5.418 -2.656 5.039 1 97.12 117 ILE B C 1
ATOM 3027 O O . ILE B 1 117 ? -6.488 -2.047 5.047 1 97.12 117 ILE B O 1
ATOM 3031 N N . ALA B 1 118 ? -5.008 -3.459 6.008 1 96.5 118 ALA B N 1
ATOM 3032 C CA . ALA B 1 118 ? -5.785 -3.617 7.234 1 96.5 118 ALA B CA 1
ATOM 3033 C C . ALA B 1 118 ? -5.121 -2.891 8.398 1 96.5 118 ALA B C 1
ATOM 3035 O O . ALA B 1 118 ? -3.914 -2.639 8.375 1 96.5 118 ALA B O 1
ATOM 3036 N N . GLU B 1 119 ? -5.867 -2.426 9.297 1 91.56 119 GLU B N 1
ATOM 3037 C CA . GLU B 1 119 ? -5.359 -1.961 10.586 1 91.56 119 GLU B CA 1
ATOM 3038 C C . GLU B 1 119 ? -5.223 -3.113 11.578 1 91.56 119 GLU B C 1
ATOM 3040 O O . GLU B 1 119 ? -4.523 -4.09 11.305 1 91.56 119 GLU B O 1
ATOM 3045 N N . ASP B 1 120 ? -5.727 -3.174 12.711 1 86.88 120 ASP B N 1
ATOM 3046 C CA . ASP B 1 120 ? -5.793 -4.262 13.68 1 86.88 120 ASP B CA 1
ATOM 3047 C C . ASP B 1 120 ? -7.234 -4.719 13.898 1 86.88 120 ASP B C 1
ATOM 3049 O O . ASP B 1 120 ? -8.156 -4.203 13.258 1 86.88 120 ASP B O 1
ATOM 3053 N N . GLY B 1 121 ? -7.344 -5.824 14.602 1 88.81 121 GLY B N 1
ATOM 3054 C CA . GLY B 1 121 ? -8.664 -6.27 15.008 1 88.81 121 GLY B CA 1
ATOM 3055 C C . GLY B 1 121 ? -9.469 -6.875 13.867 1 88.81 121 GLY B C 1
ATOM 3056 O O . GLY B 1 121 ? -8.984 -7.766 13.164 1 88.81 121 GLY B O 1
ATOM 3057 N N . SER B 1 122 ? -10.648 -6.309 13.68 1 89.31 122 SER B N 1
ATOM 3058 C CA . SER B 1 122 ? -11.617 -6.867 12.75 1 89.31 122 SER B CA 1
ATOM 3059 C C . SER B 1 122 ? -11.133 -6.75 11.305 1 89.31 122 SER B C 1
ATOM 3061 O O . SER B 1 122 ? -11.305 -7.672 10.508 1 89.31 122 SER B O 1
ATOM 3063 N N . SER B 1 123 ? -10.531 -5.648 10.945 1 93.12 123 SER B N 1
ATOM 3064 C CA . SER B 1 123 ? -10.062 -5.449 9.578 1 93.12 123 SER B CA 1
ATOM 3065 C C . SER B 1 123 ? -8.977 -6.453 9.219 1 93.12 123 SER B C 1
ATOM 3067 O O . SER B 1 123 ? -8.914 -6.93 8.078 1 93.12 123 SER B O 1
ATOM 3069 N N . LEU B 1 124 ? -8.148 -6.801 10.219 1 93.19 124 LEU B N 1
ATOM 3070 C CA . LEU B 1 124 ? -7.102 -7.793 9.977 1 93.19 124 LEU B CA 1
ATOM 3071 C C . LEU B 1 124 ? -7.711 -9.172 9.734 1 93.19 124 LEU B C 1
ATOM 3073 O O . LEU B 1 124 ? -7.219 -9.93 8.898 1 93.19 124 LEU B O 1
ATOM 3077 N N . ASN B 1 125 ? -8.734 -9.492 10.477 1 93.38 125 ASN B N 1
ATOM 3078 C CA . ASN B 1 125 ? -9.438 -10.75 10.25 1 93.38 125 ASN B CA 1
ATOM 3079 C C . ASN B 1 125 ? -10 -10.828 8.828 1 93.38 125 ASN B C 1
ATOM 3081 O O . ASN B 1 125 ? -9.922 -11.867 8.18 1 93.38 125 ASN B O 1
ATOM 3085 N N . THR B 1 126 ? -10.586 -9.742 8.43 1 93.56 126 THR B N 1
ATOM 3086 C CA . THR B 1 126 ? -11.117 -9.664 7.074 1 93.56 126 THR B CA 1
ATOM 3087 C C . THR B 1 126 ? -10.016 -9.906 6.047 1 93.56 126 THR B C 1
ATOM 3089 O O . THR B 1 126 ? -10.195 -10.68 5.102 1 93.56 126 THR B O 1
ATOM 3092 N N . LEU B 1 127 ? -8.883 -9.281 6.188 1 94.12 127 LEU B N 1
ATOM 3093 C CA . LEU B 1 127 ? -7.754 -9.445 5.273 1 94.12 127 LEU B CA 1
ATOM 3094 C C . LEU B 1 127 ? -7.262 -10.891 5.277 1 94.12 127 LEU B C 1
ATOM 3096 O O . LEU B 1 127 ? -6.988 -11.453 4.215 1 94.12 127 LEU B O 1
ATOM 3100 N N . ASN B 1 128 ? -7.168 -11.461 6.484 1 92.62 128 ASN B N 1
ATOM 3101 C CA . ASN B 1 128 ? -6.73 -12.844 6.605 1 92.62 128 ASN B CA 1
ATOM 3102 C C . ASN B 1 128 ? -7.664 -13.797 5.863 1 92.62 128 ASN B C 1
ATOM 3104 O O . ASN B 1 128 ? -7.215 -14.766 5.25 1 92.62 128 ASN B O 1
ATOM 3108 N N . ASP B 1 129 ? -8.906 -13.547 6.004 1 91.62 129 ASP B N 1
ATOM 3109 C CA . ASP B 1 129 ? -9.883 -14.352 5.277 1 91.62 129 ASP B CA 1
ATOM 3110 C C . ASP B 1 129 ? -9.641 -14.273 3.771 1 91.62 129 ASP B C 1
ATOM 3112 O O . ASP B 1 129 ? -9.734 -15.289 3.068 1 91.62 129 ASP B O 1
ATOM 3116 N N . LEU B 1 130 ? -9.367 -13.125 3.24 1 91 130 LEU B N 1
ATOM 3117 C CA . LEU B 1 130 ? -9.086 -12.945 1.82 1 91 130 LEU B CA 1
ATOM 3118 C C . LEU B 1 130 ? -7.82 -13.688 1.417 1 91 130 LEU B C 1
ATOM 3120 O O . LEU B 1 130 ? -7.746 -14.25 0.322 1 91 130 LEU B O 1
ATOM 3124 N N . LEU B 1 131 ? -6.883 -13.727 2.334 1 91.06 131 LEU B N 1
ATOM 3125 C CA . LEU B 1 131 ? -5.594 -14.352 2.053 1 91.06 131 LEU B CA 1
ATOM 3126 C C . LEU B 1 131 ? -5.723 -15.867 1.996 1 91.06 131 LEU B C 1
ATOM 3128 O O . LEU B 1 131 ? -4.824 -16.547 1.506 1 91.06 131 LEU B O 1
ATOM 3132 N N . LEU B 1 132 ? -6.855 -16.328 2.502 1 86.81 132 LEU B N 1
ATOM 3133 C CA . LEU B 1 132 ? -7.129 -17.766 2.404 1 86.81 132 LEU B CA 1
ATOM 3134 C C . LEU B 1 132 ? -7.641 -18.125 1.013 1 86.81 132 LEU B C 1
ATOM 3136 O O . LEU B 1 132 ? -7.664 -19.297 0.642 1 86.81 132 LEU B O 1
ATOM 3140 N N . THR B 1 133 ? -7.945 -17.078 0.347 1 79.75 133 THR B N 1
ATOM 3141 C CA . THR B 1 133 ? -8.391 -17.312 -1.021 1 79.75 133 THR B CA 1
ATOM 3142 C C . THR B 1 133 ? -7.211 -17.281 -1.989 1 79.75 133 THR B C 1
ATOM 3144 O O . THR B 1 133 ? -6.113 -16.859 -1.62 1 79.75 133 THR B O 1
ATOM 3147 N N . ASP B 1 134 ? -7.312 -17.797 -3.213 1 76.75 134 ASP B N 1
ATOM 3148 C CA . ASP B 1 134 ? -6.238 -17.828 -4.199 1 76.75 134 ASP B CA 1
ATOM 3149 C C . ASP B 1 134 ? -6.195 -16.516 -4.988 1 76.75 134 ASP B C 1
ATOM 3151 O O . ASP B 1 134 ? -5.395 -16.375 -5.918 1 76.75 134 ASP B O 1
ATOM 3155 N N . THR B 1 135 ? -6.871 -15.594 -4.449 1 82.25 135 THR B N 1
ATOM 3156 C CA . THR B 1 135 ? -7.035 -14.383 -5.242 1 82.25 135 THR B CA 1
ATOM 3157 C C . THR B 1 135 ? -6.133 -13.266 -4.719 1 82.25 135 THR B C 1
ATOM 3159 O O . THR B 1 135 ? -5.891 -12.273 -5.418 1 82.25 135 THR B O 1
ATOM 3162 N N . TYR B 1 136 ? -5.668 -13.477 -3.506 1 91.75 136 TYR B N 1
ATOM 3163 C CA . TYR B 1 136 ? -4.848 -12.422 -2.91 1 91.75 136 TYR B CA 1
ATOM 3164 C C . TYR B 1 136 ? -3.508 -12.984 -2.443 1 91.75 136 TYR B C 1
ATOM 3166 O O . TYR B 1 136 ? -3.408 -14.156 -2.088 1 91.75 136 TYR B O 1
ATOM 3174 N N . ILE B 1 137 ? -2.6 -12.094 -2.498 1 91.88 137 ILE B N 1
ATOM 3175 C CA . ILE B 1 137 ? -1.237 -12.422 -2.092 1 91.88 137 ILE B CA 1
ATOM 3176 C C . ILE B 1 137 ? -0.809 -11.516 -0.943 1 91.88 137 ILE B C 1
ATOM 3178 O O . ILE B 1 137 ? -0.988 -10.297 -1.008 1 91.88 137 ILE B O 1
ATOM 3182 N N . GLY B 1 138 ? -0.302 -12.102 0.133 1 92.69 138 GLY B N 1
ATOM 3183 C CA . GLY B 1 138 ? 0.23 -11.297 1.221 1 92.69 138 GLY B CA 1
ATOM 3184 C C . GLY B 1 138 ? 1.579 -10.68 0.901 1 92.69 138 GLY B C 1
ATOM 3185 O O . GLY B 1 138 ? 2.549 -11.398 0.642 1 92.69 138 GLY B O 1
ATOM 3186 N N . ILE B 1 139 ? 1.696 -9.367 0.958 1 92.75 139 ILE B N 1
ATOM 3187 C CA . ILE B 1 139 ? 2.98 -8.742 0.656 1 92.75 139 ILE B CA 1
ATOM 3188 C C . ILE B 1 139 ? 3.465 -7.941 1.865 1 92.75 139 ILE B C 1
ATOM 3190 O O . ILE B 1 139 ? 4.383 -7.125 1.752 1 92.75 139 ILE B O 1
ATOM 3194 N N . GLY B 1 140 ? 2.787 -8.062 2.918 1 88.75 140 GLY B N 1
ATOM 3195 C CA . GLY B 1 140 ? 3.092 -7.484 4.219 1 88.75 140 GLY B CA 1
ATOM 3196 C C . GLY B 1 140 ? 2.203 -8.016 5.328 1 88.75 140 GLY B C 1
ATOM 3197 O O . GLY B 1 140 ? 1.236 -8.734 5.066 1 88.75 140 GLY B O 1
ATOM 3198 N N . ARG B 1 141 ? 2.525 -7.617 6.523 1 84.19 141 ARG B N 1
ATOM 3199 C CA . ARG B 1 141 ? 1.774 -8.117 7.672 1 84.19 141 ARG B CA 1
ATOM 3200 C C . ARG B 1 141 ? 0.299 -7.746 7.562 1 84.19 141 ARG B C 1
ATOM 3202 O O . ARG B 1 141 ? -0.573 -8.531 7.945 1 84.19 141 ARG B O 1
ATOM 3209 N N . THR B 1 142 ? 0.032 -6.602 7.09 1 94 142 THR B N 1
ATOM 3210 C CA . THR B 1 142 ? -1.336 -6.098 7.008 1 94 142 THR B CA 1
ATOM 3211 C C . THR B 1 142 ? -1.668 -5.656 5.586 1 94 142 THR B C 1
ATOM 3213 O O . THR B 1 142 ? -2.502 -4.77 5.387 1 94 142 THR B O 1
ATOM 3216 N N . VAL B 1 143 ? -0.943 -6.188 4.641 1 96.12 143 VAL B N 1
ATOM 3217 C CA . VAL B 1 143 ? -1.106 -5.723 3.268 1 96.12 143 VAL B CA 1
ATOM 3218 C C . VAL B 1 143 ? -1.271 -6.918 2.33 1 96.12 143 VAL B C 1
ATOM 3220 O O . VAL B 1 143 ? -0.488 -7.867 2.385 1 96.12 143 VAL B O 1
ATOM 3223 N N . ALA B 1 144 ? -2.283 -6.852 1.517 1 95.12 144 ALA B N 1
ATOM 3224 C CA . ALA B 1 144 ? -2.525 -7.883 0.51 1 95.12 144 ALA B CA 1
ATOM 3225 C C . ALA B 1 144 ? -2.555 -7.285 -0.893 1 95.12 144 ALA B C 1
ATOM 3227 O O . ALA B 1 144 ? -2.994 -6.148 -1.08 1 95.12 144 ALA B O 1
ATOM 3228 N N . LEU B 1 145 ? -2.059 -7.992 -1.856 1 94.88 145 LEU B N 1
ATOM 3229 C CA . LEU B 1 145 ? -2.057 -7.633 -3.271 1 94.88 145 LEU B CA 1
ATOM 3230 C C . LEU B 1 145 ? -3.074 -8.461 -4.043 1 94.88 145 LEU B C 1
ATOM 3232 O O . LEU B 1 145 ? -3.156 -9.68 -3.859 1 94.88 145 LEU B O 1
ATOM 3236 N N . GLY B 1 146 ? -3.902 -7.848 -4.801 1 93 146 GLY B N 1
ATOM 3237 C CA . GLY B 1 146 ? -4.879 -8.508 -5.648 1 93 146 GLY B CA 1
ATOM 3238 C C . GLY B 1 146 ? -4.879 -7.996 -7.078 1 93 146 GLY B C 1
ATOM 3239 O O . GLY B 1 146 ? -4.371 -6.906 -7.348 1 93 146 GLY B O 1
ATOM 3240 N N . SER B 1 147 ? -5.395 -8.836 -7.941 1 91.06 147 SER B N 1
ATOM 3241 C CA . SER B 1 147 ? -5.496 -8.445 -9.344 1 91.06 147 SER B CA 1
ATOM 3242 C C . SER B 1 147 ? -6.836 -7.777 -9.633 1 91.06 147 SER B C 1
ATOM 3244 O O . SER B 1 147 ? -7.824 -8.031 -8.945 1 91.06 147 SER B O 1
ATOM 3246 N N . GLY B 1 148 ? -6.785 -6.91 -10.672 1 89.69 148 GLY B N 1
ATOM 3247 C CA . GLY B 1 148 ? -8.008 -6.219 -11.047 1 89.69 148 GLY B CA 1
ATOM 3248 C C . GLY B 1 148 ? -8.289 -4.992 -10.195 1 89.69 148 GLY B C 1
ATOM 3249 O O . GLY B 1 148 ? -7.402 -4.5 -9.5 1 89.69 148 GLY B O 1
ATOM 3250 N N . PRO B 1 149 ? -9.477 -4.438 -10.328 1 90 149 PRO B N 1
ATOM 3251 C CA . PRO B 1 149 ? -9.844 -3.25 -9.555 1 90 149 PRO B CA 1
ATOM 3252 C C . PRO B 1 149 ? -10.117 -3.564 -8.086 1 90 149 PRO B C 1
ATOM 3254 O O . PRO B 1 149 ? -10.352 -4.723 -7.734 1 90 149 PRO B O 1
ATOM 3257 N N . VAL B 1 150 ? -10.008 -2.535 -7.27 1 92.19 150 VAL B N 1
ATOM 3258 C CA . VAL B 1 150 ? -10.367 -2.678 -5.859 1 92.19 150 VAL B CA 1
ATOM 3259 C C . VAL B 1 150 ? -11.82 -3.135 -5.742 1 92.19 150 VAL B C 1
ATOM 3261 O O . VAL B 1 150 ? -12.711 -2.59 -6.406 1 92.19 150 VAL B O 1
ATOM 3264 N N . PRO B 1 151 ? -12.031 -4.137 -4.93 1 88.06 151 PRO B N 1
ATOM 3265 C CA . PRO B 1 151 ? -13.422 -4.578 -4.758 1 88.06 151 PRO B CA 1
ATOM 3266 C C . PRO B 1 151 ? -14.312 -3.502 -4.148 1 88.06 151 PRO B C 1
ATOM 3268 O O . PRO B 1 151 ? -13.844 -2.682 -3.357 1 88.06 151 PRO B O 1
ATOM 3271 N N . GLY B 1 152 ? -15.57 -3.381 -4.543 1 83.44 152 GLY B N 1
ATOM 3272 C CA . GLY B 1 152 ? -16.516 -2.387 -4.074 1 83.44 152 GLY B CA 1
ATOM 3273 C C . GLY B 1 152 ? -16.875 -2.543 -2.609 1 83.44 152 GLY B C 1
ATOM 3274 O O . GLY B 1 152 ? -17.312 -1.587 -1.966 1 83.44 152 GLY B O 1
ATOM 3275 N N . ASP B 1 153 ? -16.766 -3.746 -2.07 1 79.62 153 ASP B N 1
ATOM 3276 C CA . ASP B 1 153 ? -17.203 -4.004 -0.7 1 79.62 153 ASP B CA 1
ATOM 3277 C C . ASP B 1 153 ? -16.016 -4.086 0.247 1 79.62 153 ASP B C 1
ATOM 3279 O O . ASP B 1 153 ? -15.852 -5.066 0.977 1 79.62 153 ASP B O 1
ATOM 3283 N N . CYS B 1 154 ? -15.148 -3.066 0.3 1 81.31 154 CYS B N 1
ATOM 3284 C CA . CYS B 1 154 ? -13.969 -3.018 1.154 1 81.31 154 CYS B CA 1
ATOM 3285 C C . CYS B 1 154 ? -14.172 -2.045 2.309 1 81.31 154 CYS B C 1
ATOM 3287 O O . CYS B 1 154 ? -13.328 -1.176 2.547 1 81.31 154 CYS B O 1
ATOM 3289 N N . ASP B 1 155 ? -15.242 -2.248 3.123 1 87.06 155 ASP B N 1
ATOM 3290 C CA . ASP B 1 155 ? -15.633 -1.24 4.105 1 87.06 155 ASP B CA 1
ATOM 3291 C C . ASP B 1 155 ? -14.594 -1.127 5.219 1 87.06 155 ASP B C 1
ATOM 3293 O O . ASP B 1 155 ? -14.406 -0.049 5.785 1 87.06 155 ASP B O 1
ATOM 3297 N N . ASP B 1 156 ? -13.945 -2.195 5.496 1 93.56 156 ASP B N 1
ATOM 3298 C CA . ASP B 1 156 ? -13.062 -2.127 6.652 1 93.56 156 ASP B CA 1
ATOM 3299 C C . ASP B 1 156 ? -11.594 -2.211 6.227 1 93.56 156 ASP B C 1
ATOM 3301 O O . ASP B 1 156 ? -10.695 -2.256 7.07 1 93.56 156 ASP B O 1
ATOM 3305 N N . LEU B 1 157 ? -11.328 -2.225 4.914 1 96.69 157 LEU B N 1
ATOM 3306 C CA . LEU B 1 157 ? -9.969 -2.227 4.387 1 96.69 157 LEU B CA 1
ATOM 3307 C C . LEU B 1 157 ? -9.711 -0.987 3.537 1 96.69 157 LEU B C 1
ATOM 3309 O O . LEU B 1 157 ? -10.594 -0.546 2.795 1 96.69 157 LEU B O 1
ATOM 3313 N N . ALA B 1 158 ? -8.523 -0.426 3.674 1 96.56 158 ALA B N 1
ATOM 3314 C CA . ALA B 1 158 ? -8.109 0.611 2.729 1 96.56 158 ALA B CA 1
ATOM 3315 C C . ALA B 1 158 ? -7.73 0.005 1.381 1 96.56 158 ALA B C 1
ATOM 3317 O O . ALA B 1 158 ? -6.988 -0.977 1.323 1 96.56 158 ALA B O 1
ATOM 3318 N N . GLY B 1 159 ? -8.25 0.519 0.319 1 96.5 159 GLY B N 1
ATOM 3319 C CA . GLY B 1 159 ? -8 -0.01 -1.014 1 96.5 159 GLY B CA 1
ATOM 3320 C C . GLY B 1 159 ? -7.363 0.999 -1.948 1 96.5 159 GLY B C 1
ATOM 3321 O O . GLY B 1 159 ? -7.863 2.115 -2.1 1 96.5 159 GLY B O 1
ATOM 3322 N N . PHE B 1 160 ? -6.27 0.637 -2.594 1 96.31 160 PHE B N 1
ATOM 3323 C CA . PHE B 1 160 ? -5.551 1.488 -3.535 1 96.31 160 PHE B CA 1
ATOM 3324 C C . PHE B 1 160 ? -5.312 0.758 -4.852 1 96.31 160 PHE B C 1
ATOM 3326 O O . PHE B 1 160 ? -4.855 -0.386 -4.855 1 96.31 160 PHE B O 1
ATOM 3333 N N . GLU B 1 161 ? -5.652 1.354 -5.965 1 95.56 161 GLU B N 1
ATOM 3334 C CA . GLU B 1 161 ? -5.078 0.896 -7.227 1 95.56 161 GLU B CA 1
ATOM 3335 C C . GLU B 1 161 ? -3.588 1.216 -7.301 1 95.56 161 GLU B C 1
ATOM 3337 O O . GLU B 1 161 ? -3.156 2.295 -6.891 1 95.56 161 GLU B O 1
ATOM 3342 N N . VAL B 1 162 ? -2.85 0.226 -7.844 1 95.19 162 VAL B N 1
ATOM 3343 C CA . VAL B 1 162 ? -1.417 0.438 -7.66 1 95.19 162 VAL B CA 1
ATOM 3344 C C . VAL B 1 162 ? -0.676 0.087 -8.945 1 95.19 162 VAL B C 1
ATOM 3346 O O . VAL B 1 162 ? -1.173 -0.691 -9.766 1 95.19 162 VAL B O 1
ATOM 3349 N N . SER B 1 163 ? 0.496 0.7 -9.062 1 93.75 163 SER B N 1
ATOM 3350 C CA . SER B 1 163 ? 1.539 0.349 -10.023 1 93.75 163 SER B CA 1
ATOM 3351 C C . SER B 1 163 ? 2.895 0.208 -9.336 1 93.75 163 SER B C 1
ATOM 3353 O O . SER B 1 163 ? 3.379 1.151 -8.711 1 93.75 163 SER B O 1
ATOM 3355 N N . ALA B 1 164 ? 3.445 -0.954 -9.469 1 93.25 164 ALA B N 1
ATOM 3356 C CA . ALA B 1 164 ? 4.711 -1.218 -8.797 1 93.25 164 ALA B CA 1
ATOM 3357 C C . ALA B 1 164 ? 5.84 -0.384 -9.398 1 93.25 164 ALA B C 1
ATOM 3359 O O . ALA B 1 164 ? 5.973 -0.3 -10.625 1 93.25 164 ALA B O 1
ATOM 3360 N N . ARG B 1 165 ? 6.652 0.205 -8.477 1 93.12 165 ARG B N 1
ATOM 3361 C CA . ARG B 1 165 ? 7.773 1.017 -8.93 1 93.12 165 ARG B CA 1
ATOM 3362 C C . ARG B 1 165 ? 9.086 0.531 -8.32 1 93.12 165 ARG B C 1
ATOM 3364 O O . ARG B 1 165 ? 10.156 0.717 -8.898 1 93.12 165 ARG B O 1
ATOM 3371 N N . ALA B 1 166 ? 9 -0.014 -7.168 1 94.5 166 ALA B N 1
ATOM 3372 C CA . ALA B 1 166 ? 10.164 -0.544 -6.461 1 94.5 166 ALA B CA 1
ATOM 3373 C C . ALA B 1 166 ? 9.82 -1.845 -5.742 1 94.5 166 ALA B C 1
ATOM 3375 O O . ALA B 1 166 ? 8.922 -1.875 -4.895 1 94.5 166 ALA B O 1
ATOM 3376 N N . ILE B 1 167 ? 10.555 -2.873 -6.125 1 94.19 167 ILE B N 1
ATOM 3377 C CA . ILE B 1 167 ? 10.359 -4.168 -5.48 1 94.19 167 ILE B CA 1
ATOM 3378 C C . ILE B 1 167 ? 11.656 -4.613 -4.809 1 94.19 167 ILE B C 1
ATOM 3380 O O . ILE B 1 167 ? 12.617 -4.996 -5.488 1 94.19 167 ILE B O 1
ATOM 3384 N N . PRO B 1 168 ? 11.625 -4.609 -3.494 1 94.56 168 PRO B N 1
ATOM 3385 C CA . PRO B 1 168 ? 12.852 -4.977 -2.783 1 94.56 168 PRO B CA 1
ATOM 3386 C C . PRO B 1 168 ? 13.117 -6.48 -2.811 1 94.56 168 PRO B C 1
ATOM 3388 O O . PRO B 1 168 ? 12.219 -7.266 -3.123 1 94.56 168 PRO B O 1
ATOM 3391 N N . GLY B 1 169 ? 14.344 -6.828 -2.4 1 92.38 169 GLY B N 1
ATOM 3392 C CA . GLY B 1 169 ? 14.773 -8.219 -2.424 1 92.38 169 GLY B CA 1
ATOM 3393 C C . GLY B 1 169 ? 13.93 -9.117 -1.541 1 92.38 169 GLY B C 1
ATOM 3394 O O . GLY B 1 169 ? 13.602 -10.242 -1.926 1 92.38 169 GLY B O 1
ATOM 3395 N N . TRP B 1 170 ? 13.594 -8.609 -0.401 1 92.5 170 TRP B N 1
ATOM 3396 C CA . TRP B 1 170 ? 12.836 -9.453 0.52 1 92.5 170 TRP B CA 1
ATOM 3397 C C . TRP B 1 170 ? 11.477 -9.812 -0.067 1 92.5 170 TRP B C 1
ATOM 3399 O O . TRP B 1 170 ? 10.977 -10.922 0.145 1 92.5 170 TRP B O 1
ATOM 3409 N N . LEU B 1 171 ? 10.844 -8.891 -0.794 1 93.44 171 LEU B N 1
ATOM 3410 C CA . LEU B 1 171 ? 9.547 -9.164 -1.404 1 93.44 171 LEU B CA 1
ATOM 3411 C C . LEU B 1 171 ? 9.688 -10.117 -2.584 1 93.44 171 LEU B C 1
ATOM 3413 O O . LEU B 1 171 ? 8.859 -11.016 -2.762 1 93.44 171 LEU B O 1
ATOM 3417 N N . GLN B 1 172 ? 10.695 -9.984 -3.363 1 92.31 172 GLN B N 1
ATOM 3418 C CA . GLN B 1 172 ? 10.953 -10.906 -4.465 1 92.31 172 GLN B CA 1
ATOM 3419 C C . GLN B 1 172 ? 11.164 -12.328 -3.953 1 92.31 172 GLN B C 1
ATOM 3421 O O . GLN B 1 172 ? 10.641 -13.281 -4.531 1 92.31 172 GLN B O 1
ATOM 3426 N N . THR B 1 173 ? 11.922 -12.398 -2.889 1 91.06 173 THR B N 1
ATOM 3427 C CA . THR B 1 173 ? 12.188 -13.703 -2.303 1 91.06 173 THR B CA 1
ATOM 3428 C C . THR B 1 173 ? 10.898 -14.344 -1.794 1 91.06 173 THR B C 1
ATOM 3430 O O . THR B 1 173 ? 10.719 -15.562 -1.902 1 91.06 173 THR B O 1
ATOM 3433 N N . ARG B 1 174 ? 10.07 -13.562 -1.302 1 90 174 ARG B N 1
ATOM 3434 C CA . ARG B 1 174 ? 8.789 -14.047 -0.798 1 90 174 ARG B CA 1
ATOM 3435 C C . ARG B 1 174 ? 7.895 -14.508 -1.942 1 90 174 ARG B C 1
ATOM 3437 O O . ARG B 1 174 ? 7.25 -15.555 -1.851 1 90 174 ARG B O 1
ATOM 3444 N N . LEU B 1 175 ? 7.871 -13.742 -2.988 1 91.5 175 LEU B N 1
ATOM 3445 C CA . LEU B 1 175 ? 6.969 -14 -4.105 1 91.5 175 LEU B CA 1
ATOM 3446 C C . LEU B 1 175 ? 7.527 -15.094 -5.016 1 91.5 175 LEU B C 1
ATOM 3448 O O . LEU B 1 175 ? 6.77 -15.82 -5.66 1 91.5 175 LEU B O 1
ATOM 3452 N N . PHE B 1 176 ? 8.859 -15.148 -5.09 1 92.5 176 PHE B N 1
ATOM 3453 C CA . PHE B 1 176 ? 9.57 -16.109 -5.926 1 92.5 176 PHE B CA 1
ATOM 3454 C C . PHE B 1 176 ? 10.633 -16.844 -5.117 1 92.5 176 PHE B C 1
ATOM 3456 O O . PHE B 1 176 ? 11.836 -16.656 -5.34 1 92.5 176 PHE B O 1
ATOM 3463 N N . PRO B 1 177 ? 10.164 -17.797 -4.328 1 92.19 177 PRO B N 1
ATOM 3464 C CA . PRO B 1 177 ? 11.117 -18.484 -3.469 1 92.19 177 PRO B CA 1
ATOM 3465 C C . PRO B 1 177 ? 12.172 -19.25 -4.266 1 92.19 177 PRO B C 1
ATOM 3467 O O . PRO B 1 177 ? 11.914 -19.688 -5.391 1 92.19 177 PRO B O 1
ATOM 3470 N N . GLU B 1 178 ? 13.281 -19.391 -3.629 1 92.25 178 GLU B N 1
ATOM 3471 C CA . GLU B 1 178 ? 14.438 -20.016 -4.273 1 92.25 178 GLU B CA 1
ATOM 3472 C C . GLU B 1 178 ? 14.117 -21.422 -4.766 1 92.25 178 GLU B C 1
ATOM 3474 O O . GLU B 1 178 ? 14.547 -21.812 -5.852 1 92.25 178 GLU B O 1
ATOM 3479 N N . ASP B 1 179 ? 13.484 -22.109 -3.951 1 93.31 179 ASP B N 1
ATOM 3480 C CA . ASP B 1 179 ? 13.164 -23.484 -4.332 1 93.31 179 ASP B CA 1
ATOM 3481 C C . ASP B 1 179 ? 12.273 -23.516 -5.57 1 93.31 179 ASP B C 1
ATOM 3483 O O . ASP B 1 179 ? 12.391 -24.422 -6.398 1 93.31 179 ASP B O 1
ATOM 3487 N N . LEU B 1 180 ? 11.414 -22.594 -5.715 1 93.38 180 LEU B N 1
ATOM 3488 C CA . LEU B 1 180 ? 10.586 -22.484 -6.914 1 93.38 180 LEU B CA 1
ATOM 3489 C C . LEU B 1 180 ? 11.438 -22.172 -8.133 1 93.38 180 LEU B C 1
ATOM 3491 O O . LEU B 1 180 ? 11.25 -22.75 -9.203 1 93.38 180 LEU B O 1
ATOM 3495 N N . GLY B 1 181 ? 12.352 -21.266 -7.973 1 92.62 181 GLY B N 1
ATOM 3496 C CA . GLY B 1 181 ? 13.273 -20.938 -9.055 1 92.62 181 GLY B CA 1
ATOM 3497 C C . GLY B 1 181 ? 14.086 -22.141 -9.516 1 92.62 181 GLY B C 1
ATOM 3498 O O . GLY B 1 181 ? 14.234 -22.375 -10.719 1 92.62 181 GLY B O 1
ATOM 3499 N N . THR B 1 182 ? 14.523 -22.844 -8.578 1 93.69 182 THR B N 1
ATOM 3500 C CA . THR B 1 182 ? 15.312 -24.031 -8.867 1 93.69 182 THR B CA 1
ATOM 3501 C C . THR B 1 182 ? 14.469 -25.078 -9.594 1 93.69 182 THR B C 1
ATOM 3503 O O . THR B 1 182 ? 14.93 -25.688 -10.562 1 93.69 182 THR B O 1
ATOM 3506 N N . ALA B 1 183 ? 13.297 -25.234 -9.055 1 93.06 183 ALA B N 1
ATOM 3507 C CA . ALA B 1 183 ? 12.391 -26.188 -9.688 1 93.06 183 ALA B CA 1
ATOM 3508 C C . ALA B 1 183 ? 12.109 -25.781 -11.133 1 93.06 183 ALA B C 1
ATOM 3510 O O . ALA B 1 183 ? 12.102 -26.641 -12.031 1 93.06 183 ALA B O 1
ATOM 3511 N N . CYS B 1 184 ? 11.898 -24.562 -11.344 1 93.5 184 CYS B N 1
ATOM 3512 C CA . CYS B 1 184 ? 11.633 -24.031 -12.672 1 93.5 184 CYS B CA 1
ATOM 3513 C C . CYS B 1 184 ? 12.836 -24.234 -13.586 1 93.5 184 CYS B C 1
ATOM 3515 O O . CYS B 1 184 ? 12.688 -24.719 -14.719 1 93.5 184 CYS B O 1
ATOM 3517 N N . GLN B 1 185 ? 13.953 -23.922 -13.117 1 94.94 185 GLN B N 1
ATOM 3518 C CA . GLN B 1 185 ? 15.188 -24.062 -13.891 1 94.94 185 GLN B CA 1
ATOM 3519 C C . GLN B 1 185 ? 15.453 -25.516 -14.25 1 94.94 185 GLN B C 1
ATOM 3521 O O . GLN B 1 185 ? 15.805 -25.828 -15.383 1 94.94 185 GLN B O 1
ATOM 3526 N N . SER B 1 186 ? 15.32 -26.328 -13.273 1 95.38 186 SER B N 1
ATOM 3527 C CA . SER B 1 186 ? 15.531 -27.766 -13.492 1 95.38 186 SER B CA 1
ATOM 3528 C C . SER B 1 186 ? 14.562 -28.312 -14.531 1 95.38 186 SER B C 1
ATOM 3530 O O . SER B 1 186 ? 14.969 -29.031 -15.445 1 95.38 186 SER B O 1
ATOM 3532 N N . LEU B 1 187 ? 13.32 -28 -14.367 1 96.44 187 LEU B N 1
ATOM 3533 C CA . LEU B 1 187 ? 12.312 -28.469 -15.312 1 96.44 187 LEU B CA 1
ATOM 3534 C C . LEU B 1 187 ? 12.594 -27.938 -16.719 1 96.44 187 LEU B C 1
ATOM 3536 O O . LEU B 1 187 ? 12.484 -28.672 -17.703 1 96.44 187 LEU B O 1
ATOM 3540 N N . HIS B 1 188 ? 12.914 -26.688 -16.797 1 97.19 188 HIS B N 1
ATOM 3541 C CA . HIS B 1 188 ? 13.297 -26.094 -18.078 1 97.19 188 HIS B CA 1
ATOM 3542 C C . HIS B 1 188 ? 14.414 -26.875 -18.734 1 97.19 188 HIS B C 1
ATOM 3544 O O . HIS B 1 188 ? 14.312 -27.234 -19.922 1 97.19 188 HIS B O 1
ATOM 3550 N N . GLN B 1 189 ? 15.43 -27.125 -18.016 1 96.88 189 GLN B N 1
ATOM 3551 C CA . GLN B 1 189 ? 16.594 -27.844 -18.531 1 96.88 189 GLN B CA 1
ATOM 3552 C C . GLN B 1 189 ? 16.219 -29.25 -18.984 1 96.88 189 GLN B C 1
ATOM 3554 O O . GLN B 1 189 ? 16.625 -29.703 -20.047 1 96.88 189 GLN B O 1
ATOM 3559 N N . ASP B 1 190 ? 15.469 -29.953 -18.141 1 96.69 190 ASP B N 1
ATOM 3560 C CA . ASP B 1 190 ? 15.047 -31.312 -18.469 1 96.69 190 ASP B CA 1
ATOM 3561 C C . ASP B 1 190 ? 14.242 -31.328 -19.781 1 96.69 190 ASP B C 1
ATOM 3563 O O . ASP B 1 190 ? 14.5 -32.156 -20.656 1 96.69 190 ASP B O 1
ATOM 3567 N N . CYS B 1 191 ? 13.328 -30.453 -19.906 1 97.62 191 CYS B N 1
ATOM 3568 C CA . CYS B 1 191 ? 12.508 -30.391 -21.109 1 97.62 191 CYS B CA 1
ATOM 3569 C C . CYS B 1 191 ? 13.352 -30.047 -22.328 1 97.62 191 CYS B C 1
ATOM 3571 O O . CYS B 1 191 ? 13.203 -30.672 -23.391 1 97.62 191 CYS B O 1
ATOM 3573 N N . ALA B 1 192 ? 14.219 -29.109 -22.188 1 96.5 192 ALA B N 1
ATOM 3574 C CA . ALA B 1 192 ? 15.062 -28.672 -23.297 1 96.5 192 ALA B CA 1
ATOM 3575 C C . ALA B 1 192 ? 15.953 -29.812 -23.781 1 96.5 192 ALA B C 1
ATOM 3577 O O . ALA B 1 192 ? 16.094 -30.031 -25 1 96.5 192 ALA B O 1
ATOM 3578 N N . GLU B 1 193 ? 16.5 -30.516 -22.922 1 96.25 193 GLU B N 1
ATOM 3579 C CA . GLU B 1 193 ? 17.391 -31.625 -23.266 1 96.25 193 GLU B CA 1
ATOM 3580 C C . GLU B 1 193 ? 16.625 -32.75 -23.953 1 96.25 193 GLU B C 1
ATOM 3582 O O . GLU B 1 193 ? 17.109 -33.344 -24.922 1 96.25 193 GLU B O 1
ATOM 3587 N N . LEU B 1 194 ? 15.484 -33.031 -23.438 1 96.5 194 LEU B N 1
ATOM 3588 C CA . LEU B 1 194 ? 14.672 -34.062 -24.031 1 96.5 194 LEU B CA 1
ATOM 3589 C C . LEU B 1 194 ? 14.242 -33.688 -25.453 1 96.5 194 LEU B C 1
ATOM 3591 O O . LEU B 1 194 ? 14.234 -34.531 -26.344 1 96.5 194 LEU B O 1
ATOM 3595 N N . ARG B 1 195 ? 13.93 -32.5 -25.594 1 95.19 195 ARG B N 1
ATOM 3596 C CA . ARG B 1 195 ? 13.547 -32.031 -26.922 1 95.19 195 ARG B CA 1
ATOM 3597 C C . ARG B 1 195 ? 14.727 -32.062 -27.875 1 95.19 195 ARG B C 1
ATOM 3599 O O . ARG B 1 195 ? 14.586 -32.438 -29.031 1 95.19 195 ARG B O 1
ATOM 3606 N N . ALA B 1 196 ? 15.812 -31.625 -27.406 1 94.69 196 ALA B N 1
ATOM 3607 C CA . ALA B 1 196 ? 17.031 -31.625 -28.219 1 94.69 196 ALA B CA 1
ATOM 3608 C C . ALA B 1 196 ? 17.406 -33.031 -28.672 1 94.69 196 ALA B C 1
ATOM 3610 O O . ALA B 1 196 ? 17.922 -33.219 -29.766 1 94.69 196 ALA B O 1
ATOM 3611 N N . ALA B 1 197 ? 17.203 -34.031 -27.812 1 93.69 197 ALA B N 1
ATOM 3612 C CA . ALA B 1 197 ? 17.5 -35.438 -28.125 1 93.69 197 ALA B CA 1
ATOM 3613 C C . ALA B 1 197 ? 16.516 -35.969 -29.141 1 93.69 197 ALA B C 1
ATOM 3615 O O . ALA B 1 197 ? 16.766 -37.031 -29.766 1 93.69 197 ALA B O 1
ATOM 3616 N N . GLY B 1 198 ? 15.375 -35.344 -29.406 1 91.44 198 GLY B N 1
ATOM 3617 C CA . GLY B 1 198 ? 14.383 -35.75 -30.391 1 91.44 198 GLY B CA 1
ATOM 3618 C C . GLY B 1 198 ? 13.359 -36.719 -29.828 1 91.44 198 GLY B C 1
ATOM 3619 O O . GLY B 1 198 ? 13.688 -37.875 -29.562 1 91.44 198 GLY B O 1
ATOM 3620 N N . VAL B 1 199 ? 12.219 -36.312 -29.625 1 89.06 199 VAL B N 1
ATOM 3621 C CA . VAL B 1 199 ? 11.133 -37.188 -29.172 1 89.06 199 VAL B CA 1
ATOM 3622 C C . VAL B 1 199 ? 10.828 -38.219 -30.25 1 89.06 199 VAL B C 1
ATOM 3624 O O . VAL B 1 199 ? 10.555 -37.875 -31.406 1 89.06 199 VAL B O 1
ATOM 3627 N N . PRO B 1 200 ? 10.992 -39.469 -29.828 1 88.69 200 PRO B N 1
ATOM 3628 C CA . PRO B 1 200 ? 10.758 -40.5 -30.828 1 88.69 200 PRO B CA 1
ATOM 3629 C C . PRO B 1 200 ? 9.328 -40.5 -31.359 1 88.69 200 PRO B C 1
ATOM 3631 O O . PRO B 1 200 ? 8.383 -40.25 -30.609 1 88.69 200 PRO B O 1
ATOM 3634 N N . GLY B 1 201 ? 9.117 -40.75 -32.688 1 81.31 201 GLY B N 1
ATOM 3635 C CA . GLY B 1 201 ? 7.801 -40.844 -33.312 1 81.31 201 GLY B CA 1
ATOM 3636 C C . GLY B 1 201 ? 7.051 -42.125 -32.906 1 81.31 201 GLY B C 1
ATOM 3637 O O . GLY B 1 201 ? 5.836 -42.188 -33.094 1 81.31 201 GLY B O 1
ATOM 3638 N N . LEU B 1 202 ? 7.664 -43.125 -32.375 1 85.06 202 LEU B N 1
ATOM 3639 C CA . LEU B 1 202 ? 7.035 -44.406 -32.188 1 85.06 202 LEU B CA 1
ATOM 3640 C C . LEU B 1 202 ? 6.777 -44.688 -30.719 1 85.06 202 LEU B C 1
ATOM 3642 O O . LEU B 1 202 ? 6.824 -45.844 -30.281 1 85.06 202 LEU B O 1
ATOM 3646 N N . LEU B 1 203 ? 6.41 -43.719 -29.953 1 93.38 203 LEU B N 1
ATOM 3647 C CA . LEU B 1 203 ? 6.039 -43.969 -28.562 1 93.38 203 LEU B CA 1
ATOM 3648 C C . LEU B 1 203 ? 4.652 -44.625 -28.484 1 93.38 203 LEU B C 1
ATOM 3650 O O . LEU B 1 203 ? 3.744 -44.219 -29.219 1 93.38 203 LEU B O 1
ATOM 3654 N N . THR B 1 204 ? 4.559 -45.719 -27.641 1 94.19 204 THR B N 1
ATOM 3655 C CA . THR B 1 204 ? 3.252 -46.312 -27.406 1 94.19 204 THR B CA 1
ATOM 3656 C C . THR B 1 204 ? 2.354 -45.375 -26.609 1 94.19 204 THR B C 1
ATOM 3658 O O . THR B 1 204 ? 2.84 -44.469 -25.938 1 94.19 204 THR B O 1
ATOM 3661 N N . PRO B 1 205 ? 1.061 -45.594 -26.719 1 95.69 205 PRO B N 1
ATOM 3662 C CA . PRO B 1 205 ? 0.141 -44.781 -25.922 1 95.69 205 PRO B CA 1
ATOM 3663 C C . PRO B 1 205 ? 0.496 -44.781 -24.438 1 95.69 205 PRO B C 1
ATOM 3665 O O . PRO B 1 205 ? 0.39 -43.75 -23.766 1 95.69 205 PRO B O 1
ATOM 3668 N N . PHE B 1 206 ? 0.924 -45.875 -23.875 1 96.5 206 PHE B N 1
ATOM 3669 C CA . PHE B 1 206 ? 1.274 -45.969 -22.469 1 96.5 206 PHE B CA 1
ATOM 3670 C C . PHE B 1 206 ? 2.527 -45.156 -22.156 1 96.5 206 PHE B C 1
ATOM 3672 O O . PHE B 1 206 ? 2.611 -44.5 -21.109 1 96.5 206 PHE B O 1
ATOM 3679 N N . GLN B 1 207 ? 3.471 -45.219 -23.047 1 96.56 207 GLN B N 1
ATOM 3680 C CA . GLN B 1 207 ? 4.688 -44.438 -22.859 1 96.56 207 GLN B CA 1
ATOM 3681 C C . GLN B 1 207 ? 4.387 -42.938 -22.891 1 96.56 207 GLN B C 1
ATOM 3683 O O . GLN B 1 207 ? 4.914 -42.188 -22.078 1 96.56 207 GLN B O 1
ATOM 3688 N N . VAL B 1 208 ? 3.51 -42.531 -23.812 1 97.12 208 VAL B N 1
ATOM 3689 C CA . VAL B 1 208 ? 3.1 -41.156 -23.891 1 97.12 208 VAL B CA 1
ATOM 3690 C C . VAL B 1 208 ? 2.389 -40.75 -22.609 1 97.12 208 VAL B C 1
ATOM 3692 O O . VAL B 1 208 ? 2.682 -39.688 -22.031 1 97.12 208 VAL B O 1
ATOM 3695 N N . ALA B 1 209 ? 1.521 -41.594 -22.125 1 97.88 209 ALA B N 1
ATOM 3696 C CA . ALA B 1 209 ? 0.773 -41.312 -20.906 1 97.88 209 ALA B CA 1
ATOM 3697 C C . ALA B 1 209 ? 1.712 -41.156 -19.719 1 97.88 209 ALA B C 1
ATOM 3699 O O . ALA B 1 209 ? 1.533 -40.281 -18.891 1 97.88 209 ALA B O 1
ATOM 3700 N N . THR B 1 210 ? 2.686 -42.062 -19.656 1 97.31 210 THR B N 1
ATOM 3701 C CA . THR B 1 210 ? 3.672 -42 -18.594 1 97.31 210 THR B CA 1
ATOM 3702 C C . THR B 1 210 ? 4.41 -40.656 -18.609 1 97.31 210 THR B C 1
ATOM 3704 O O . THR B 1 210 ? 4.461 -39.969 -17.594 1 97.31 210 THR B O 1
ATOM 3707 N N . LEU B 1 211 ? 4.879 -40.281 -19.719 1 97.5 211 LEU B N 1
ATOM 3708 C CA . L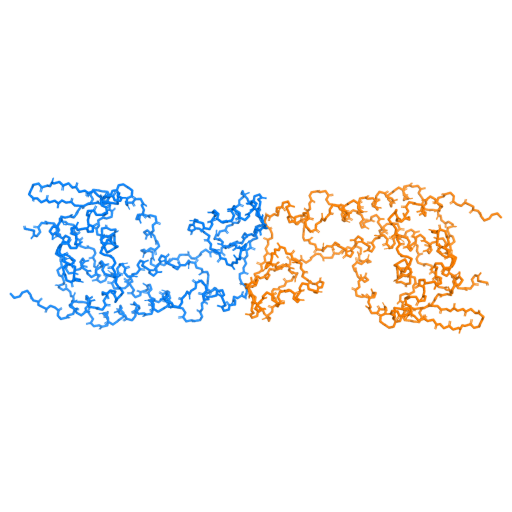EU B 1 211 ? 5.695 -39.062 -19.844 1 97.5 211 LEU B CA 1
ATOM 3709 C C . LEU B 1 211 ? 4.859 -37.812 -19.609 1 97.5 211 LEU B C 1
ATOM 3711 O O . LEU B 1 211 ? 5.301 -36.875 -18.938 1 97.5 211 LEU B O 1
ATOM 3715 N N . ARG B 1 212 ? 3.658 -37.781 -20.172 1 97.56 212 ARG B N 1
ATOM 3716 C CA . ARG B 1 212 ? 2.76 -36.656 -19.953 1 97.56 212 ARG B CA 1
ATOM 3717 C C . ARG B 1 212 ? 2.443 -36.469 -18.484 1 97.56 212 ARG B C 1
ATOM 3719 O O . ARG B 1 212 ? 2.43 -35.344 -17.969 1 97.56 212 ARG B O 1
ATOM 3726 N N . THR B 1 213 ? 2.209 -37.562 -17.828 1 97.19 213 THR B N 1
ATOM 3727 C CA . THR B 1 213 ? 1.893 -37.531 -16.406 1 97.19 213 THR B CA 1
ATOM 3728 C C . THR B 1 213 ? 3.039 -36.906 -15.617 1 97.19 213 THR B C 1
ATOM 3730 O O . THR B 1 213 ? 2.822 -36 -14.805 1 97.19 213 THR B O 1
ATOM 3733 N N . LEU B 1 214 ? 4.238 -37.406 -15.859 1 96.69 214 LEU B N 1
ATOM 3734 C CA . LEU B 1 214 ? 5.41 -36.875 -15.156 1 96.69 214 LEU B CA 1
ATOM 3735 C C . LEU B 1 214 ? 5.621 -35.406 -15.453 1 96.69 214 LEU B C 1
ATOM 3737 O O . LEU B 1 214 ? 5.879 -34.594 -14.539 1 96.69 214 LEU B O 1
ATOM 3741 N N . LEU B 1 215 ? 5.48 -35.031 -16.719 1 97.31 215 LEU B N 1
ATOM 3742 C CA . LEU B 1 215 ? 5.668 -33.656 -17.156 1 97.31 215 LEU B CA 1
ATOM 3743 C C . LEU B 1 215 ? 4.641 -32.719 -16.516 1 97.31 215 LEU B C 1
ATOM 3745 O O . LEU B 1 215 ? 5.004 -31.719 -15.906 1 97.31 215 LEU B O 1
ATOM 3749 N N . VAL B 1 216 ? 3.398 -33.094 -16.594 1 97.06 216 VAL B N 1
ATOM 3750 C CA . VAL B 1 216 ? 2.314 -32.281 -16.047 1 97.06 216 VAL B CA 1
ATOM 3751 C C . VAL B 1 216 ? 2.432 -32.219 -14.531 1 97.06 216 VAL B C 1
ATOM 3753 O O . VAL B 1 216 ? 2.199 -31.156 -13.938 1 97.06 216 VAL B O 1
ATOM 3756 N N . HIS B 1 217 ? 2.783 -33.312 -13.906 1 96.12 217 HIS B N 1
ATOM 3757 C CA . HIS B 1 217 ? 2.922 -33.312 -12.461 1 96.12 217 HIS B CA 1
ATOM 3758 C C . HIS B 1 217 ? 3.977 -32.312 -11.992 1 96.12 217 HIS B C 1
ATOM 3760 O O . HIS B 1 217 ? 3.732 -31.547 -11.07 1 96.12 217 HIS B O 1
ATOM 3766 N N . ARG B 1 218 ? 5.086 -32.344 -12.617 1 94.81 218 ARG B N 1
ATOM 3767 C CA . ARG B 1 218 ? 6.156 -31.406 -12.258 1 94.81 218 ARG B CA 1
ATOM 3768 C C . ARG B 1 218 ? 5.766 -29.969 -12.578 1 94.81 218 ARG B C 1
ATOM 3770 O O . ARG B 1 218 ? 6.027 -29.062 -11.789 1 94.81 218 ARG B O 1
ATOM 3777 N N . TRP B 1 219 ? 5.152 -29.797 -13.672 1 95.94 219 TRP B N 1
ATOM 3778 C CA . TRP B 1 219 ? 4.754 -28.453 -14.102 1 95.94 219 TRP B CA 1
ATOM 3779 C C . TRP B 1 219 ? 3.689 -27.891 -13.164 1 95.94 219 TRP B C 1
ATOM 3781 O O . TRP B 1 219 ? 3.76 -26.719 -12.773 1 95.94 219 TRP B O 1
ATOM 3791 N N . ARG B 1 220 ? 2.701 -28.703 -12.859 1 94.31 220 ARG B N 1
ATOM 3792 C CA . ARG B 1 220 ? 1.636 -28.297 -11.953 1 94.31 220 ARG B CA 1
ATOM 3793 C C . ARG B 1 220 ? 2.207 -27.75 -10.648 1 94.31 220 ARG B C 1
ATOM 3795 O O . ARG B 1 220 ? 1.726 -26.734 -10.125 1 94.31 220 ARG B O 1
ATOM 3802 N N . ARG B 1 221 ? 3.24 -28.328 -10.188 1 91.81 221 ARG B N 1
ATOM 3803 C CA . ARG B 1 221 ? 3.863 -27.922 -8.93 1 91.81 221 ARG B CA 1
ATOM 3804 C C . ARG B 1 221 ? 4.539 -26.562 -9.062 1 91.81 221 ARG B C 1
ATOM 3806 O O . ARG B 1 221 ? 4.602 -25.797 -8.102 1 91.81 221 ARG B O 1
ATOM 3813 N N . VAL B 1 222 ? 4.992 -26.281 -10.203 1 92.44 222 VAL B N 1
ATOM 3814 C CA . VAL B 1 222 ? 5.605 -24.984 -10.477 1 92.44 222 VAL B CA 1
ATOM 3815 C C . VAL B 1 222 ? 4.52 -23.953 -10.758 1 92.44 222 VAL B C 1
ATOM 3817 O O . VAL B 1 222 ? 4.492 -22.891 -10.133 1 92.44 222 VAL B O 1
ATOM 3820 N N . ALA B 1 223 ? 3.576 -24.297 -11.594 1 92.44 223 ALA B N 1
ATOM 3821 C CA . ALA B 1 223 ? 2.572 -23.375 -12.109 1 92.44 223 ALA B CA 1
ATOM 3822 C C . ALA B 1 223 ? 1.624 -22.922 -11.008 1 92.44 223 ALA B C 1
ATOM 3824 O O . ALA B 1 223 ? 1.165 -21.781 -11.008 1 92.44 223 ALA B O 1
ATOM 3825 N N . LEU B 1 224 ? 1.335 -23.781 -10.055 1 90.69 224 LEU B N 1
ATOM 3826 C CA . LEU B 1 224 ? 0.325 -23.469 -9.047 1 90.69 224 LEU B CA 1
ATOM 3827 C C . LEU B 1 224 ? 0.94 -22.703 -7.879 1 90.69 224 LEU B C 1
ATOM 3829 O O . LEU B 1 224 ? 0.22 -22.109 -7.074 1 90.69 224 LEU B O 1
ATOM 3833 N N . ARG B 1 225 ? 2.262 -22.719 -7.809 1 87.25 225 ARG B N 1
ATOM 3834 C CA . ARG B 1 225 ? 2.943 -21.969 -6.762 1 87.25 225 ARG B CA 1
ATOM 3835 C C . ARG B 1 225 ? 3.295 -20.562 -7.238 1 87.25 225 ARG B C 1
ATOM 3837 O O . ARG B 1 225 ? 3.596 -19.688 -6.43 1 87.25 225 ARG B O 1
ATOM 3844 N N . HIS B 1 226 ? 3.271 -20.375 -8.547 1 76.56 226 HIS B N 1
ATOM 3845 C CA . HIS B 1 226 ? 3.711 -19.125 -9.156 1 76.56 226 HIS B CA 1
ATOM 3846 C C . HIS B 1 226 ? 2.557 -18.141 -9.281 1 76.56 226 HIS B C 1
ATOM 3848 O O . HIS B 1 226 ? 1.577 -18.406 -9.977 1 76.56 226 HIS B O 1
ATOM 3854 N N . PRO B 1 227 ? 2.709 -17.031 -8.578 1 72.88 227 PRO B N 1
ATOM 3855 C CA . PRO B 1 227 ? 1.683 -16.031 -8.844 1 72.88 227 PRO B CA 1
ATOM 3856 C C . PRO B 1 227 ? 1.862 -15.352 -10.203 1 72.88 227 PRO B C 1
ATOM 3858 O O . PRO B 1 227 ? 2.988 -15.227 -10.695 1 72.88 227 PRO B O 1
ATOM 3861 N N . ASP B 1 228 ? 0.793 -15.102 -10.906 1 79.19 228 ASP B N 1
ATOM 3862 C CA . ASP B 1 228 ? 0.804 -14.359 -12.164 1 79.19 228 ASP B CA 1
ATOM 3863 C C . ASP B 1 228 ? 0.946 -12.859 -11.914 1 79.19 228 ASP B C 1
ATOM 3865 O O . ASP B 1 228 ? -0.051 -12.141 -11.867 1 79.19 228 ASP B O 1
ATOM 3869 N N . LEU B 1 229 ? 2.219 -12.469 -11.758 1 85.25 229 LEU B N 1
ATOM 3870 C CA . LEU B 1 229 ? 2.52 -11.086 -11.422 1 85.25 229 LEU B CA 1
ATOM 3871 C C . LEU B 1 229 ? 3.158 -10.367 -12.609 1 85.25 229 LEU B C 1
ATOM 3873 O O . LEU B 1 229 ? 3.785 -11 -13.461 1 85.25 229 LEU B O 1
ATOM 3877 N N . PRO B 1 230 ? 2.947 -9.047 -12.586 1 80.56 230 PRO B N 1
ATOM 3878 C CA . PRO B 1 230 ? 3.637 -8.281 -13.625 1 80.56 230 PRO B CA 1
ATOM 3879 C C . PRO B 1 230 ? 5.156 -8.445 -13.57 1 80.56 230 PRO B C 1
ATOM 3881 O O . PRO B 1 230 ? 5.695 -8.867 -12.539 1 80.56 230 PRO B O 1
ATOM 3884 N N . ALA B 1 231 ? 5.762 -8.055 -14.672 1 82.62 231 ALA B N 1
ATOM 3885 C CA . ALA B 1 231 ? 7.207 -8.203 -14.836 1 82.62 231 ALA B CA 1
ATOM 3886 C C . ALA B 1 231 ? 7.965 -7.438 -13.758 1 82.62 231 ALA B C 1
ATOM 3888 O O . ALA B 1 231 ? 9.039 -7.863 -13.328 1 82.62 231 ALA B O 1
ATOM 3889 N N . ALA B 1 232 ? 7.352 -6.406 -13.258 1 86.62 232 ALA B N 1
ATOM 3890 C CA . ALA B 1 232 ? 8.008 -5.535 -12.281 1 86.62 232 ALA B CA 1
ATOM 3891 C C . ALA B 1 232 ? 8.289 -6.277 -10.977 1 86.62 232 ALA B C 1
ATOM 3893 O O . ALA B 1 232 ? 9.203 -5.918 -10.234 1 86.62 232 ALA B O 1
ATOM 3894 N N . PHE B 1 233 ? 7.559 -7.332 -10.695 1 89.81 233 PHE B N 1
ATOM 3895 C CA . PHE B 1 233 ? 7.719 -8.062 -9.445 1 89.81 233 PHE B CA 1
ATOM 3896 C C . PHE B 1 233 ? 8.766 -9.164 -9.586 1 89.81 233 PHE B C 1
ATOM 3898 O O . PHE B 1 233 ? 9.25 -9.703 -8.594 1 89.81 233 PHE B O 1
ATOM 3905 N N . GLN B 1 234 ? 9 -9.539 -10.852 1 88.75 234 GLN B N 1
ATOM 3906 C CA . GLN B 1 234 ? 9.812 -10.727 -11.109 1 88.75 234 GLN B CA 1
ATOM 3907 C C . GLN B 1 234 ? 11.297 -10.43 -10.914 1 88.75 234 GLN B C 1
ATOM 3909 O O . GLN B 1 234 ? 11.773 -9.359 -11.281 1 88.75 234 GLN B O 1
ATOM 3914 N N . PRO B 1 235 ? 11.953 -11.406 -10.242 1 89.62 235 PRO B N 1
ATOM 3915 C CA . PRO B 1 235 ? 13.406 -11.227 -10.164 1 89.62 235 PRO B CA 1
ATOM 3916 C C . PRO B 1 235 ? 14.086 -11.312 -11.531 1 89.62 235 PRO B C 1
ATOM 3918 O O . PRO B 1 235 ? 13.516 -11.859 -12.477 1 89.62 235 PRO B O 1
ATOM 3921 N N . ARG B 1 236 ? 15.289 -10.703 -11.586 1 86.56 236 ARG B N 1
ATOM 3922 C CA . ARG B 1 236 ? 16.062 -10.797 -12.82 1 86.56 236 ARG B CA 1
ATOM 3923 C C . ARG B 1 236 ? 16.375 -12.25 -13.164 1 86.56 236 ARG B C 1
ATOM 3925 O O . ARG B 1 236 ? 16.766 -13.031 -12.297 1 86.56 236 ARG B O 1
ATOM 3932 N N . GLY B 1 237 ? 16.016 -12.602 -14.414 1 87.62 237 GLY B N 1
ATOM 3933 C CA . GLY B 1 237 ? 16.344 -13.945 -14.867 1 87.62 237 GLY B CA 1
ATOM 3934 C C . GLY B 1 237 ? 15.266 -14.961 -14.562 1 87.62 237 GLY B C 1
ATOM 3935 O O . GLY B 1 237 ? 15.492 -16.172 -14.664 1 87.62 237 GLY B O 1
ATOM 3936 N N . TRP B 1 238 ? 14.18 -14.508 -14.094 1 90.44 238 TRP B N 1
ATOM 3937 C CA . TRP B 1 238 ? 13.086 -15.43 -13.82 1 90.44 238 TRP B CA 1
ATOM 3938 C C . TRP B 1 238 ? 12.766 -16.266 -15.047 1 90.44 238 TRP B C 1
ATOM 3940 O O . TRP B 1 238 ? 12.539 -15.734 -16.141 1 90.44 238 TRP B O 1
ATOM 3950 N N . MET B 1 239 ? 12.703 -17.609 -14.844 1 91.19 239 MET B N 1
ATOM 3951 C CA . MET B 1 239 ? 12.633 -18.547 -15.969 1 91.19 239 MET B CA 1
ATOM 3952 C C . MET B 1 239 ? 11.203 -19.062 -16.156 1 91.19 239 MET B C 1
ATOM 3954 O O . MET B 1 239 ? 10.969 -19.953 -16.953 1 91.19 239 MET B O 1
ATOM 3958 N N . GLY B 1 240 ? 10.32 -18.453 -15.445 1 91.06 240 GLY B N 1
ATOM 3959 C CA . GLY B 1 240 ? 8.945 -18.938 -15.5 1 91.06 240 GLY B CA 1
ATOM 3960 C C . GLY B 1 240 ? 8.398 -19.047 -16.906 1 91.06 240 GLY B C 1
ATOM 3961 O O . GLY B 1 240 ? 8.023 -20.125 -17.359 1 91.06 240 GLY B O 1
ATOM 3962 N N . PRO B 1 241 ? 8.43 -17.953 -17.641 1 90.94 241 PRO B N 1
ATOM 3963 C CA . PRO B 1 241 ? 7.906 -17.984 -19 1 90.94 241 PRO B CA 1
ATOM 3964 C C . PRO B 1 241 ? 8.688 -18.922 -19.922 1 90.94 241 PRO B C 1
ATOM 3966 O O . PRO B 1 241 ? 8.086 -19.641 -20.719 1 90.94 241 PRO B O 1
ATOM 3969 N N . ALA B 1 242 ? 9.961 -18.938 -19.828 1 94.25 242 ALA B N 1
ATOM 3970 C CA . ALA B 1 242 ? 10.789 -19.828 -20.641 1 94.25 242 ALA B CA 1
ATOM 3971 C C . ALA B 1 242 ? 10.516 -21.281 -20.297 1 94.25 242 ALA B C 1
ATOM 3973 O O . ALA B 1 242 ? 10.469 -22.141 -21.203 1 94.25 242 ALA B O 1
ATOM 3974 N N . CYS B 1 243 ? 10.391 -21.547 -19.031 1 96.25 243 CYS B N 1
ATOM 3975 C CA . CYS B 1 243 ? 10.055 -22.891 -18.594 1 96.25 243 CYS B CA 1
ATOM 3976 C C . CYS B 1 243 ? 8.719 -23.344 -19.172 1 96.25 243 CYS B C 1
ATOM 3978 O O . CYS B 1 243 ? 8.609 -24.438 -19.719 1 96.25 243 CYS B O 1
ATOM 3980 N N . ARG B 1 244 ? 7.738 -22.5 -19.078 1 95.81 244 ARG B N 1
ATOM 3981 C CA . ARG B 1 244 ? 6.422 -22.797 -19.641 1 95.81 244 ARG B CA 1
ATOM 3982 C C . ARG B 1 244 ? 6.512 -23.125 -21.125 1 95.81 244 ARG B C 1
ATOM 3984 O O . ARG B 1 244 ? 5.902 -24.078 -21.594 1 95.81 244 ARG B O 1
ATOM 3991 N N . GLU B 1 245 ? 7.227 -22.375 -21.828 1 96.5 245 GLU B N 1
ATOM 3992 C CA . GLU B 1 245 ? 7.391 -22.594 -23.266 1 96.5 245 GLU B CA 1
ATOM 3993 C C . GLU B 1 245 ? 7.957 -23.984 -23.547 1 96.5 245 GLU B C 1
ATOM 3995 O O . GLU B 1 245 ? 7.488 -24.688 -24.438 1 96.5 245 GLU B O 1
ATOM 4000 N N . GLN B 1 246 ? 8.945 -24.359 -22.781 1 97.62 246 GLN B N 1
ATOM 4001 C CA . GLN B 1 246 ? 9.57 -25.672 -22.969 1 97.62 246 GLN B CA 1
ATOM 4002 C C . GLN B 1 246 ? 8.609 -26.797 -22.609 1 97.62 246 GLN B C 1
ATOM 4004 O O . GLN B 1 246 ? 8.578 -27.828 -23.266 1 97.62 246 GLN B O 1
ATOM 4009 N N . VAL B 1 247 ? 7.93 -26.609 -21.547 1 98.06 247 VAL B N 1
ATOM 4010 C CA . VAL B 1 247 ? 6.957 -27.594 -21.109 1 98.06 247 VAL B CA 1
ATOM 4011 C C . VAL B 1 247 ? 5.922 -27.812 -22.219 1 98.06 247 VAL B C 1
ATOM 4013 O O . VAL B 1 247 ? 5.648 -28.953 -22.609 1 98.06 247 VAL B O 1
ATOM 4016 N N . PHE B 1 248 ? 5.426 -26.75 -22.734 1 97.81 248 PHE B N 1
ATOM 4017 C CA . PHE B 1 248 ? 4.371 -26.844 -23.734 1 97.81 248 PHE B CA 1
ATOM 4018 C C . PHE B 1 248 ? 4.926 -27.391 -25.047 1 97.81 248 PHE B C 1
ATOM 4020 O O . PHE B 1 248 ? 4.238 -28.109 -25.781 1 97.81 248 PHE B O 1
ATOM 4027 N N . ALA B 1 249 ? 6.121 -27.047 -25.375 1 97.19 249 ALA B N 1
ATOM 4028 C CA . ALA B 1 249 ? 6.758 -27.625 -26.562 1 97.19 249 ALA B CA 1
ATOM 4029 C C . ALA B 1 249 ? 6.859 -29.141 -26.438 1 97.19 249 ALA B C 1
ATOM 4031 O O . ALA B 1 249 ? 6.625 -29.875 -27.406 1 97.19 249 ALA B O 1
ATOM 4032 N N . LEU B 1 250 ? 7.215 -29.609 -25.281 1 97.44 250 LEU B N 1
ATOM 4033 C CA . LEU B 1 250 ? 7.309 -31.047 -25.062 1 97.44 250 LEU B CA 1
ATOM 4034 C C . LEU B 1 250 ? 5.926 -31.688 -25.047 1 97.44 250 LEU B C 1
ATOM 4036 O O . LEU B 1 250 ? 5.734 -32.781 -25.609 1 97.44 250 LEU B O 1
ATOM 4040 N N . LEU B 1 251 ? 4.98 -31 -24.438 1 97 251 LEU B N 1
ATOM 4041 C CA . LEU B 1 251 ? 3.611 -31.5 -24.438 1 97 251 LEU B CA 1
ATOM 4042 C C . LEU B 1 251 ? 3.082 -31.641 -25.859 1 97 251 LEU B C 1
ATOM 4044 O O . LEU B 1 251 ? 2.338 -32.594 -26.172 1 97 251 LEU B O 1
ATOM 4048 N N . ASP B 1 252 ? 3.447 -30.734 -26.719 1 96.12 252 ASP B N 1
ATOM 4049 C CA . ASP B 1 252 ? 3.033 -30.797 -28.125 1 96.12 252 ASP B CA 1
ATOM 4050 C C . ASP B 1 252 ? 3.547 -32.062 -28.797 1 96.12 252 ASP B C 1
ATOM 4052 O O . ASP B 1 252 ? 2.902 -32.594 -29.703 1 96.12 252 ASP B O 1
ATOM 4056 N N . ALA B 1 253 ? 4.668 -32.531 -28.375 1 95.19 253 ALA B N 1
ATOM 4057 C CA . ALA B 1 253 ? 5.285 -33.75 -28.938 1 95.19 253 ALA B CA 1
ATOM 4058 C C . ALA B 1 253 ? 4.73 -35 -28.281 1 95.19 253 ALA B C 1
ATOM 4060 O O . ALA B 1 253 ? 5.047 -36.125 -28.703 1 95.19 253 ALA B O 1
ATOM 4061 N N . LEU B 1 254 ? 3.936 -34.781 -27.25 1 96.25 254 LEU B N 1
ATOM 4062 C CA . LEU B 1 254 ? 3.33 -35.906 -26.531 1 96.25 254 LEU B CA 1
ATOM 4063 C C . LEU B 1 254 ? 1.809 -35.812 -26.547 1 96.25 254 LEU B C 1
ATOM 4065 O O . LEU B 1 254 ? 1.188 -35.562 -25.5 1 96.25 254 LEU B O 1
ATOM 4069 N N . PRO B 1 255 ? 1.253 -36.062 -27.672 1 93.69 255 PRO B N 1
ATOM 4070 C CA . PRO B 1 255 ? -0.196 -35.875 -27.766 1 93.69 255 PRO B CA 1
ATOM 4071 C C . PRO B 1 255 ? -0.979 -36.75 -26.812 1 93.69 255 PRO B C 1
ATOM 4073 O O . PRO B 1 255 ? -0.574 -37.875 -26.547 1 93.69 255 PRO B O 1
ATOM 4076 N N . LEU B 1 256 ? -2.105 -36.281 -26.328 1 95.44 256 LEU B N 1
ATOM 4077 C CA . LEU B 1 256 ? -2.971 -37 -25.406 1 95.44 256 LEU B CA 1
ATOM 4078 C C . LEU B 1 256 ? -3.439 -38.312 -26.016 1 95.44 256 LEU B C 1
ATOM 4080 O O . LEU B 1 256 ? -4.109 -38.312 -27.047 1 95.44 256 LEU B O 1
ATOM 4084 N N . PRO B 1 257 ? -3.096 -39.438 -25.344 1 95.56 257 PRO B N 1
ATOM 4085 C CA . PRO B 1 257 ? -3.572 -40.719 -25.875 1 95.56 257 PRO B CA 1
ATOM 4086 C C . PRO B 1 257 ? -5.074 -40.906 -25.672 1 95.56 257 PRO B C 1
ATOM 4088 O O . PRO B 1 257 ? -5.625 -40.5 -24.656 1 95.56 257 PRO B O 1
ATOM 4091 N N . PRO B 1 258 ? -5.711 -41.562 -26.734 1 94.19 258 PRO B N 1
ATOM 4092 C CA . PRO B 1 258 ? -7.125 -41.875 -26.516 1 94.19 258 PRO B CA 1
ATOM 4093 C C . PRO B 1 258 ? -7.34 -42.875 -25.391 1 94.19 258 PRO B C 1
ATOM 4095 O O . PRO B 1 258 ? -6.555 -43.812 -25.25 1 94.19 258 PRO B O 1
ATOM 4098 N N . LEU B 1 259 ? -8.383 -42.719 -24.625 1 94.06 259 LEU B N 1
ATOM 4099 C CA . LEU B 1 259 ? -8.641 -43.531 -23.453 1 94.06 259 LEU B CA 1
ATOM 4100 C C . LEU B 1 259 ? -8.844 -45 -23.844 1 94.06 259 LEU B C 1
ATOM 4102 O O . LEU B 1 259 ? -8.359 -45.906 -23.156 1 94.06 259 LEU B O 1
ATOM 4106 N N . PRO B 1 260 ? -9.531 -45.25 -24.953 1 92.56 260 PRO B N 1
ATOM 4107 C CA . PRO B 1 260 ? -9.695 -46.656 -25.344 1 92.56 260 PRO B CA 1
ATOM 4108 C C . PRO B 1 260 ? -8.367 -47.375 -25.625 1 92.56 260 PRO B C 1
ATOM 4110 O O . PRO B 1 260 ? -8.234 -48.562 -25.375 1 92.56 260 PRO B O 1
ATOM 4113 N N . ALA B 1 261 ? -7.43 -46.688 -26.094 1 93.19 261 ALA B N 1
ATOM 4114 C CA . ALA B 1 261 ? -6.113 -47.25 -26.344 1 93.19 261 ALA B CA 1
ATOM 4115 C C . ALA B 1 261 ? -5.422 -47.625 -25.047 1 93.19 261 ALA B C 1
ATOM 4117 O O . ALA B 1 261 ? -4.594 -48.562 -25.016 1 93.19 261 ALA B O 1
ATOM 4118 N N . LEU B 1 262 ? -5.75 -47 -23.969 1 93.81 262 LEU B N 1
ATOM 4119 C CA . LEU B 1 262 ? -5.172 -47.281 -22.656 1 93.81 262 LEU B CA 1
ATOM 4120 C C . LEU B 1 262 ? -5.953 -48.375 -21.938 1 93.81 262 LEU B C 1
ATOM 4122 O O . LEU B 1 262 ? -5.379 -49.156 -21.172 1 93.81 262 LEU B O 1
ATOM 4126 N N . ASN B 1 263 ? -7.215 -48.469 -22.219 1 90.69 263 ASN B N 1
ATOM 4127 C CA . ASN B 1 263 ? -8.062 -49.406 -21.484 1 90.69 263 ASN B CA 1
ATOM 4128 C C . ASN B 1 263 ? -8.18 -50.719 -22.234 1 90.69 263 ASN B C 1
ATOM 4130 O O . ASN B 1 263 ? -8.461 -51.75 -21.609 1 90.69 263 ASN B O 1
ATOM 4134 N N . GLU B 1 264 ? -8.305 -50.75 -23.609 1 74.75 264 GLU B N 1
ATOM 4135 C CA . GLU B 1 264 ? -8.484 -51.969 -24.391 1 74.75 264 GLU B CA 1
ATOM 4136 C C . GLU B 1 264 ? -7.207 -52.812 -24.422 1 74.75 264 GLU B C 1
ATOM 4138 O O . GLU B 1 264 ? -7.258 -54.031 -24.609 1 74.75 264 GLU B O 1
ATOM 4143 N N . ALA B 1 265 ? -6.008 -52.25 -24.453 1 58.97 265 ALA B N 1
ATOM 4144 C CA . ALA B 1 265 ? -4.812 -53.062 -24.594 1 58.97 265 ALA B CA 1
ATOM 4145 C C . ALA B 1 265 ? -4.766 -54.156 -23.516 1 58.97 265 ALA B C 1
ATOM 4147 O O . ALA B 1 265 ? -3.77 -54.875 -23.391 1 58.97 265 ALA B O 1
ATOM 4148 N N . GLU B 1 266 ? -5.84 -54.375 -22.688 1 45.66 266 GLU B N 1
ATOM 4149 C CA . GLU B 1 266 ? -5.82 -55.594 -21.906 1 45.66 266 GLU B CA 1
ATOM 4150 C C . GLU B 1 266 ? -6.145 -56.812 -22.781 1 45.66 266 GLU B C 1
ATOM 4152 O O . GLU B 1 266 ? -6.984 -56.719 -23.672 1 45.66 266 GLU B O 1
#

Radius of gyration: 36.97 Å; Cα contacts (8 Å, |Δi|>4): 762; chains: 2; bounding box: 40×115×67 Å

pLDDT: mean 91.07, std 9.42, range [31.22, 98.06]

Secondary structure (DSSP, 8-state):
-----HHHHHHHHHHS-SS---HHHHHHHHHHHHS-STT--EEHHHHHHHHGGGT--HHHHHHHHHHHHHTTSEEEEEETTEEEEEE-HHHHHHHHHHHHHHH-SSPPPPS-EEEEE--STHHHHHHHHHHTSTTEEEEETTEEEEESSPPTT-TTSEEEEEEEEE--HHHHHHHS-HHHHHHHHHHHHHHHHHHHH---TT--HHHHHHHHHHHHHHHHHHHTTS----GGGSPTT--HHHHHHHHHHHHHTSPPPPHHHHHTT-/-----HHHHHHHHHHS-SS---HHHHHHHHHHHHS-STT--EEHHHHHHHHGGGT--HHHHHHHHHHHHHTTSEEEEEETTEEEEEE-HHHHHHHHHHHHHHH-SSPPPPS-EEEEE--STHHHHHHHHHHTSTTEEEEETTEEEEESSPPS--TTSEEEEEEEEE--HHHHHHHS-HHHHHHHHHHHHHHHHHHHH---TT--HHHHHHHHHHHHHHHHHHHTTS----GGGSPTT--HHHHHHHHHHHHHTSPPPPHHHHHTT-